Protein AF-A0A8T4QQQ4-F1 (afdb_monomer_lite)

Structure (mmCIF, N/CA/C/O backbone):
data_AF-A0A8T4QQQ4-F1
#
_entry.id   AF-A0A8T4QQQ4-F1
#
loop_
_atom_site.group_PDB
_atom_site.id
_atom_site.type_symbol
_atom_site.label_atom_id
_atom_site.label_alt_id
_atom_site.label_comp_id
_atom_site.label_asym_id
_atom_site.label_entity_id
_atom_site.label_seq_id
_atom_site.pdbx_PDB_ins_code
_atom_site.Cartn_x
_atom_site.Cartn_y
_atom_site.Cartn_z
_atom_site.occupancy
_atom_site.B_iso_or_equiv
_atom_site.auth_seq_id
_atom_site.a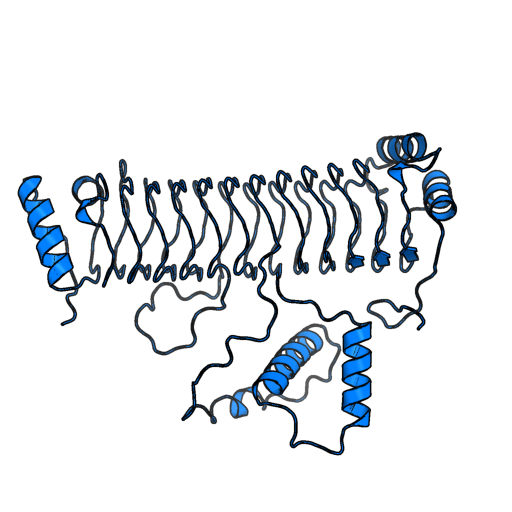uth_comp_id
_atom_site.auth_asym_id
_atom_site.auth_atom_id
_atom_site.pdbx_PDB_model_num
ATOM 1 N N . MET A 1 1 ? -3.909 -19.317 30.282 1.00 46.53 1 MET A N 1
ATOM 2 C CA . MET A 1 1 ? -2.809 -18.336 30.287 1.00 46.53 1 MET A CA 1
ATOM 3 C C . MET A 1 1 ? -3.419 -16.975 30.529 1.00 46.53 1 MET A C 1
ATOM 5 O O . MET A 1 1 ? -4.450 -16.690 29.935 1.00 46.53 1 MET A O 1
ATOM 9 N N . GLU A 1 2 ? -2.867 -16.198 31.454 1.00 52.56 2 GLU A N 1
ATOM 10 C CA . GLU A 1 2 ? -3.271 -14.805 31.648 1.00 52.56 2 GLU A CA 1
ATOM 11 C C . GLU A 1 2 ? -2.629 -14.001 30.515 1.00 52.56 2 GLU A C 1
ATOM 13 O O . GLU A 1 2 ? -1.406 -14.010 30.379 1.00 52.56 2 GLU A O 1
ATOM 18 N N . LEU A 1 3 ? -3.446 -13.413 29.638 1.00 57.19 3 LEU A N 1
ATOM 19 C CA . LEU A 1 3 ? -2.927 -12.537 28.593 1.00 57.19 3 LEU A CA 1
ATOM 20 C C . LEU A 1 3 ? -2.369 -11.280 29.266 1.00 57.19 3 LEU A C 1
ATOM 22 O O . LEU A 1 3 ? -3.026 -10.679 30.122 1.00 57.19 3 LEU A O 1
ATOM 26 N N . VAL A 1 4 ? -1.146 -10.920 28.891 1.00 49.81 4 VAL A N 1
ATOM 27 C CA . VAL A 1 4 ? -0.422 -9.764 29.419 1.00 49.81 4 VAL A CA 1
ATOM 28 C C . VAL A 1 4 ? -0.141 -8.766 28.300 1.00 49.81 4 VAL A C 1
ATOM 30 O O . VAL A 1 4 ? -0.022 -9.155 27.140 1.00 49.81 4 VAL A O 1
ATOM 33 N N . ASP A 1 5 ? -0.057 -7.487 28.647 1.00 53.38 5 ASP A N 1
ATOM 34 C CA . ASP A 1 5 ? 0.315 -6.411 27.729 1.00 53.38 5 ASP A CA 1
ATOM 35 C C . ASP A 1 5 ? 1.824 -6.408 27.396 1.00 53.38 5 ASP A C 1
ATOM 37 O O . ASP A 1 5 ? 2.587 -7.281 27.826 1.00 53.38 5 ASP A O 1
ATOM 41 N N . ILE A 1 6 ? 2.267 -5.385 26.655 1.00 47.59 6 ILE A N 1
ATOM 42 C CA . ILE A 1 6 ? 3.681 -5.181 26.293 1.00 47.59 6 ILE A CA 1
ATOM 43 C C . ILE A 1 6 ? 4.615 -4.996 27.505 1.00 47.59 6 ILE A C 1
ATOM 45 O O . ILE A 1 6 ? 5.811 -5.252 27.398 1.00 47.59 6 ILE A O 1
ATOM 49 N N . ASP A 1 7 ? 4.083 -4.605 28.666 1.00 49.97 7 ASP A N 1
ATOM 50 C CA . ASP A 1 7 ? 4.830 -4.430 29.916 1.00 49.97 7 ASP A CA 1
ATOM 51 C C . ASP A 1 7 ? 4.794 -5.697 30.798 1.00 49.97 7 ASP A C 1
ATOM 53 O O . ASP A 1 7 ? 5.297 -5.691 31.926 1.00 49.97 7 ASP A O 1
ATOM 57 N N . GLY A 1 8 ? 4.170 -6.785 30.328 1.00 54.16 8 GLY A N 1
ATOM 58 C CA . GLY A 1 8 ? 3.983 -8.017 31.092 1.00 54.16 8 GLY A CA 1
ATOM 59 C C . GLY A 1 8 ? 2.919 -7.920 32.192 1.00 54.16 8 GLY A C 1
ATOM 60 O O . GLY A 1 8 ? 2.919 -8.749 33.105 1.00 54.16 8 GLY A O 1
ATOM 61 N N . LYS A 1 9 ? 2.024 -6.926 32.133 1.00 61.62 9 LYS A N 1
ATOM 62 C CA . LYS A 1 9 ? 0.921 -6.726 33.083 1.00 61.62 9 LYS A CA 1
ATOM 63 C C . LYS A 1 9 ? -0.356 -7.387 32.585 1.00 61.62 9 LYS A C 1
ATOM 65 O O . LYS A 1 9 ? -0.679 -7.317 31.405 1.00 61.62 9 LYS A O 1
ATOM 70 N N . SER A 1 10 ? -1.112 -7.979 33.503 1.00 70.88 10 SER A N 1
ATOM 71 C CA . SER A 1 10 ? -2.376 -8.651 33.204 1.00 70.88 10 SER A CA 1
ATOM 72 C C . SER A 1 10 ? -3.396 -7.739 32.529 1.00 70.88 10 SER A C 1
ATOM 74 O O . SER A 1 10 ? -3.633 -6.613 32.977 1.00 70.88 10 SER A O 1
ATOM 76 N N . LEU A 1 11 ? -4.056 -8.266 31.499 1.00 75.69 11 LEU A N 1
ATOM 77 C CA . LEU A 1 11 ? -5.192 -7.617 30.860 1.00 75.69 11 LEU A CA 1
ATOM 78 C C . LEU A 1 11 ? -6.486 -7.871 31.637 1.00 75.69 11 LEU A C 1
ATOM 80 O O . LEU A 1 11 ? -6.755 -8.977 32.114 1.00 75.69 11 LEU A O 1
ATOM 84 N N . ARG A 1 12 ? -7.345 -6.855 31.717 1.00 89.19 12 ARG A N 1
ATOM 85 C CA . ARG A 1 12 ? -8.679 -6.979 32.308 1.00 89.19 12 ARG A CA 1
ATOM 86 C C . ARG A 1 12 ? -9.697 -7.374 31.241 1.00 89.19 12 ARG A C 1
ATOM 88 O O . ARG A 1 12 ? -10.081 -6.547 30.417 1.00 89.19 12 ARG A O 1
ATOM 95 N N . LYS A 1 13 ? -10.212 -8.603 31.307 1.00 91.88 13 LYS A N 1
ATOM 96 C CA . LYS A 1 13 ? -11.330 -9.032 30.456 1.00 91.88 13 LYS A CA 1
ATOM 97 C C . LYS A 1 13 ? -12.609 -8.259 30.786 1.00 91.88 13 LYS A C 1
ATOM 99 O O . LYS A 1 13 ? -12.994 -8.190 31.953 1.00 91.88 13 LYS A O 1
ATOM 104 N N . ILE A 1 14 ? -13.257 -7.708 29.762 1.00 96.25 14 ILE A N 1
ATOM 105 C CA . ILE A 1 14 ? -14.542 -7.003 29.860 1.00 96.25 14 ILE A CA 1
ATOM 106 C C . ILE A 1 14 ? -15.516 -7.517 28.792 1.00 96.25 14 ILE A C 1
ATOM 108 O O . ILE A 1 14 ? -15.104 -8.098 27.788 1.00 96.25 14 ILE A O 1
ATOM 112 N N . THR A 1 15 ? -16.818 -7.326 29.004 1.00 97.00 15 THR A N 1
ATOM 113 C CA . THR A 1 15 ? -17.854 -7.686 28.019 1.00 97.00 15 THR A CA 1
ATOM 114 C C . THR A 1 15 ? -18.155 -6.526 27.066 1.00 97.00 15 THR A C 1
ATOM 116 O O . THR A 1 15 ? -17.806 -5.379 27.345 1.00 97.00 15 THR A O 1
ATOM 119 N N . GLY A 1 16 ? -18.854 -6.801 25.957 1.00 96.44 16 GLY A N 1
ATOM 120 C CA . GLY A 1 16 ? -19.350 -5.752 25.052 1.00 96.44 16 GLY A CA 1
ATOM 121 C C . GLY A 1 16 ? -20.267 -4.743 25.747 1.00 96.44 16 GLY A C 1
ATOM 122 O O . GLY A 1 16 ? -20.115 -3.536 25.560 1.00 96.44 16 GLY A O 1
ATOM 123 N N . ASP A 1 17 ? -21.161 -5.233 26.609 1.00 97.25 17 ASP A N 1
ATOM 124 C CA . ASP A 1 17 ? -22.031 -4.396 27.435 1.00 97.25 17 ASP A CA 1
ATOM 125 C C . ASP A 1 17 ? -21.204 -3.490 28.349 1.00 97.25 17 ASP A C 1
ATOM 127 O O . ASP A 1 17 ? -21.435 -2.284 28.390 1.00 97.25 17 ASP A O 1
ATOM 131 N N . GLU A 1 18 ? -20.217 -4.045 29.061 1.00 97.31 18 GLU A N 1
ATOM 132 C CA . GLU A 1 18 ? -19.352 -3.261 29.944 1.00 97.31 18 GLU A CA 1
ATOM 133 C C . GLU A 1 18 ? -18.574 -2.200 29.154 1.00 97.31 18 GLU A C 1
ATOM 135 O O . GLU A 1 18 ? -18.555 -1.038 29.559 1.00 97.31 18 GLU A O 1
ATOM 140 N N . PHE A 1 19 ? -18.000 -2.568 28.006 1.00 97.19 19 PHE A N 1
ATOM 141 C CA . PHE A 1 19 ? -17.279 -1.652 27.122 1.00 97.19 19 PHE A CA 1
ATOM 142 C C . PHE A 1 19 ? -18.148 -0.457 26.704 1.00 97.19 19 PHE A C 1
ATOM 144 O O . PHE A 1 19 ? -17.763 0.697 26.901 1.00 97.19 19 PHE A O 1
ATOM 151 N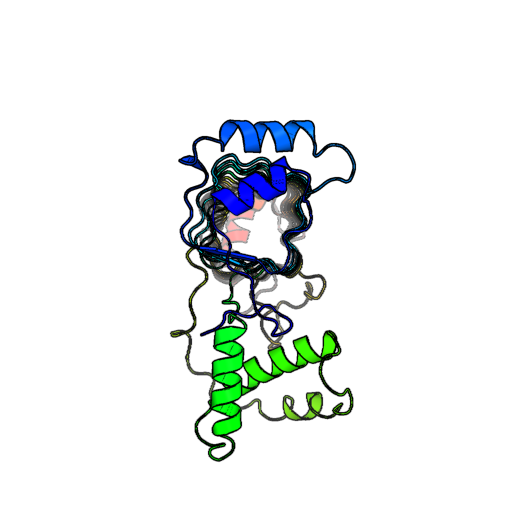 N . ILE A 1 20 ? -19.360 -0.717 26.204 1.00 96.75 20 ILE A N 1
ATOM 152 C CA . ILE A 1 20 ? -20.292 0.335 25.778 1.00 96.75 20 ILE A CA 1
ATOM 153 C C . ILE A 1 20 ? -20.734 1.202 26.962 1.00 96.75 20 ILE A C 1
ATOM 155 O O . ILE A 1 20 ? -20.747 2.430 26.856 1.00 96.75 20 ILE A O 1
ATOM 159 N N . GLN A 1 21 ? -21.092 0.590 28.095 1.00 96.12 21 GLN A N 1
ATOM 160 C CA . GLN A 1 21 ? -21.563 1.318 29.277 1.00 96.12 21 GLN A CA 1
ATOM 161 C C . GLN A 1 21 ? -20.500 2.268 29.818 1.00 96.12 21 GLN A C 1
ATOM 163 O O . GLN A 1 21 ? -20.805 3.428 30.095 1.00 96.12 21 GLN A O 1
ATOM 168 N N . LYS A 1 22 ? -19.251 1.801 29.917 1.00 95.44 22 LYS A N 1
ATOM 169 C CA . LYS A 1 22 ? -18.119 2.620 30.356 1.00 95.44 22 LYS A CA 1
ATOM 170 C C . LYS A 1 22 ? -17.970 3.860 29.482 1.00 95.44 22 LYS A C 1
ATOM 172 O O . LYS A 1 22 ? -17.965 4.975 30.005 1.00 95.44 22 LYS A O 1
ATOM 177 N N . ILE A 1 23 ? -17.972 3.694 28.160 1.00 94.50 23 ILE A N 1
ATOM 178 C CA . ILE A 1 23 ? -17.778 4.820 27.240 1.00 94.50 23 ILE A CA 1
ATOM 179 C C . ILE A 1 23 ? -18.946 5.808 27.290 1.00 94.50 23 ILE A C 1
ATOM 181 O O . ILE A 1 23 ? -18.713 7.015 27.405 1.00 94.50 23 ILE A O 1
ATOM 185 N N . ILE A 1 24 ? -20.193 5.320 27.271 1.00 93.56 24 ILE A N 1
ATOM 186 C CA . ILE A 1 24 ? -21.386 6.182 27.367 1.00 93.56 24 ILE A CA 1
ATOM 187 C C . ILE A 1 24 ? -21.419 6.927 28.711 1.00 93.56 24 ILE A C 1
ATOM 189 O O . ILE A 1 24 ? -21.851 8.077 28.769 1.00 93.56 24 ILE A O 1
ATOM 193 N N . SER A 1 25 ? -20.910 6.318 29.787 1.00 93.12 25 SER A N 1
ATOM 194 C CA . SER A 1 25 ? -20.807 6.967 31.102 1.00 93.12 25 SER A CA 1
ATOM 195 C C . SER A 1 25 ? -19.715 8.045 31.193 1.00 93.12 25 SER A C 1
ATOM 197 O O . SER A 1 25 ? -19.599 8.708 32.222 1.00 93.12 25 SER A O 1
ATOM 199 N N . GLY A 1 26 ? -18.939 8.254 30.124 1.00 91.12 26 GLY A N 1
ATOM 200 C CA . GLY A 1 26 ? -17.879 9.261 30.063 1.00 91.12 26 GLY A CA 1
ATOM 201 C C . GLY A 1 26 ? -16.468 8.711 30.264 1.00 91.12 26 GLY A C 1
ATOM 202 O O . GLY A 1 26 ? -15.513 9.479 30.182 1.00 91.12 26 GLY A O 1
ATOM 203 N N . GLU A 1 27 ? -16.299 7.405 30.485 1.00 93.25 27 GLU A N 1
ATOM 204 C CA . GLU A 1 27 ? -14.970 6.793 30.566 1.00 93.25 27 GLU A CA 1
ATOM 205 C C . GLU A 1 27 ? -14.289 6.878 29.191 1.00 93.25 27 GLU A C 1
ATOM 207 O O . GLU A 1 27 ? -14.898 6.613 28.150 1.00 93.25 27 GLU A O 1
ATOM 212 N N . ARG A 1 28 ? -13.030 7.323 29.175 1.00 91.56 28 ARG A N 1
ATOM 213 C CA . ARG A 1 28 ? -12.226 7.464 27.948 1.00 91.56 28 ARG A CA 1
ATOM 214 C C . ARG A 1 28 ? -10.945 6.650 27.968 1.00 91.56 28 ARG A C 1
ATOM 216 O O . ARG A 1 28 ? -10.417 6.370 26.904 1.00 91.56 28 ARG A O 1
ATOM 223 N N . TYR A 1 29 ? -10.482 6.247 29.145 1.00 92.69 29 TYR A N 1
ATOM 224 C CA . TYR A 1 29 ? -9.253 5.483 29.322 1.00 92.69 29 TYR A CA 1
ATOM 225 C C . TYR A 1 29 ? -9.602 4.025 29.579 1.00 92.69 29 TYR A C 1
ATOM 227 O O . TYR A 1 29 ? -9.961 3.650 30.692 1.00 92.69 29 TYR A O 1
ATOM 235 N N . LEU A 1 30 ? -9.527 3.219 28.527 1.00 92.56 30 LEU A N 1
ATOM 236 C CA . LEU A 1 30 ? -9.775 1.783 28.547 1.00 92.56 30 LEU A CA 1
ATOM 237 C C . LEU A 1 30 ? -8.500 1.051 28.120 1.00 92.56 30 LEU A C 1
ATOM 239 O O . LEU A 1 30 ? -8.485 0.260 27.182 1.00 92.56 30 LEU A O 1
ATOM 243 N N . GLU A 1 31 ? -7.411 1.356 28.815 1.00 84.69 31 GLU A N 1
ATOM 244 C CA . GLU A 1 31 ? -6.115 0.717 28.607 1.00 84.69 31 GLU A CA 1
ATOM 245 C C . GLU A 1 31 ? -6.105 -0.697 29.195 1.00 84.69 31 GLU A C 1
ATOM 247 O O . GLU A 1 31 ? -6.776 -0.975 30.196 1.00 84.69 31 GLU A O 1
ATOM 252 N N . ARG A 1 32 ? -5.301 -1.588 28.599 1.00 78.31 32 ARG A N 1
ATOM 253 C CA . ARG A 1 32 ? -5.058 -2.952 29.110 1.00 78.31 32 ARG A CA 1
ATOM 254 C C . ARG A 1 32 ? -6.329 -3.779 29.314 1.00 78.31 32 ARG A C 1
ATOM 256 O O . ARG A 1 32 ? -6.418 -4.604 30.227 1.00 78.31 32 ARG A O 1
ATOM 263 N N . ILE A 1 33 ? -7.335 -3.552 28.479 1.00 89.69 33 ILE A N 1
ATOM 264 C CA . ILE A 1 33 ? -8.536 -4.384 28.454 1.00 89.69 33 ILE A CA 1
ATOM 265 C C . ILE A 1 33 ? -8.353 -5.559 27.497 1.00 89.69 33 ILE A C 1
ATOM 267 O O . ILE A 1 33 ? -7.580 -5.485 26.544 1.00 89.69 33 ILE A O 1
ATOM 271 N N . LEU A 1 34 ? -9.114 -6.618 27.744 1.00 88.88 34 LEU A N 1
ATOM 272 C CA . LEU A 1 34 ? -9.295 -7.740 26.837 1.00 88.88 34 LEU A CA 1
ATOM 273 C C . LEU A 1 34 ? -10.769 -7.803 26.418 1.00 88.88 34 LEU A C 1
ATOM 275 O O . LEU A 1 34 ? -11.643 -7.993 27.269 1.00 88.88 34 LEU A O 1
ATOM 279 N N . LEU A 1 35 ? -11.036 -7.649 25.122 1.00 94.12 35 LEU A N 1
ATOM 280 C CA . LEU A 1 35 ? -12.367 -7.786 24.529 1.00 94.12 35 LEU A CA 1
ATOM 281 C C . LEU A 1 35 ? -12.308 -8.847 23.424 1.00 94.12 35 LEU A C 1
ATOM 283 O O . LEU A 1 35 ? -11.671 -8.643 22.395 1.00 94.12 35 LEU A O 1
ATOM 287 N N . GLU A 1 36 ? -12.959 -9.984 23.651 1.00 93.56 36 GLU A N 1
ATOM 288 C CA . GLU A 1 36 ? -12.859 -11.164 22.781 1.00 93.56 36 GLU A CA 1
ATOM 289 C C . GLU A 1 36 ? -14.226 -11.560 22.234 1.00 93.56 36 GLU A C 1
ATOM 291 O O . GLU A 1 36 ? -15.190 -11.663 22.995 1.00 93.56 36 GLU A O 1
ATOM 296 N N . ASP A 1 37 ? -14.277 -11.814 20.928 1.00 93.88 37 ASP A N 1
ATOM 297 C CA . ASP A 1 37 ? -15.400 -12.413 20.207 1.00 93.88 37 ASP A CA 1
ATOM 298 C C . ASP A 1 37 ? -16.729 -11.669 20.419 1.00 93.88 37 ASP A C 1
ATOM 300 O O . ASP A 1 37 ? -17.809 -12.257 20.540 1.00 93.88 37 ASP A O 1
ATOM 304 N N . VAL A 1 38 ? -16.653 -10.335 20.481 1.00 96.25 38 VAL A N 1
ATOM 305 C CA . VAL A 1 38 ? -17.812 -9.463 20.689 1.00 96.25 38 VAL A CA 1
ATOM 306 C C . VAL A 1 38 ? -18.294 -8.869 19.375 1.00 96.25 38 VAL A C 1
ATOM 308 O O . VAL A 1 38 ? -17.587 -8.118 18.706 1.00 96.25 38 VAL A O 1
ATOM 311 N N . ASN A 1 39 ? -19.567 -9.104 19.060 1.00 97.75 39 ASN A N 1
ATOM 312 C CA . ASN A 1 39 ? -20.244 -8.421 17.968 1.00 97.75 39 ASN A CA 1
ATOM 313 C C . ASN A 1 39 ? -20.920 -7.133 18.460 1.00 97.75 39 ASN A C 1
ATOM 315 O O . ASN A 1 39 ? -22.089 -7.145 18.855 1.00 97.75 39 ASN A O 1
ATOM 319 N N . LEU A 1 40 ? -20.191 -6.013 18.431 1.00 97.25 40 LEU A N 1
ATOM 320 C CA . LEU A 1 40 ? -20.756 -4.715 18.800 1.00 97.25 40 LEU A CA 1
ATOM 321 C C . LEU A 1 40 ? -21.831 -4.284 17.803 1.00 97.25 40 LEU A C 1
ATOM 323 O O . LEU A 1 40 ? -22.821 -3.703 18.226 1.00 97.25 40 LEU A O 1
ATOM 327 N N . ASN A 1 41 ? -21.717 -4.625 16.517 1.00 96.31 41 ASN A N 1
ATOM 328 C CA . ASN A 1 41 ? -22.739 -4.277 15.526 1.00 96.31 41 ASN A CA 1
ATOM 329 C C . ASN A 1 41 ? -24.133 -4.853 15.838 1.00 96.31 41 ASN A C 1
ATOM 331 O O . ASN A 1 41 ? -25.131 -4.245 15.457 1.00 96.31 41 ASN A O 1
ATOM 335 N N . GLN A 1 42 ? -24.217 -5.996 16.528 1.00 96.88 42 GLN A N 1
ATOM 336 C CA . GLN A 1 42 ? -25.482 -6.605 16.965 1.00 96.88 42 GLN A CA 1
ATOM 337 C C . GLN A 1 42 ? -25.944 -6.139 18.353 1.00 96.88 42 GLN A C 1
ATOM 339 O O . GLN A 1 42 ? -27.047 -6.484 18.785 1.00 96.88 42 GLN A O 1
ATOM 344 N N . HIS A 1 43 ? -25.135 -5.352 19.064 1.00 97.31 43 HIS A N 1
ATOM 345 C CA . HIS A 1 43 ? -25.483 -4.888 20.399 1.00 97.31 43 HIS A CA 1
ATOM 346 C C . HIS A 1 43 ? -26.623 -3.843 20.341 1.00 97.31 43 HIS A C 1
ATOM 348 O O . HIS A 1 43 ? -26.519 -2.869 19.587 1.00 97.31 43 HIS A O 1
ATOM 354 N N . PRO A 1 44 ? -27.687 -3.946 21.171 1.00 96.31 44 PRO A N 1
ATOM 355 C CA . PRO A 1 44 ? -28.864 -3.065 21.093 1.00 96.31 44 PRO A CA 1
ATOM 356 C C . PRO A 1 44 ? -28.560 -1.567 21.216 1.00 96.31 44 PRO A C 1
ATOM 358 O O . PRO A 1 44 ? -29.266 -0.733 20.655 1.00 96.31 44 PRO A O 1
ATOM 361 N N . ARG A 1 45 ? -27.497 -1.220 21.950 1.00 96.31 45 ARG A N 1
ATOM 362 C CA . ARG A 1 45 ? -27.050 0.168 22.150 1.00 96.31 45 ARG A CA 1
ATOM 363 C C . ARG A 1 45 ? -25.945 0.613 21.196 1.00 96.31 45 ARG A C 1
ATOM 365 O O . ARG A 1 45 ? -25.397 1.684 21.399 1.00 96.31 45 ARG A O 1
ATOM 372 N N . PHE A 1 46 ? -25.585 -0.165 20.173 1.00 96.19 46 PHE A N 1
ATOM 373 C CA . PHE A 1 46 ? -24.480 0.202 19.277 1.00 96.19 46 PHE A CA 1
ATOM 374 C C . PHE A 1 46 ? -24.724 1.521 18.538 1.00 96.19 46 PHE A C 1
ATOM 376 O O . PHE A 1 46 ? -23.824 2.348 18.438 1.00 96.19 46 PHE A O 1
ATOM 383 N N . ALA A 1 47 ? -25.953 1.758 18.072 1.00 95.25 47 ALA A N 1
ATOM 384 C CA . ALA A 1 47 ? -26.306 3.012 17.410 1.00 95.25 47 ALA A CA 1
ATOM 385 C C . ALA A 1 47 ? -26.212 4.215 18.364 1.00 95.25 47 ALA A C 1
ATOM 387 O O . ALA A 1 47 ? -25.636 5.239 18.005 1.00 95.25 47 ALA A O 1
ATOM 388 N N . GLU A 1 48 ? -26.729 4.070 19.588 1.00 95.38 48 GLU A N 1
ATOM 389 C CA . GLU A 1 48 ? -26.629 5.081 20.649 1.00 95.38 48 GLU A CA 1
ATOM 390 C C . GLU A 1 48 ? -25.165 5.349 21.019 1.00 95.38 48 GLU A C 1
ATOM 392 O O . GLU A 1 48 ? -24.741 6.496 21.074 1.00 95.38 48 GLU A O 1
ATOM 397 N N . PHE A 1 49 ? -24.379 4.290 21.202 1.00 94.81 49 PHE A N 1
ATOM 398 C CA . PHE A 1 49 ? -22.946 4.339 21.470 1.00 94.81 49 PHE A CA 1
ATOM 399 C C . PHE A 1 49 ? -22.181 5.092 20.376 1.00 94.81 49 PHE A C 1
ATOM 401 O O . PHE A 1 49 ? -21.398 5.995 20.670 1.00 94.81 49 PHE A O 1
ATOM 408 N N . ASN A 1 50 ? -22.444 4.771 19.110 1.00 94.38 50 ASN A N 1
ATOM 409 C CA . ASN A 1 50 ? -21.779 5.413 17.983 1.00 94.38 50 ASN A CA 1
ATOM 410 C C . ASN A 1 50 ? -22.196 6.887 17.833 1.00 94.38 50 ASN A C 1
ATOM 412 O O . ASN A 1 50 ? -21.379 7.737 17.482 1.00 94.38 50 ASN A O 1
ATOM 416 N N . GLN A 1 51 ? -23.462 7.207 18.121 1.00 94.50 51 GLN A N 1
ATOM 417 C CA . GLN A 1 51 ? -23.954 8.584 18.149 1.00 94.50 51 GLN A CA 1
ATOM 418 C C . GLN A 1 51 ? -23.330 9.383 19.299 1.00 94.50 51 GLN A C 1
ATOM 420 O O . GLN A 1 51 ? -22.892 10.512 19.097 1.00 94.50 51 GLN A O 1
ATOM 425 N N . TYR A 1 52 ? -23.216 8.773 20.478 1.00 93.69 52 TYR A N 1
ATOM 426 C CA . TYR A 1 52 ? -22.551 9.367 21.628 1.00 93.69 52 TYR A CA 1
ATOM 427 C C . TYR A 1 52 ? -21.094 9.721 21.307 1.00 93.69 52 TYR A C 1
ATOM 429 O O . TYR A 1 52 ? -20.663 10.832 21.608 1.00 93.69 52 TYR A O 1
ATOM 437 N N . LEU A 1 53 ? -20.347 8.827 20.647 1.00 92.31 53 LEU A N 1
ATOM 438 C CA . LEU A 1 53 ? -18.987 9.127 20.190 1.00 92.31 53 LEU A CA 1
ATOM 439 C C . LEU A 1 53 ? -18.982 10.352 19.262 1.00 92.31 53 LEU A C 1
ATOM 441 O O . LEU A 1 53 ? -18.285 11.323 19.534 1.00 92.31 53 LEU A O 1
ATOM 445 N N . LYS A 1 54 ? -19.850 10.394 18.244 1.00 92.00 54 LYS A N 1
ATOM 446 C CA . LYS A 1 54 ? -19.955 11.551 17.330 1.00 92.00 54 LYS A CA 1
ATOM 447 C C . LYS A 1 54 ? -20.170 12.884 18.042 1.00 92.00 54 LYS A C 1
ATOM 449 O O . LYS A 1 54 ? -19.571 13.883 17.655 1.00 92.00 54 LYS A O 1
ATOM 454 N N . GLU A 1 55 ? -21.000 12.898 19.076 1.00 90.44 55 GLU A N 1
ATOM 455 C CA . GLU A 1 55 ? -21.324 14.109 19.833 1.00 90.44 55 GLU A CA 1
ATOM 456 C C . GLU A 1 55 ? -20.216 14.526 20.813 1.00 90.44 55 GLU A C 1
ATOM 458 O O . GLU A 1 55 ? -20.127 15.701 21.164 1.00 90.44 55 GLU A O 1
ATOM 463 N N . ASN A 1 56 ? -19.357 13.592 21.241 1.00 86.38 56 ASN A N 1
ATOM 464 C CA . ASN A 1 56 ? -18.430 13.800 22.358 1.00 86.38 56 ASN A CA 1
ATOM 465 C C . ASN A 1 56 ? -16.933 13.729 21.993 1.00 86.38 56 ASN A C 1
ATOM 467 O O . ASN A 1 56 ? -16.103 13.880 22.890 1.00 86.38 56 ASN A O 1
ATOM 471 N N . THR A 1 57 ? -16.559 13.528 20.723 1.00 72.25 57 THR A N 1
ATOM 472 C CA . THR A 1 57 ? -15.140 13.446 20.295 1.00 72.25 57 THR A CA 1
ATOM 473 C C . THR A 1 57 ? -14.545 14.777 19.793 1.00 72.25 57 THR A C 1
ATOM 475 O O . THR A 1 57 ? -13.370 14.841 19.440 1.00 72.25 57 THR A O 1
ATOM 478 N N . LEU A 1 58 ? -15.298 15.883 19.786 1.00 60.47 58 LEU A N 1
ATOM 479 C CA . LEU A 1 58 ? -14.771 17.188 19.357 1.00 60.47 58 LEU A CA 1
ATOM 480 C C . LEU A 1 58 ? -13.813 17.783 20.414 1.00 60.47 58 LEU A C 1
ATOM 482 O O . LEU A 1 58 ? -14.252 18.194 21.484 1.00 60.47 58 LEU A O 1
ATOM 486 N N . GLY A 1 59 ? -12.512 17.872 20.096 1.00 54.94 59 GLY A N 1
ATOM 487 C CA . GLY A 1 59 ? -11.544 18.706 20.831 1.00 54.94 59 GLY A CA 1
ATOM 488 C C . GLY A 1 59 ? -10.851 18.067 22.046 1.00 54.94 59 GLY A C 1
ATOM 489 O O . GLY A 1 59 ? -10.876 18.647 23.127 1.00 54.94 59 GLY A O 1
ATOM 490 N N . GLY A 1 60 ? -10.195 16.911 21.872 1.00 61.25 60 GLY A N 1
ATOM 491 C CA . GLY A 1 60 ? -9.273 16.329 22.870 1.00 61.25 60 GLY A CA 1
ATOM 492 C C . GLY A 1 60 ? -9.851 15.232 23.778 1.00 61.25 60 GLY A C 1
ATOM 493 O O . GLY A 1 60 ? -9.132 14.717 24.626 1.00 61.25 60 GLY A O 1
ATOM 494 N N . ASN A 1 61 ? -11.114 14.838 23.583 1.00 73.75 61 ASN A N 1
ATOM 495 C CA . ASN A 1 61 ? -11.807 13.784 24.347 1.00 73.75 61 ASN A CA 1
ATOM 496 C C . ASN A 1 61 ? -11.807 12.415 23.641 1.00 73.75 61 ASN A C 1
ATOM 498 O O . ASN A 1 61 ? -12.789 11.666 23.704 1.00 73.75 61 ASN A O 1
ATOM 502 N N . SER A 1 62 ? -10.728 12.100 22.931 1.00 84.94 62 SER A N 1
ATOM 503 C CA . SER A 1 62 ? -10.596 10.841 22.203 1.00 84.94 62 SER A CA 1
ATOM 504 C C . SER A 1 62 ? -10.646 9.631 23.129 1.00 84.94 62 SER A C 1
ATOM 506 O O . SER A 1 62 ? -10.241 9.692 24.291 1.00 84.94 62 SER A O 1
ATOM 508 N N . LEU A 1 63 ? -11.128 8.510 22.597 1.00 93.62 63 LEU A N 1
ATOM 509 C CA . LEU A 1 63 ? -11.024 7.231 23.284 1.00 93.62 63 LEU A CA 1
ATOM 510 C C . LEU A 1 63 ? -9.551 6.797 23.325 1.00 93.62 63 LEU A C 1
ATOM 512 O O . LEU A 1 63 ? -8.827 6.947 22.341 1.00 93.62 63 LEU A O 1
ATOM 516 N N . VAL A 1 64 ? -9.124 6.257 24.460 1.00 94.06 64 VAL A N 1
ATOM 517 C CA . VAL A 1 64 ? -7.789 5.708 24.684 1.00 94.06 64 VAL A CA 1
ATOM 518 C C . VAL A 1 64 ? -7.929 4.207 24.911 1.00 94.06 64 VAL A C 1
ATOM 520 O O . VAL A 1 64 ? -8.511 3.768 25.902 1.00 94.06 64 VAL A O 1
ATOM 523 N N . LEU A 1 65 ? -7.405 3.439 23.961 1.00 93.69 65 LEU A N 1
ATOM 524 C CA . LEU A 1 65 ? -7.311 1.978 23.952 1.00 93.69 65 LEU A CA 1
ATOM 525 C C . LEU A 1 65 ? -5.850 1.522 23.855 1.00 93.69 65 LEU A C 1
ATOM 527 O O . LEU A 1 65 ? -5.565 0.431 23.361 1.00 93.69 65 LEU A O 1
ATOM 531 N N . SER A 1 66 ? -4.910 2.358 24.297 1.00 83.88 66 SER A N 1
ATOM 532 C CA . SER A 1 66 ? -3.496 2.004 24.294 1.00 83.88 66 SER A CA 1
ATOM 533 C C . SER A 1 66 ? -3.273 0.700 25.063 1.00 83.88 66 SER A C 1
ATOM 535 O O . SER A 1 66 ? -3.858 0.488 26.130 1.00 83.88 66 SER A O 1
ATOM 537 N N . GLN A 1 67 ? -2.441 -0.187 24.514 1.00 78.06 67 GLN A N 1
ATOM 538 C CA . GLN A 1 67 ? -2.143 -1.505 25.096 1.00 78.06 67 GLN A CA 1
ATOM 539 C C . GLN A 1 67 ? -3.372 -2.427 25.294 1.00 78.06 67 GLN A C 1
ATOM 541 O O . GLN A 1 67 ? -3.276 -3.433 25.998 1.00 78.06 67 GLN A O 1
ATOM 546 N N . ALA A 1 68 ? -4.543 -2.104 24.732 1.00 85.75 68 ALA A N 1
ATOM 547 C CA . ALA A 1 68 ? -5.694 -3.002 24.761 1.00 85.75 68 ALA A CA 1
ATOM 548 C C . ALA A 1 68 ? -5.502 -4.178 23.790 1.00 85.75 68 ALA A C 1
ATOM 550 O O . ALA A 1 68 ? -4.793 -4.068 22.789 1.00 85.75 68 ALA A O 1
ATOM 551 N N . TYR A 1 69 ? -6.172 -5.292 24.071 1.00 85.94 69 TYR A N 1
ATOM 552 C CA . TYR A 1 69 ? -6.229 -6.454 23.193 1.00 85.94 69 TYR A CA 1
ATOM 553 C C . TYR A 1 69 ? -7.682 -6.713 22.799 1.00 85.94 69 TYR A C 1
ATOM 555 O O . TYR A 1 69 ? -8.530 -7.034 23.640 1.00 85.94 69 TYR A O 1
ATOM 563 N N . LEU A 1 70 ? -7.980 -6.548 21.515 1.00 92.31 70 LEU A N 1
ATOM 564 C CA . LEU A 1 70 ? -9.274 -6.858 20.929 1.00 92.31 70 LEU A CA 1
ATOM 565 C C . LEU A 1 70 ? -9.076 -7.999 19.938 1.00 92.31 70 LEU A C 1
ATOM 567 O O . LEU A 1 70 ? -8.258 -7.894 19.025 1.00 92.31 70 LEU A O 1
ATOM 571 N N . LYS A 1 71 ? -9.856 -9.063 20.105 1.00 89.69 71 LYS A N 1
ATOM 572 C CA . LYS A 1 71 ? -9.821 -10.226 19.221 1.00 89.69 71 LYS A CA 1
ATOM 573 C C . LYS A 1 71 ? -11.210 -10.591 18.738 1.00 89.69 71 LYS A C 1
ATOM 575 O O . LYS A 1 71 ? -12.132 -10.653 19.547 1.00 89.69 71 LYS A O 1
ATOM 580 N N . GLY A 1 72 ? -11.371 -10.798 17.433 1.00 91.19 72 GLY A N 1
ATOM 581 C CA . GLY A 1 72 ? -12.649 -11.213 16.846 1.00 91.19 72 GLY A CA 1
ATOM 582 C C . GLY A 1 72 ? -13.786 -10.200 17.046 1.00 91.19 72 GLY A C 1
ATOM 583 O O . GLY A 1 72 ? -14.964 -10.561 17.005 1.00 91.19 72 GLY A O 1
ATOM 584 N N . VAL A 1 73 ? -13.462 -8.932 17.328 1.00 98.12 73 VAL A N 1
ATOM 585 C CA . VAL A 1 73 ? -14.460 -7.888 17.594 1.00 98.12 73 VAL A CA 1
ATOM 586 C C . VAL A 1 73 ? -15.050 -7.390 16.277 1.00 98.12 73 VAL A C 1
ATOM 588 O O . VAL A 1 73 ? -14.315 -7.037 15.361 1.00 98.12 73 VAL A O 1
ATOM 591 N N . GLN A 1 74 ? -16.378 -7.303 16.190 1.00 98.56 74 GLN A N 1
ATOM 592 C CA . GLN A 1 74 ? -17.072 -6.726 15.033 1.00 98.56 74 GLN A CA 1
ATOM 593 C C . GLN A 1 74 ? -17.633 -5.352 15.391 1.00 98.56 74 GLN A C 1
ATOM 595 O O . GLN A 1 74 ? -18.517 -5.242 16.245 1.00 98.56 74 GLN A O 1
ATOM 600 N N . ALA A 1 75 ? -17.110 -4.308 14.750 1.00 98.06 75 ALA A N 1
ATOM 601 C CA . ALA A 1 75 ? -17.473 -2.916 14.991 1.00 98.06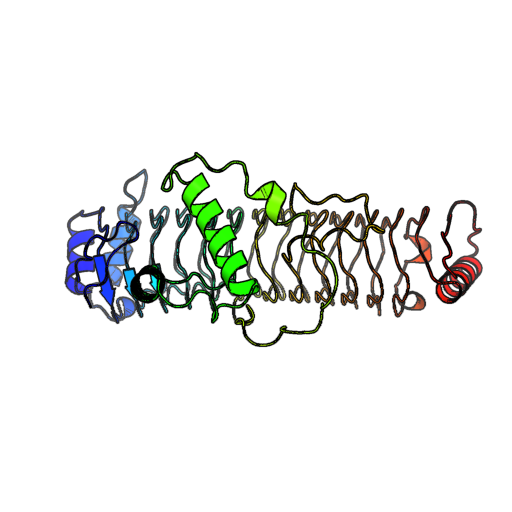 75 ALA A CA 1
ATOM 602 C C . ALA A 1 75 ? -17.488 -2.090 13.690 1.00 98.06 75 ALA A C 1
ATOM 604 O O . ALA A 1 75 ? -16.955 -0.982 13.619 1.00 98.06 75 ALA A O 1
ATOM 605 N N . LYS A 1 76 ? -18.151 -2.606 12.652 1.00 98.56 76 LYS A N 1
ATOM 606 C CA . LYS A 1 76 ? -18.324 -1.920 11.362 1.00 98.56 76 LYS A CA 1
ATOM 607 C C . LYS A 1 76 ? -18.917 -0.524 11.533 1.00 98.56 76 LYS A C 1
ATOM 609 O O . LYS A 1 76 ? -19.891 -0.350 12.271 1.00 98.56 76 LYS A O 1
ATOM 614 N N . GLY A 1 77 ? -18.362 0.459 10.830 1.00 97.88 77 GLY A N 1
ATOM 615 C CA . GLY A 1 77 ? -18.835 1.844 10.843 1.00 97.88 77 GLY A CA 1
ATOM 616 C C . GLY A 1 77 ? -18.683 2.560 12.188 1.00 97.88 77 GLY A C 1
ATOM 617 O O . GLY A 1 77 ? -19.323 3.599 12.398 1.00 97.88 77 GLY A O 1
ATOM 618 N N . ILE A 1 78 ? -17.893 2.010 13.119 1.00 97.50 78 ILE A N 1
ATOM 619 C CA . ILE A 1 78 ? -17.639 2.653 14.407 1.00 97.50 78 ILE A CA 1
ATOM 620 C C . ILE A 1 78 ? -16.931 3.997 14.205 1.00 97.50 78 ILE A C 1
ATOM 622 O O . ILE A 1 78 ? -16.095 4.161 13.316 1.00 97.50 78 ILE A O 1
ATOM 626 N N . TYR A 1 79 ? -17.300 4.977 15.019 1.00 96.31 79 TYR A N 1
ATOM 627 C CA . TYR A 1 79 ? -16.806 6.340 14.960 1.00 96.31 79 TYR A CA 1
ATOM 628 C C . TYR A 1 79 ? -15.775 6.578 16.060 1.00 96.31 79 TYR A C 1
ATOM 630 O O . TYR A 1 79 ? -16.129 6.848 17.203 1.00 96.31 79 TYR A O 1
ATOM 638 N N . LEU A 1 80 ? -14.497 6.470 15.711 1.00 95.19 80 LEU A N 1
ATOM 639 C CA . LEU A 1 80 ? -13.360 6.604 16.620 1.00 95.19 80 LEU A CA 1
ATOM 640 C C . LEU A 1 80 ? -12.283 7.544 16.040 1.00 95.19 80 LEU A C 1
ATOM 642 O O . LEU A 1 80 ? -11.123 7.142 15.919 1.00 95.19 80 LEU A O 1
ATOM 646 N N . PRO A 1 81 ? -12.619 8.792 15.658 1.00 94.75 81 PRO A N 1
ATOM 647 C CA . PRO A 1 81 ? -11.593 9.720 15.208 1.00 94.75 81 PRO A CA 1
ATOM 648 C C . PRO A 1 81 ? -10.638 10.032 16.363 1.00 94.75 81 PRO A C 1
ATOM 650 O O . PRO A 1 81 ? -11.038 10.071 17.531 1.00 94.75 81 PRO A O 1
ATOM 653 N N . TYR A 1 82 ? -9.373 10.251 16.021 1.0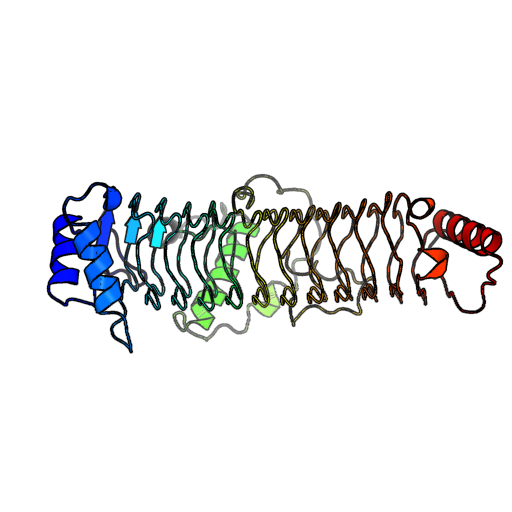0 94.56 82 TYR A N 1
ATOM 654 C CA . TYR A 1 82 ? -8.291 10.555 16.951 1.00 94.56 82 TYR A CA 1
ATOM 655 C C . TYR A 1 82 ? -8.106 9.503 18.051 1.00 94.56 82 TYR A C 1
ATOM 657 O O . TYR A 1 82 ? -7.591 9.830 19.122 1.00 94.56 82 TYR A O 1
ATOM 665 N N . LEU A 1 83 ? -8.557 8.262 17.814 1.00 95.75 83 LEU A N 1
ATOM 666 C CA . LEU A 1 83 ? -8.361 7.131 18.717 1.00 95.75 83 LEU A CA 1
ATOM 667 C C . LEU A 1 83 ? -6.891 7.052 19.115 1.00 95.75 83 LEU A C 1
ATOM 669 O O . LEU A 1 83 ? -6.036 6.926 18.247 1.00 95.75 83 LEU A O 1
ATOM 673 N N . ASN A 1 84 ? -6.605 7.058 20.412 1.00 94.56 84 ASN A N 1
ATOM 674 C CA . ASN A 1 84 ? -5.286 6.673 20.884 1.00 94.56 84 ASN A CA 1
ATOM 675 C C . ASN A 1 84 ? -5.275 5.158 21.086 1.00 94.56 84 ASN A C 1
ATOM 677 O O . ASN A 1 84 ? -5.747 4.655 22.103 1.00 94.56 84 ASN A O 1
ATOM 681 N N . GLY A 1 85 ? -4.765 4.443 20.094 1.00 92.31 85 GLY A N 1
ATOM 682 C CA . GLY A 1 85 ? -4.557 3.002 20.096 1.00 92.31 85 GLY A CA 1
ATOM 683 C C . GLY A 1 85 ? -3.078 2.637 20.006 1.00 92.31 85 GLY A C 1
ATOM 684 O O . GLY A 1 85 ? -2.752 1.607 19.428 1.00 92.31 85 GLY A O 1
ATOM 685 N N . ARG A 1 86 ? -2.166 3.451 20.554 1.00 84.00 86 ARG A N 1
ATOM 686 C CA . ARG A 1 86 ? -0.741 3.087 20.602 1.00 84.00 86 ARG A CA 1
ATOM 687 C C . ARG A 1 86 ? -0.545 1.702 21.220 1.00 84.00 86 ARG A C 1
ATOM 689 O O . ARG A 1 86 ? -1.101 1.420 22.288 1.00 84.00 86 ARG A O 1
ATOM 696 N N . TYR A 1 87 ? 0.261 0.858 20.581 1.00 80.50 87 TYR A N 1
ATOM 697 C CA . TYR A 1 87 ? 0.539 -0.515 21.026 1.00 80.50 87 TYR A CA 1
ATOM 698 C C . TYR A 1 87 ? -0.709 -1.404 21.184 1.00 80.50 87 TYR A C 1
ATOM 700 O O . TYR A 1 87 ? -0.669 -2.412 21.893 1.00 80.50 87 TYR A O 1
ATOM 708 N N . ILE A 1 88 ? -1.844 -1.030 20.587 1.00 83.75 88 ILE A N 1
ATOM 709 C CA . ILE A 1 88 ? -3.048 -1.861 20.622 1.00 83.75 88 ILE A CA 1
ATOM 710 C C . ILE A 1 88 ? -2.809 -3.150 19.837 1.00 83.75 88 ILE A C 1
ATOM 712 O O . ILE A 1 88 ? -2.126 -3.152 18.812 1.00 83.75 88 ILE A O 1
ATOM 716 N N . THR A 1 89 ? -3.398 -4.248 20.300 1.00 84.44 89 THR A N 1
ATOM 717 C CA . THR A 1 89 ? -3.490 -5.485 19.524 1.00 84.44 89 THR A CA 1
ATOM 718 C C . THR A 1 89 ? -4.915 -5.675 19.035 1.00 84.44 89 THR A C 1
ATOM 720 O O . THR A 1 89 ? -5.836 -5.793 19.839 1.00 84.44 89 THR A O 1
ATOM 723 N N . LEU A 1 90 ? -5.083 -5.681 17.716 1.00 89.31 90 LEU A N 1
ATOM 724 C CA . LEU A 1 90 ? -6.324 -5.943 16.999 1.00 89.31 90 LEU A CA 1
ATOM 725 C C . LEU A 1 90 ? -6.112 -7.202 16.152 1.00 89.31 90 LEU A C 1
ATOM 727 O O . LEU A 1 90 ? -5.469 -7.142 15.107 1.00 89.31 90 LEU A O 1
ATOM 731 N N . GLU A 1 91 ? -6.625 -8.334 16.629 1.00 87.62 91 GLU A N 1
ATOM 732 C CA . GLU A 1 91 ? -6.539 -9.634 15.953 1.00 87.62 91 GLU A CA 1
ATOM 733 C C . GLU A 1 91 ? -7.911 -10.013 15.384 1.00 87.62 91 GLU A C 1
ATOM 735 O O . GLU A 1 91 ? -8.888 -10.108 16.129 1.00 87.62 91 GLU A O 1
ATOM 740 N N . ASP A 1 92 ? -8.015 -10.197 14.069 1.00 89.19 92 ASP A N 1
ATOM 741 C CA . ASP A 1 92 ? -9.267 -10.572 13.389 1.00 89.19 92 ASP A CA 1
ATOM 742 C C . ASP A 1 92 ? -10.443 -9.619 13.698 1.00 89.19 92 ASP A C 1
ATOM 744 O O . ASP A 1 92 ? -11.601 -10.024 13.843 1.00 89.19 92 ASP A O 1
ATOM 748 N N . VAL A 1 93 ? -10.145 -8.327 13.861 1.00 97.44 93 VAL A N 1
ATOM 749 C CA . VAL A 1 93 ? -11.140 -7.293 14.176 1.00 97.44 93 VAL A CA 1
ATOM 750 C C . VAL A 1 93 ? -11.735 -6.726 12.889 1.00 97.44 93 VAL A C 1
ATOM 752 O O . VAL A 1 93 ? -11.015 -6.295 11.989 1.00 97.44 93 VAL A O 1
ATOM 755 N N . ASP A 1 94 ? -13.064 -6.660 12.825 1.00 98.69 94 ASP A N 1
ATOM 756 C CA . ASP A 1 94 ? -13.795 -6.083 11.698 1.00 98.69 94 ASP A CA 1
ATOM 757 C C . ASP A 1 94 ? -14.182 -4.623 11.975 1.00 98.69 94 ASP A C 1
ATOM 759 O O . ASP A 1 94 ? -15.138 -4.333 12.704 1.00 98.69 94 ASP A O 1
ATOM 763 N N . LEU A 1 95 ? -13.418 -3.707 11.375 1.00 98.69 95 LEU A N 1
ATOM 764 C CA . LEU A 1 95 ? -13.611 -2.256 11.380 1.00 98.69 95 LEU A CA 1
ATOM 765 C C . LEU A 1 95 ? -13.994 -1.734 9.984 1.00 98.69 95 LEU A C 1
ATOM 767 O O . LEU A 1 95 ? -13.674 -0.596 9.630 1.00 98.69 95 LEU A O 1
ATOM 771 N N . GLU A 1 96 ? -14.688 -2.541 9.175 1.00 98.69 96 GLU A N 1
ATOM 772 C CA . GLU A 1 96 ? -15.157 -2.119 7.854 1.00 98.69 96 GLU A CA 1
ATOM 773 C C . GLU A 1 96 ? -15.936 -0.794 7.941 1.00 98.69 96 GLU A C 1
ATOM 775 O O . GLU A 1 96 ? -16.870 -0.641 8.734 1.00 98.69 96 GLU A O 1
ATOM 780 N N . GLY A 1 97 ? -15.538 0.189 7.131 1.00 98.44 97 GLY A N 1
ATOM 781 C CA . GLY A 1 97 ? -16.143 1.521 7.088 1.00 98.44 97 GLY A CA 1
ATOM 782 C C . GLY A 1 97 ? -15.975 2.359 8.362 1.00 98.44 97 GLY A C 1
ATOM 783 O O . GLY A 1 97 ? -16.682 3.355 8.517 1.00 98.44 97 GLY A O 1
ATOM 784 N N . ALA A 1 98 ? -15.095 1.971 9.291 1.00 98.50 98 ALA A N 1
ATOM 785 C CA . ALA A 1 98 ? -14.844 2.735 10.509 1.00 98.50 98 ALA A CA 1
ATOM 786 C C . ALA A 1 98 ? -14.276 4.134 10.213 1.00 98.50 98 ALA A C 1
ATOM 788 O O . ALA A 1 98 ? -13.580 4.362 9.222 1.00 98.50 98 ALA A O 1
ATOM 789 N N . TYR A 1 99 ? -14.551 5.078 11.111 1.00 97.94 99 TYR A N 1
ATOM 790 C CA . TYR A 1 99 ? -13.978 6.420 11.086 1.00 97.94 99 TYR A CA 1
ATOM 791 C C . TYR A 1 99 ? -12.839 6.485 12.101 1.00 97.94 99 TYR A C 1
ATOM 793 O O . TYR A 1 99 ? -13.091 6.543 13.299 1.00 97.94 99 TYR A O 1
ATOM 801 N N . LEU A 1 100 ? -11.605 6.478 11.607 1.00 97.69 100 LEU A N 1
ATOM 802 C CA . LEU A 1 100 ? -10.344 6.474 12.357 1.00 97.69 100 LEU A CA 1
ATOM 803 C C . LEU A 1 100 ? -9.446 7.647 11.922 1.00 97.69 100 LEU A C 1
ATOM 805 O O . LEU A 1 100 ? -8.221 7.558 11.940 1.00 97.69 100 LEU A O 1
ATOM 809 N N . GLU A 1 101 ? -10.055 8.748 11.478 1.00 97.19 101 GLU A N 1
ATOM 810 C CA . GLU A 1 101 ? -9.329 9.947 11.058 1.00 97.19 101 GLU A CA 1
ATOM 811 C C . GLU A 1 101 ? -8.450 10.460 12.199 1.00 97.19 101 GLU A C 1
ATOM 813 O O . GLU A 1 101 ? -8.930 10.635 13.318 1.00 97.19 101 GLU A O 1
ATOM 818 N N . GLY A 1 102 ? -7.165 10.664 11.921 1.00 96.94 102 GLY A N 1
ATOM 819 C CA . GLY A 1 102 ? -6.170 11.097 12.895 1.00 96.94 102 GLY A CA 1
ATOM 820 C C . GLY A 1 102 ? -5.911 10.098 14.025 1.00 96.94 102 GLY A C 1
ATOM 821 O O . GLY A 1 102 ? -5.366 10.499 15.052 1.00 96.94 102 GLY A O 1
ATOM 822 N N . ALA A 1 103 ? -6.334 8.834 13.893 1.00 97.50 103 ALA A N 1
ATOM 823 C CA . ALA A 1 103 ? -6.054 7.810 14.893 1.00 97.50 103 ALA A CA 1
ATOM 824 C C . ALA A 1 103 ? -4.543 7.613 15.063 1.00 97.50 103 ALA A C 1
ATOM 826 O O . ALA A 1 103 ? -3.785 7.606 14.095 1.00 97.50 103 ALA A O 1
ATOM 827 N N . ASP A 1 104 ? -4.126 7.427 16.306 1.00 96.75 104 ASP A N 1
ATOM 828 C CA . ASP A 1 104 ? -2.758 7.129 16.685 1.00 96.75 104 ASP A CA 1
ATOM 829 C C . ASP A 1 104 ? -2.639 5.638 16.997 1.00 96.75 104 ASP A C 1
ATOM 831 O O . ASP A 1 104 ? -3.067 5.170 18.052 1.00 96.75 104 ASP A O 1
ATOM 835 N N . LEU A 1 105 ? -2.115 4.891 16.032 1.00 95.62 105 LEU A N 1
ATOM 836 C CA . LEU A 1 105 ? -1.937 3.442 16.052 1.00 95.62 105 LEU A CA 1
ATOM 837 C C . LEU A 1 105 ? -0.446 3.085 15.980 1.00 95.62 105 LEU A C 1
ATOM 839 O O . LEU A 1 105 ? -0.091 2.026 15.472 1.00 95.62 105 LEU A O 1
ATOM 843 N N . GLU A 1 106 ? 0.435 3.966 16.460 1.00 86.88 106 GLU A N 1
ATOM 844 C CA . GLU A 1 106 ? 1.876 3.705 16.503 1.00 86.88 106 GLU A CA 1
ATOM 845 C C . GLU A 1 106 ? 2.173 2.370 17.210 1.00 86.88 106 GLU A C 1
ATOM 847 O O . GLU A 1 106 ? 1.628 2.078 18.282 1.00 86.88 106 GLU A O 1
ATOM 852 N N . GLU A 1 107 ? 3.009 1.549 16.569 1.00 81.81 107 GLU A N 1
ATOM 853 C CA . GLU A 1 107 ? 3.403 0.202 17.008 1.00 81.81 107 GLU A CA 1
ATOM 854 C C . GLU A 1 107 ? 2.227 -0.774 17.248 1.00 81.81 107 GLU A C 1
ATOM 856 O O . GLU A 1 107 ? 2.365 -1.792 17.935 1.00 81.81 107 GLU A O 1
ATOM 861 N N . ALA A 1 108 ? 1.052 -0.504 16.667 1.00 83.69 108 ALA A N 1
ATOM 862 C CA . ALA A 1 108 ? -0.097 -1.398 16.763 1.00 83.69 108 ALA A CA 1
ATOM 863 C C . ALA A 1 108 ? 0.123 -2.732 16.027 1.00 83.69 108 ALA A C 1
ATOM 865 O O . ALA A 1 108 ? 0.745 -2.812 14.962 1.00 83.69 108 ALA A O 1
ATOM 866 N N . GLN A 1 109 ? -0.469 -3.786 16.583 1.00 85.38 109 GLN A N 1
ATOM 867 C CA . GLN A 1 109 ? -0.533 -5.123 16.000 1.00 85.38 109 GLN A CA 1
ATOM 868 C C . GLN A 1 109 ? -1.891 -5.289 15.326 1.00 85.38 109 GLN A C 1
ATOM 870 O O . GLN A 1 109 ? -2.902 -5.373 16.015 1.00 85.38 109 GLN A O 1
ATOM 875 N N . LEU A 1 110 ? -1.931 -5.306 13.997 1.00 90.38 110 LEU A N 1
ATOM 876 C CA . LEU A 1 110 ? -3.166 -5.259 13.209 1.00 90.38 110 LEU A CA 1
ATOM 877 C C . LEU A 1 110 ? -3.388 -6.557 12.417 1.00 90.38 110 LEU A C 1
ATOM 879 O O . LEU A 1 110 ? -3.741 -6.527 11.238 1.00 90.38 110 LEU A O 1
ATOM 883 N N . SER A 1 111 ? -3.127 -7.703 13.050 1.00 85.12 111 SER A N 1
ATOM 884 C CA . SER A 1 111 ? -3.195 -9.003 12.378 1.00 85.12 111 SER A CA 1
ATOM 885 C C . SER A 1 111 ? -4.630 -9.339 11.966 1.00 85.12 111 SER A C 1
ATOM 887 O O . SER A 1 111 ? -5.526 -9.329 12.806 1.00 85.12 111 SER A O 1
ATOM 889 N N . GLY A 1 112 ? -4.864 -9.639 10.689 1.00 89.19 112 GLY A N 1
ATOM 890 C CA . GLY A 1 112 ? -6.189 -10.008 10.178 1.00 89.19 112 GLY A CA 1
ATOM 891 C C . GLY A 1 112 ? -7.232 -8.887 10.251 1.00 89.19 112 GLY A C 1
ATOM 892 O O . GLY A 1 112 ? -8.428 -9.147 10.114 1.00 89.19 112 GLY A O 1
ATOM 893 N N . ILE A 1 113 ? -6.824 -7.634 10.504 1.00 96.06 113 ILE A N 1
ATOM 894 C CA . ILE A 1 113 ? -7.780 -6.533 10.642 1.00 96.06 113 ILE A CA 1
ATOM 895 C C . ILE A 1 113 ? -8.497 -6.262 9.314 1.00 96.06 113 ILE A C 1
ATOM 897 O O . ILE A 1 113 ? -7.877 -6.211 8.251 1.00 96.06 113 ILE A O 1
ATOM 901 N N . ILE A 1 114 ? -9.803 -6.009 9.373 1.00 98.31 114 ILE A N 1
ATOM 902 C CA . ILE A 1 114 ? -10.593 -5.585 8.214 1.00 98.31 114 ILE A CA 1
ATOM 903 C C . ILE A 1 114 ? -10.871 -4.089 8.346 1.00 98.31 114 ILE A C 1
ATOM 905 O O . ILE A 1 114 ? -11.667 -3.663 9.176 1.00 98.31 114 ILE A O 1
ATOM 909 N N . LEU A 1 115 ? -10.233 -3.286 7.499 1.00 98.62 115 LEU A N 1
ATOM 910 C CA . LEU A 1 115 ? -10.374 -1.828 7.403 1.00 98.62 115 LEU A CA 1
ATOM 911 C C . LEU A 1 115 ? -10.937 -1.394 6.045 1.00 98.62 115 LEU A C 1
ATOM 913 O O . LEU A 1 115 ? -10.740 -0.259 5.604 1.00 98.62 115 LEU A O 1
ATOM 917 N N . ARG A 1 116 ? -11.668 -2.286 5.368 1.00 98.62 116 ARG A N 1
ATOM 918 C CA . ARG A 1 116 ? -12.248 -2.003 4.053 1.00 98.62 116 ARG A CA 1
ATOM 919 C C . ARG A 1 116 ? -13.079 -0.723 4.077 1.00 98.62 116 ARG A C 1
ATOM 921 O O . ARG A 1 116 ? -13.991 -0.591 4.889 1.00 98.62 116 ARG A O 1
ATOM 928 N N . GLY A 1 117 ? -12.768 0.227 3.198 1.00 98.19 117 GLY A N 1
ATOM 929 C CA . GLY A 1 117 ? -13.487 1.504 3.115 1.00 98.19 117 GLY A CA 1
ATOM 930 C C . GLY A 1 117 ? -13.394 2.399 4.360 1.00 98.19 117 GLY A C 1
ATOM 931 O O . GLY A 1 117 ? -14.126 3.386 4.439 1.00 98.19 117 GLY A O 1
ATOM 932 N N . ALA A 1 118 ? -12.539 2.076 5.336 1.00 98.75 118 ALA A N 1
ATOM 933 C CA . ALA A 1 118 ? -12.367 2.882 6.539 1.00 98.75 118 ALA A CA 1
ATOM 934 C C . ALA A 1 118 ? -11.692 4.227 6.219 1.00 98.75 118 ALA A C 1
ATOM 936 O O . ALA A 1 118 ? -10.885 4.343 5.292 1.00 98.75 118 ALA A O 1
ATOM 937 N N . ASN A 1 119 ? -12.009 5.258 7.000 1.00 98.81 119 ASN A N 1
ATOM 938 C CA . ASN A 1 119 ? -11.346 6.558 6.927 1.00 98.81 119 ASN A CA 1
ATOM 939 C C . ASN A 1 119 ? -10.186 6.596 7.929 1.00 98.81 119 ASN A C 1
ATOM 941 O O . ASN A 1 119 ? -10.437 6.733 9.119 1.00 98.81 119 ASN A O 1
ATOM 945 N N . LEU A 1 120 ? -8.947 6.511 7.447 1.00 98.75 120 LEU A N 1
ATOM 946 C CA . LEU A 1 120 ? -7.699 6.663 8.208 1.00 98.75 120 LEU A CA 1
ATOM 947 C C . LEU A 1 120 ? -6.909 7.906 7.756 1.00 98.75 120 LEU A C 1
ATOM 949 O O . LEU A 1 120 ? -5.677 7.914 7.793 1.00 98.75 120 LEU A O 1
ATOM 953 N N . ARG A 1 121 ? -7.593 8.956 7.280 1.00 98.69 121 ARG A N 1
ATOM 954 C CA . ARG A 1 121 ? -6.924 10.213 6.914 1.00 98.69 121 ARG A CA 1
ATOM 955 C C . ARG A 1 121 ? -6.078 10.721 8.070 1.00 98.69 121 ARG A C 1
ATOM 957 O O . ARG A 1 121 ? -6.561 10.752 9.196 1.00 98.69 121 ARG A O 1
ATOM 964 N N . GLU A 1 122 ? -4.846 11.125 7.776 1.00 98.31 122 GLU A N 1
ATOM 965 C CA . GLU A 1 122 ? -3.909 11.688 8.761 1.00 98.31 122 GLU A CA 1
ATOM 966 C C . GLU A 1 122 ? -3.624 10.765 9.970 1.00 98.31 122 GLU A C 1
ATOM 968 O O . GLU A 1 122 ? -3.129 11.227 10.995 1.00 98.31 122 GLU A O 1
ATOM 973 N N . ALA A 1 123 ? -3.926 9.463 9.874 1.00 98.38 123 ALA A N 1
ATOM 974 C CA . ALA A 1 123 ? -3.640 8.509 10.941 1.00 98.38 123 ALA A CA 1
ATOM 975 C C . ALA A 1 123 ? -2.131 8.232 11.063 1.00 98.38 123 ALA A C 1
ATOM 977 O O . ALA A 1 123 ? -1.418 8.128 10.061 1.00 98.38 123 ALA A O 1
ATOM 978 N N . CYS A 1 124 ? -1.660 8.052 12.297 1.00 97.69 124 CYS A N 1
ATOM 979 C CA . CYS A 1 124 ? -0.321 7.559 12.595 1.00 97.69 124 CYS A CA 1
ATOM 980 C C . CYS A 1 124 ? -0.355 6.028 12.644 1.00 97.69 124 CYS A C 1
ATOM 982 O O . CYS A 1 124 ? -0.955 5.441 13.539 1.00 97.69 124 CYS A O 1
ATOM 984 N N . LEU A 1 125 ? 0.285 5.389 11.671 1.00 95.75 125 LEU A N 1
ATOM 985 C CA . LEU A 1 125 ? 0.465 3.942 11.527 1.00 95.75 125 LEU A CA 1
ATOM 986 C C . LEU A 1 125 ? 1.969 3.609 11.532 1.00 95.75 125 LEU A C 1
ATOM 988 O O . LEU A 1 125 ? 2.426 2.694 10.846 1.00 95.75 125 LEU A O 1
ATOM 992 N N . GLN A 1 126 ? 2.772 4.381 12.263 1.00 85.38 126 GLN A N 1
ATOM 993 C CA . GLN A 1 126 ? 4.210 4.154 12.315 1.00 85.38 126 GLN A CA 1
ATOM 994 C C . GLN A 1 126 ? 4.506 2.803 12.969 1.00 85.38 126 GLN A C 1
ATOM 996 O O . GLN A 1 126 ? 3.937 2.468 14.006 1.00 85.38 126 GLN A O 1
ATOM 1001 N N . GLN A 1 127 ? 5.409 2.034 12.358 1.00 81.88 127 GLN A N 1
ATOM 1002 C CA . GLN A 1 127 ? 5.871 0.736 12.863 1.00 81.88 127 GLN A CA 1
ATOM 1003 C C . GLN A 1 127 ? 4.749 -0.284 13.143 1.00 81.88 127 GLN A C 1
ATOM 1005 O O . GLN A 1 127 ? 4.925 -1.203 13.940 1.00 81.88 127 GLN A O 1
ATOM 1010 N N . VAL A 1 128 ? 3.594 -0.149 12.485 1.00 82.81 128 VAL A N 1
ATOM 1011 C CA . VAL A 1 128 ? 2.501 -1.122 12.615 1.00 82.81 128 VAL A CA 1
ATOM 1012 C C . VAL A 1 128 ? 2.845 -2.453 11.966 1.00 82.81 128 VAL A C 1
ATOM 1014 O O . VAL A 1 128 ? 3.567 -2.518 10.966 1.00 82.81 128 VAL A O 1
ATOM 1017 N N . PHE A 1 129 ? 2.241 -3.516 12.484 1.00 83.31 129 PHE A N 1
ATOM 1018 C CA . PHE A 1 129 ? 2.331 -4.849 11.902 1.00 83.31 129 PHE A CA 1
ATOM 1019 C C . PHE A 1 129 ? 1.019 -5.215 11.223 1.00 83.31 129 PHE A C 1
ATOM 1021 O O . PHE A 1 129 ? -0.028 -5.239 11.862 1.00 83.31 129 PHE A O 1
ATOM 1028 N N . LEU A 1 130 ? 1.087 -5.508 9.926 1.00 86.56 130 LEU A N 1
ATOM 1029 C CA . LEU A 1 130 ? -0.080 -5.569 9.041 1.00 86.56 130 LEU A CA 1
ATOM 1030 C C . LEU A 1 130 ? -0.420 -6.979 8.558 1.00 86.56 130 LEU A C 1
ATOM 1032 O O . LEU A 1 130 ? -1.100 -7.109 7.551 1.00 86.56 130 LEU A O 1
ATOM 1036 N N . ASN A 1 131 ? 0.090 -8.031 9.201 1.00 82.56 131 ASN A N 1
ATOM 1037 C CA . ASN A 1 131 ? -0.097 -9.413 8.744 1.00 82.56 131 ASN A CA 1
ATOM 1038 C C . ASN A 1 131 ? -1.577 -9.692 8.425 1.00 82.56 131 ASN A C 1
ATOM 1040 O O . ASN A 1 131 ? -2.427 -9.520 9.286 1.00 82.56 131 ASN A O 1
ATOM 1044 N N . GLU A 1 132 ? -1.886 -10.088 7.189 1.00 87.25 132 GLU A N 1
ATOM 1045 C CA . GLU A 1 132 ? -3.259 -10.397 6.743 1.00 87.25 132 GLU A CA 1
ATOM 1046 C C . GLU A 1 132 ? -4.275 -9.235 6.833 1.00 87.25 132 GLU A C 1
ATOM 1048 O O . GLU A 1 132 ? -5.483 -9.457 6.804 1.00 87.25 132 GLU A O 1
ATOM 1053 N N . ALA A 1 133 ? -3.808 -7.988 6.939 1.00 93.75 133 ALA A N 1
ATOM 1054 C CA . ALA A 1 133 ? -4.677 -6.823 7.048 1.00 93.75 133 ALA A CA 1
ATOM 1055 C C . ALA A 1 133 ? -5.297 -6.410 5.701 1.00 93.75 133 ALA A C 1
ATOM 1057 O O . ALA A 1 133 ? -4.620 -6.314 4.675 1.00 93.75 133 ALA A O 1
ATOM 1058 N N . ASP A 1 134 ? -6.577 -6.046 5.719 1.00 97.56 134 ASP A N 1
ATOM 1059 C CA . ASP A 1 134 ? -7.313 -5.607 4.535 1.00 97.56 134 ASP A CA 1
ATOM 1060 C C . ASP A 1 134 ? -7.719 -4.129 4.623 1.00 97.56 134 ASP A C 1
ATOM 1062 O O . ASP A 1 134 ? -8.712 -3.764 5.251 1.00 97.56 134 ASP A O 1
ATOM 1066 N N . PHE A 1 135 ? -6.967 -3.279 3.930 1.00 98.38 135 PHE A N 1
ATOM 1067 C CA . PHE A 1 135 ? -7.219 -1.852 3.726 1.00 98.38 135 PHE A CA 1
ATOM 1068 C C . PHE A 1 135 ? -7.888 -1.560 2.376 1.00 98.38 135 PHE A C 1
ATOM 1070 O O . PHE A 1 135 ? -7.850 -0.418 1.908 1.00 98.38 135 PHE A O 1
ATOM 1077 N N . SER A 1 136 ? -8.490 -2.550 1.709 1.00 98.19 136 SER A N 1
ATOM 1078 C CA . SER A 1 136 ? -9.079 -2.331 0.387 1.00 98.19 136 SER A CA 1
ATOM 1079 C C . SER A 1 136 ? -10.089 -1.186 0.434 1.00 98.19 136 SER A C 1
ATOM 1081 O O . SER A 1 136 ? -10.971 -1.158 1.291 1.00 98.19 136 SER A O 1
ATOM 1083 N N . TRP A 1 137 ? -9.996 -0.242 -0.501 1.00 98.19 137 TRP A N 1
ATOM 1084 C CA . TRP A 1 137 ? -10.855 0.953 -0.563 1.00 98.19 137 TRP A CA 1
ATOM 1085 C C . TRP A 1 137 ? -10.734 1.937 0.609 1.00 98.19 137 TRP A C 1
ATOM 1087 O O . TRP A 1 137 ? -11.476 2.921 0.643 1.00 98.19 137 TRP A O 1
ATOM 1097 N N . ALA A 1 138 ? -9.844 1.697 1.573 1.00 98.44 138 ALA A N 1
ATOM 1098 C CA . ALA A 1 138 ? -9.641 2.605 2.691 1.00 98.44 138 ALA A CA 1
ATOM 1099 C C . ALA A 1 138 ? -9.071 3.948 2.218 1.00 98.44 138 ALA A C 1
ATOM 1101 O O . ALA A 1 138 ? -8.406 4.053 1.181 1.00 98.44 138 ALA A O 1
ATOM 1102 N N . VAL A 1 139 ? -9.312 4.993 3.004 1.00 98.81 139 VAL A N 1
ATOM 1103 C CA . VAL A 1 139 ? -8.749 6.319 2.761 1.00 98.81 139 VAL A CA 1
ATOM 1104 C C . VAL A 1 139 ? -7.640 6.588 3.764 1.00 98.81 139 VAL A C 1
ATOM 1106 O O . VAL A 1 139 ? -7.916 6.892 4.915 1.00 98.81 139 VAL A O 1
ATOM 1109 N N . LEU A 1 140 ? -6.398 6.506 3.303 1.00 98.62 140 LEU A N 1
ATOM 1110 C CA . LEU A 1 140 ? -5.158 6.754 4.042 1.00 98.62 140 LEU A CA 1
ATOM 1111 C C . LEU A 1 140 ? -4.455 8.031 3.552 1.00 98.62 140 LEU A C 1
ATOM 1113 O O . LEU A 1 140 ? -3.230 8.135 3.582 1.00 98.62 140 LEU A O 1
ATOM 1117 N N . GLU A 1 141 ? -5.215 9.004 3.044 1.00 98.69 141 GLU A N 1
ATOM 1118 C CA . GLU A 1 141 ? -4.641 10.265 2.576 1.00 98.69 141 GLU A CA 1
ATOM 1119 C C . GLU A 1 141 ? -3.865 10.928 3.728 1.00 98.69 141 GLU A C 1
ATOM 1121 O O . GLU A 1 141 ? -4.423 11.149 4.806 1.00 98.69 141 GLU A O 1
ATOM 1126 N N . ARG A 1 142 ? -2.578 11.226 3.492 1.00 98.50 142 ARG A N 1
ATOM 1127 C CA . ARG A 1 142 ? -1.621 11.758 4.485 1.00 98.50 142 ARG A CA 1
ATOM 1128 C C . ARG A 1 142 ? -1.377 10.874 5.717 1.00 98.50 142 ARG A C 1
ATOM 1130 O O . ARG A 1 142 ? -0.866 11.376 6.715 1.00 98.50 142 ARG A O 1
ATOM 1137 N N . ALA A 1 143 ? -1.738 9.594 5.679 1.00 98.31 143 ALA A N 1
ATOM 1138 C CA . ALA A 1 143 ? -1.391 8.679 6.760 1.00 98.31 143 ALA A CA 1
ATOM 1139 C C . ALA A 1 143 ? 0.126 8.428 6.799 1.00 98.31 143 ALA A C 1
ATOM 1141 O O . ALA A 1 143 ? 0.804 8.440 5.766 1.00 98.31 143 ALA A O 1
ATOM 1142 N N . ASP A 1 144 ? 0.648 8.168 7.991 1.00 96.62 144 ASP A N 1
ATOM 1143 C CA . ASP A 1 144 ? 2.058 7.862 8.203 1.00 96.62 144 ASP A CA 1
ATOM 1144 C C . ASP A 1 144 ? 2.250 6.372 8.491 1.00 96.62 144 ASP A C 1
ATOM 1146 O O . ASP A 1 144 ? 2.011 5.921 9.602 1.00 96.62 144 ASP A O 1
ATOM 1150 N N . LEU A 1 145 ? 2.684 5.615 7.486 1.00 94.56 145 LEU A N 1
ATOM 1151 C CA . LEU A 1 145 ? 3.046 4.198 7.564 1.00 94.56 145 LEU A CA 1
ATOM 1152 C C . LEU A 1 145 ? 4.571 3.996 7.646 1.00 94.56 145 LEU A C 1
ATOM 1154 O O . LEU A 1 145 ? 5.085 2.959 7.216 1.00 94.56 145 LEU A O 1
ATOM 1158 N N . THR A 1 146 ? 5.328 4.978 8.146 1.00 84.31 146 THR A N 1
ATOM 1159 C CA . THR A 1 146 ? 6.789 4.864 8.275 1.00 84.31 146 THR A CA 1
ATOM 1160 C C . THR A 1 146 ? 7.160 3.617 9.076 1.00 84.31 146 THR A C 1
ATOM 1162 O O . THR A 1 146 ? 6.698 3.413 10.198 1.00 84.31 146 THR A O 1
ATOM 1165 N N . GLY A 1 147 ? 7.998 2.759 8.494 1.00 80.06 147 GLY A N 1
ATOM 1166 C CA . GLY A 1 147 ? 8.435 1.512 9.125 1.00 80.06 147 GLY A CA 1
ATOM 1167 C C . GLY A 1 147 ? 7.351 0.440 9.294 1.00 80.06 147 GLY A C 1
ATOM 1168 O O . GLY A 1 147 ? 7.621 -0.558 9.962 1.00 80.06 147 GLY A O 1
ATOM 1169 N N . ALA A 1 148 ? 6.156 0.607 8.713 1.00 85.00 148 ALA A N 1
ATOM 1170 C CA . ALA A 1 148 ? 5.123 -0.427 8.726 1.00 85.00 148 ALA A CA 1
ATOM 1171 C C . ALA A 1 148 ? 5.653 -1.739 8.130 1.00 85.00 148 ALA A C 1
ATOM 1173 O O . ALA A 1 148 ? 6.479 -1.731 7.215 1.00 85.00 148 ALA A O 1
ATOM 1174 N N . SER A 1 149 ? 5.188 -2.873 8.644 1.00 81.81 149 SER A N 1
ATOM 1175 C CA . SER A 1 149 ? 5.764 -4.175 8.323 1.00 81.81 149 SER A CA 1
ATOM 1176 C C . SER A 1 149 ? 4.696 -5.236 8.092 1.00 81.81 149 SER A C 1
ATOM 1178 O O . SER A 1 149 ? 3.822 -5.460 8.928 1.00 81.81 149 SER A O 1
ATOM 1180 N N . THR A 1 150 ? 4.818 -5.958 6.980 1.00 75.81 150 THR A N 1
ATOM 1181 C CA . THR A 1 150 ? 4.064 -7.197 6.728 1.00 75.81 150 THR A CA 1
ATOM 1182 C C . THR A 1 150 ? 4.742 -8.439 7.285 1.00 75.81 150 THR A C 1
ATOM 1184 O O . THR A 1 150 ? 4.251 -9.545 7.096 1.00 75.81 150 THR A O 1
ATOM 1187 N N . ARG A 1 151 ? 5.887 -8.291 7.959 1.00 68.00 151 ARG A N 1
ATOM 1188 C CA . ARG A 1 151 ? 6.517 -9.413 8.656 1.00 68.00 151 ARG A CA 1
ATOM 1189 C C . ARG A 1 151 ? 5.724 -9.725 9.914 1.00 68.00 151 ARG A C 1
ATOM 1191 O O . ARG A 1 151 ? 5.221 -8.814 10.577 1.00 68.00 151 ARG A O 1
ATOM 1198 N N . THR A 1 152 ? 5.692 -11.003 10.278 1.00 51.78 152 THR A N 1
ATOM 1199 C CA . THR A 1 152 ? 5.082 -11.446 11.529 1.00 51.78 152 THR A CA 1
ATOM 1200 C C . THR A 1 152 ? 5.675 -10.656 12.683 1.00 51.78 152 THR A C 1
ATOM 1202 O O . THR A 1 152 ? 6.883 -10.723 12.938 1.00 51.78 152 THR A O 1
ATOM 1205 N N . SER A 1 153 ? 4.816 -9.932 13.388 1.00 47.28 153 SER A N 1
ATOM 1206 C CA . SER A 1 153 ? 5.108 -9.600 14.767 1.00 47.28 153 SER A CA 1
ATOM 1207 C C . SER A 1 153 ? 5.005 -10.895 15.539 1.00 47.28 153 SER A C 1
ATOM 1209 O O . SER A 1 153 ? 3.984 -11.581 15.480 1.00 47.28 153 SER A O 1
ATOM 1211 N N . TYR A 1 154 ? 6.071 -11.287 16.220 1.00 41.12 154 TYR A N 1
ATOM 1212 C CA . TYR A 1 154 ? 5.893 -12.317 17.220 1.00 41.12 154 TYR A CA 1
ATOM 1213 C C . TYR A 1 154 ? 5.099 -11.670 18.357 1.00 41.12 154 TYR A C 1
ATOM 1215 O O . TYR A 1 154 ? 5.559 -10.689 18.942 1.00 41.12 154 TYR A O 1
ATOM 1223 N N . SER A 1 155 ? 3.904 -12.185 18.653 1.00 39.22 155 SER A N 1
ATOM 1224 C CA . SER A 1 155 ? 3.156 -11.729 19.825 1.00 39.22 155 SER A CA 1
ATOM 1225 C C . SER A 1 155 ? 4.044 -11.873 21.067 1.00 39.22 155 SER A C 1
ATOM 1227 O O . SER A 1 155 ? 4.836 -12.813 21.175 1.00 39.22 155 SER A O 1
ATOM 1229 N N . HIS A 1 156 ? 3.959 -10.930 22.007 1.00 39.47 156 HIS A N 1
ATOM 1230 C CA . HIS A 1 156 ? 4.843 -10.926 23.176 1.00 39.47 156 HIS A CA 1
ATOM 1231 C C . HIS A 1 156 ? 4.662 -12.180 24.052 1.00 39.47 156 HIS A C 1
ATOM 1233 O O . HIS A 1 156 ? 5.609 -12.611 24.701 1.00 39.47 156 HIS A O 1
ATOM 1239 N N . THR A 1 157 ? 3.479 -12.803 24.029 1.00 35.38 157 THR A N 1
ATOM 1240 C CA . THR A 1 157 ? 3.198 -14.111 24.638 1.00 35.38 157 THR A CA 1
ATOM 1241 C C . THR A 1 157 ? 3.972 -15.228 23.953 1.00 35.38 157 THR A C 1
ATOM 1243 O O . THR A 1 157 ? 4.701 -15.939 24.632 1.00 35.38 157 THR A O 1
ATOM 1246 N N . THR A 1 158 ? 3.939 -15.321 22.623 1.00 39.41 158 THR A N 1
ATOM 1247 C CA . THR A 1 158 ? 4.728 -16.318 21.880 1.00 39.41 158 THR A CA 1
ATOM 1248 C C . T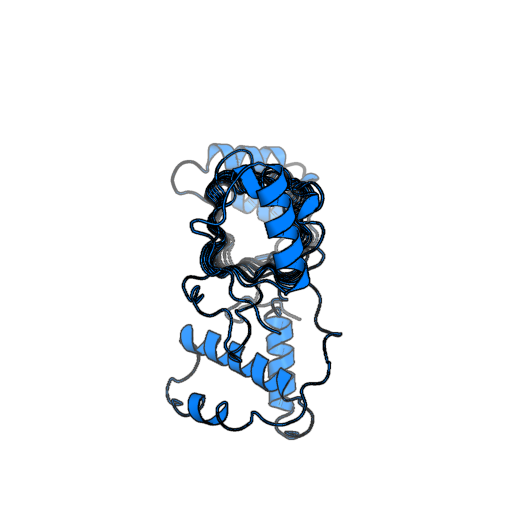HR A 1 158 ? 6.234 -16.018 21.929 1.00 39.41 158 THR A C 1
ATOM 1250 O O . THR A 1 158 ? 7.050 -16.934 21.876 1.00 39.41 158 THR A O 1
ATOM 1253 N N . LEU A 1 159 ? 6.638 -14.749 22.069 1.00 37.94 159 LEU A N 1
ATOM 1254 C CA . LEU A 1 159 ? 8.031 -14.348 22.302 1.00 37.94 159 LEU A CA 1
ATOM 1255 C C . LEU A 1 159 ? 8.509 -14.711 23.694 1.00 37.94 159 LEU A C 1
ATOM 1257 O O . LEU A 1 159 ? 9.615 -15.211 23.814 1.00 37.94 159 LEU A O 1
ATOM 1261 N N . LYS A 1 160 ? 7.712 -14.447 24.730 1.00 39.25 160 LYS A N 1
ATOM 1262 C CA . LYS A 1 160 ? 8.053 -14.777 26.110 1.00 39.25 160 LYS A CA 1
ATOM 1263 C C . LYS A 1 160 ? 8.050 -16.283 26.312 1.00 39.25 160 LYS A C 1
ATOM 1265 O O . LYS A 1 160 ? 8.990 -16.783 26.891 1.00 39.25 160 LYS A O 1
ATOM 1270 N N . GLU A 1 161 ? 7.100 -17.009 25.730 1.00 41.34 161 GLU A N 1
ATOM 1271 C CA . GLU A 1 161 ? 7.126 -18.474 25.675 1.00 41.34 161 GLU A CA 1
ATOM 1272 C C . GLU A 1 161 ? 8.383 -18.982 24.967 1.00 41.34 161 GLU A C 1
ATOM 1274 O O . GLU A 1 161 ? 9.074 -19.828 25.515 1.00 41.34 161 GLU A O 1
ATOM 1279 N N . ARG A 1 162 ? 8.757 -18.419 23.808 1.00 38.44 162 ARG A N 1
ATOM 1280 C CA . ARG A 1 162 ? 9.996 -18.814 23.115 1.00 38.44 162 ARG A CA 1
ATOM 1281 C C . ARG A 1 162 ? 11.259 -18.390 23.861 1.00 38.44 162 ARG A C 1
ATOM 1283 O O . ARG A 1 162 ? 12.237 -19.119 23.813 1.00 38.44 162 ARG A O 1
ATOM 1290 N N . ILE A 1 163 ? 11.270 -17.244 24.540 1.00 41.25 163 ILE A N 1
ATOM 1291 C CA . ILE A 1 163 ? 12.393 -16.773 25.364 1.00 41.25 163 ILE A CA 1
ATOM 1292 C C . ILE A 1 163 ? 12.512 -17.630 26.625 1.00 41.25 163 ILE A C 1
ATOM 1294 O O . ILE A 1 163 ? 13.615 -18.058 26.923 1.00 41.25 163 ILE A O 1
ATOM 1298 N N . ASP A 1 164 ? 11.412 -17.951 27.303 1.00 41.94 164 ASP A N 1
ATOM 1299 C CA . ASP A 1 164 ? 11.358 -18.808 28.492 1.00 41.94 164 ASP A CA 1
ATOM 1300 C C . ASP A 1 164 ? 11.723 -20.262 28.125 1.00 41.94 164 ASP A C 1
ATOM 1302 O O . ASP A 1 164 ? 12.517 -20.899 28.818 1.00 41.94 164 ASP A O 1
ATOM 1306 N N . GLU A 1 165 ? 11.235 -20.779 26.990 1.00 42.94 165 GLU A N 1
ATOM 1307 C CA . GLU A 1 165 ? 11.686 -22.046 26.398 1.00 42.94 165 GLU A CA 1
ATOM 1308 C C . GLU A 1 165 ? 13.190 -21.992 26.099 1.00 42.94 165 GLU A C 1
ATOM 1310 O O . GLU A 1 165 ? 13.920 -22.924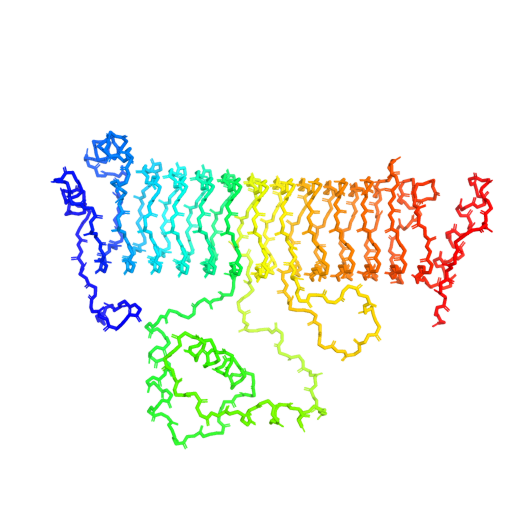 26.436 1.00 42.94 165 GLU A O 1
ATOM 1315 N N . MET A 1 166 ? 13.690 -20.884 25.545 1.00 40.03 166 MET A N 1
ATOM 1316 C CA . MET A 1 166 ? 15.105 -20.710 25.220 1.00 40.03 166 MET A CA 1
ATOM 1317 C C . MET A 1 166 ? 16.008 -20.562 26.455 1.00 40.03 166 MET A C 1
ATOM 1319 O O . MET A 1 166 ? 17.085 -21.157 26.470 1.00 40.03 166 MET A O 1
ATOM 1323 N N . GLU A 1 167 ? 15.588 -19.830 27.488 1.00 42.06 167 GLU A N 1
ATOM 1324 C CA . GLU A 1 167 ? 16.286 -19.661 28.771 1.00 42.06 167 GLU A CA 1
ATOM 1325 C C . GLU A 1 167 ? 16.278 -20.966 29.574 1.00 42.06 167 GLU A C 1
ATOM 1327 O O . GLU A 1 167 ? 17.292 -21.337 30.166 1.00 42.06 167 GLU A O 1
ATOM 1332 N N . SER A 1 168 ? 15.189 -21.738 29.499 1.00 43.94 168 SER A N 1
ATOM 1333 C CA . SER A 1 168 ? 15.158 -23.110 30.020 1.00 43.94 168 SER A CA 1
ATOM 1334 C C . SER A 1 168 ? 16.069 -24.069 29.232 1.00 43.94 168 SER A C 1
ATOM 1336 O O . SER A 1 168 ? 16.493 -25.097 29.762 1.00 43.94 168 SER A O 1
ATOM 1338 N N . SER A 1 169 ? 16.423 -23.712 27.988 1.00 43.88 169 SER A N 1
ATOM 1339 C CA . SER A 1 169 ? 17.253 -24.498 27.062 1.00 43.88 169 SER A CA 1
ATOM 1340 C C . SER A 1 169 ? 18.723 -24.059 26.971 1.00 43.88 169 SER A C 1
ATOM 1342 O O . SER A 1 169 ? 19.429 -24.510 26.065 1.00 43.88 169 SER A O 1
ATOM 1344 N N . GLU A 1 170 ? 19.236 -23.243 27.906 1.00 45.06 170 GLU A N 1
ATOM 1345 C CA . GLU A 1 170 ? 20.650 -22.799 27.955 1.00 45.06 170 GLU A CA 1
ATOM 1346 C C . GLU A 1 170 ? 21.705 -23.940 27.907 1.00 45.06 170 GLU A C 1
ATOM 1348 O O . GLU A 1 170 ? 22.908 -23.678 27.816 1.00 45.06 170 GLU A O 1
ATOM 1353 N N . LEU A 1 171 ? 21.285 -25.208 27.890 1.00 37.56 171 LEU A N 1
ATOM 1354 C CA . LEU A 1 171 ? 22.130 -26.384 27.721 1.00 37.56 171 LEU A CA 1
ATOM 1355 C C . LEU A 1 171 ? 22.391 -26.860 26.276 1.00 37.56 171 LEU A C 1
ATOM 1357 O O . LEU A 1 171 ? 23.245 -27.729 26.142 1.00 37.56 171 LEU A O 1
ATOM 1361 N N . ASP A 1 172 ? 21.803 -26.304 25.202 1.00 43.53 172 ASP A N 1
ATOM 1362 C CA . ASP A 1 172 ? 22.118 -26.793 23.836 1.00 43.53 172 ASP A CA 1
ATOM 1363 C C . ASP A 1 172 ? 22.352 -25.697 22.774 1.00 43.53 172 ASP A C 1
ATOM 1365 O O . ASP A 1 172 ? 21.518 -25.347 21.938 1.00 43.53 172 ASP A O 1
ATOM 1369 N N . LYS A 1 173 ? 23.587 -25.175 22.748 1.00 44.22 173 LYS A N 1
ATOM 1370 C CA . LYS A 1 173 ? 24.088 -24.188 21.762 1.00 44.22 173 LYS A CA 1
ATOM 1371 C C . LYS A 1 173 ? 24.281 -24.748 20.339 1.00 44.22 173 LYS A C 1
ATOM 1373 O O . LYS A 1 173 ? 24.880 -24.073 19.495 1.00 44.22 173 LYS A O 1
ATOM 1378 N N . THR A 1 174 ? 23.798 -25.949 20.052 1.00 41.72 174 THR A N 1
ATOM 1379 C CA . THR A 1 174 ? 24.062 -26.727 18.829 1.00 41.72 174 THR A CA 1
ATOM 1380 C C . THR A 1 174 ? 22.861 -26.830 17.888 1.00 41.72 174 THR A C 1
ATOM 1382 O O . THR A 1 174 ? 23.077 -27.087 16.708 1.00 41.72 174 THR A O 1
ATOM 1385 N N . ASN A 1 175 ? 21.637 -26.535 18.344 1.00 42.56 175 ASN A N 1
ATOM 1386 C CA . ASN A 1 175 ? 20.421 -26.763 17.543 1.00 42.56 175 ASN A CA 1
ATOM 1387 C C . ASN A 1 175 ? 19.854 -25.535 16.815 1.00 42.56 175 ASN A C 1
ATOM 1389 O O . ASN A 1 175 ? 18.964 -25.691 15.986 1.00 42.56 175 ASN A O 1
ATOM 1393 N N . PHE A 1 176 ? 20.373 -24.329 17.063 1.00 42.03 176 PHE A N 1
ATOM 1394 C CA . PHE A 1 176 ? 19.871 -23.120 16.396 1.00 42.03 176 PHE A CA 1
ATOM 1395 C C . PHE A 1 176 ? 20.724 -22.729 15.197 1.00 42.03 176 PHE A C 1
ATOM 1397 O O . PHE A 1 176 ? 21.939 -22.495 15.331 1.00 42.03 176 PHE A O 1
ATOM 1404 N N . SER A 1 177 ? 20.059 -22.600 14.051 1.00 47.97 177 SER A N 1
ATOM 1405 C CA . SER A 1 177 ? 20.639 -22.174 12.782 1.00 47.97 177 SER A CA 1
ATOM 1406 C C . SER A 1 177 ? 21.227 -20.761 12.883 1.00 47.97 177 SER A C 1
ATOM 1408 O O . SER A 1 177 ? 20.850 -19.941 13.726 1.00 47.97 177 SER A O 1
ATOM 1410 N N . LEU A 1 178 ? 22.176 -20.435 12.001 1.00 40.69 178 LEU A N 1
ATOM 1411 C CA . LEU A 1 178 ? 22.810 -19.112 11.969 1.00 40.69 178 LEU A CA 1
ATOM 1412 C C . LEU A 1 178 ? 21.782 -17.979 11.747 1.00 40.69 178 LEU A C 1
ATOM 1414 O O . LEU A 1 178 ? 21.941 -16.890 12.293 1.00 40.69 178 LEU A O 1
ATOM 1418 N N . LYS A 1 179 ? 20.703 -18.261 11.006 1.00 38.88 179 LYS A N 1
ATOM 1419 C CA . LYS A 1 179 ? 19.617 -17.330 10.656 1.00 38.88 179 LYS A CA 1
ATOM 1420 C C . LYS A 1 179 ? 18.730 -16.969 11.854 1.00 38.88 179 LYS A C 1
ATOM 1422 O O . LYS A 1 179 ? 18.374 -15.802 12.027 1.00 38.88 179 LYS A O 1
ATOM 1427 N N . GLU A 1 180 ? 18.437 -17.934 12.722 1.00 40.41 180 GLU A N 1
ATOM 1428 C CA . GLU A 1 180 ? 17.696 -17.694 13.969 1.00 40.41 180 GLU A CA 1
ATOM 1429 C C . GLU A 1 180 ? 18.506 -16.798 14.906 1.00 40.41 180 GLU A C 1
ATOM 1431 O O . GLU A 1 180 ? 17.996 -15.802 15.414 1.00 40.41 180 GLU A O 1
ATOM 1436 N N . ARG A 1 181 ? 19.815 -17.055 15.029 1.00 43.53 181 ARG A N 1
ATOM 1437 C CA . ARG A 1 181 ? 20.726 -16.224 15.836 1.00 43.53 181 ARG A CA 1
ATOM 1438 C C . ARG A 1 181 ? 20.802 -14.776 15.339 1.00 43.53 181 ARG A C 1
ATOM 1440 O O . ARG A 1 181 ? 20.907 -13.860 16.151 1.00 43.53 181 ARG A O 1
ATOM 1447 N N . LEU A 1 182 ? 20.751 -14.560 14.023 1.00 41.53 182 LEU A N 1
ATOM 1448 C CA . LEU A 1 182 ? 20.777 -13.225 13.416 1.00 41.53 182 LEU A CA 1
ATOM 1449 C C . LEU A 1 182 ? 19.462 -12.466 13.624 1.00 41.53 182 LEU A C 1
ATOM 1451 O O . LEU A 1 182 ? 19.496 -11.290 13.977 1.00 41.53 182 LEU A O 1
ATOM 1455 N N . SER A 1 183 ? 18.322 -13.147 13.494 1.00 40.28 183 SER A N 1
ATOM 1456 C CA . SER A 1 183 ? 16.994 -12.565 13.742 1.00 40.28 183 SER A CA 1
ATOM 1457 C C . SER A 1 183 ? 16.823 -12.175 15.215 1.00 40.28 183 SER A C 1
ATOM 1459 O O . SER A 1 183 ? 16.366 -11.077 15.527 1.00 40.28 183 SER A O 1
ATOM 1461 N N . ILE A 1 184 ? 17.311 -13.025 16.124 1.00 44.06 184 ILE A N 1
ATOM 1462 C CA . ILE A 1 184 ? 17.379 -12.751 17.566 1.00 44.06 184 ILE A CA 1
ATOM 1463 C C . ILE A 1 184 ? 18.290 -11.548 17.854 1.00 44.06 184 ILE A C 1
ATOM 1465 O O . ILE A 1 184 ? 17.968 -10.710 18.693 1.00 44.06 184 ILE A O 1
ATOM 1469 N N . ASN A 1 185 ? 19.419 -11.412 17.154 1.00 42.50 185 ASN A N 1
ATOM 1470 C CA . ASN A 1 185 ? 20.313 -10.271 17.353 1.00 42.50 185 ASN A CA 1
ATOM 1471 C C . ASN A 1 185 ? 19.763 -8.961 16.785 1.00 42.50 185 ASN A C 1
ATOM 1473 O O . ASN A 1 185 ? 19.942 -7.925 17.421 1.00 42.50 185 ASN A O 1
ATOM 1477 N N . ALA A 1 186 ? 19.054 -8.984 15.656 1.00 41.25 186 ALA A N 1
ATOM 1478 C CA . ALA A 1 186 ? 18.346 -7.809 15.146 1.00 41.25 186 ALA A CA 1
ATOM 1479 C C . ALA A 1 186 ? 17.277 -7.328 16.146 1.00 41.25 186 ALA A C 1
ATOM 1481 O O . ALA A 1 186 ? 17.171 -6.133 16.424 1.00 41.25 186 ALA A O 1
ATOM 1482 N N . MET A 1 187 ? 16.572 -8.271 16.773 1.00 43.00 187 MET A N 1
ATOM 1483 C CA . MET A 1 187 ? 15.571 -8.005 17.807 1.00 43.00 187 MET A CA 1
ATOM 1484 C C . MET A 1 187 ? 16.198 -7.479 19.109 1.00 43.00 187 MET A C 1
ATOM 1486 O O . MET A 1 187 ? 15.724 -6.498 19.672 1.00 43.00 187 MET A O 1
ATOM 1490 N N . ARG A 1 188 ? 17.343 -8.031 19.541 1.00 43.22 188 ARG A N 1
ATOM 1491 C CA . ARG A 1 188 ? 18.139 -7.489 20.662 1.00 43.22 188 ARG A CA 1
ATOM 1492 C C . ARG A 1 188 ? 18.641 -6.073 20.392 1.00 43.22 188 ARG A C 1
ATOM 1494 O O . ARG A 1 188 ? 18.703 -5.269 21.314 1.00 43.22 188 ARG A O 1
ATOM 1501 N N . ILE A 1 189 ? 19.010 -5.757 19.149 1.00 41.78 189 ILE A N 1
ATOM 1502 C CA . ILE A 1 189 ? 19.415 -4.402 18.747 1.00 41.78 189 ILE A CA 1
ATOM 1503 C C . ILE A 1 189 ? 18.221 -3.442 18.823 1.00 41.78 189 ILE A C 1
ATOM 1505 O O . ILE A 1 189 ? 18.388 -2.324 19.306 1.00 41.78 189 ILE A O 1
ATOM 1509 N N . HIS A 1 190 ? 17.032 -3.874 18.400 1.00 41.94 190 HIS A N 1
ATOM 1510 C CA . HIS A 1 190 ? 15.799 -3.091 18.511 1.00 41.94 190 HIS A CA 1
ATOM 1511 C C . HIS A 1 190 ? 15.437 -2.814 19.985 1.00 41.94 190 HIS A C 1
ATOM 1513 O O . HIS A 1 190 ? 15.297 -1.656 20.371 1.00 41.94 190 HIS A O 1
ATOM 1519 N N . LEU A 1 191 ? 15.458 -3.838 20.846 1.00 39.38 191 LEU A N 1
ATOM 1520 C CA . LEU A 1 191 ? 15.218 -3.702 22.292 1.00 39.38 191 LEU A CA 1
ATOM 1521 C C . LEU A 1 191 ? 16.296 -2.863 23.014 1.00 39.38 191 LEU A C 1
ATOM 1523 O O . LEU A 1 191 ? 15.986 -2.119 23.942 1.00 39.38 191 LEU A O 1
ATOM 1527 N N . ARG A 1 192 ? 17.562 -2.913 22.565 1.00 45.22 192 ARG A N 1
ATOM 1528 C CA . ARG A 1 192 ? 18.647 -2.031 23.050 1.00 45.22 192 ARG A CA 1
ATOM 1529 C C . ARG A 1 192 ? 18.426 -0.568 22.676 1.00 45.22 192 ARG A C 1
ATOM 1531 O O . ARG A 1 192 ? 18.698 0.303 23.494 1.00 45.22 192 ARG A O 1
ATOM 1538 N N . LYS A 1 193 ? 17.946 -0.287 21.458 1.00 41.84 193 LYS A N 1
ATOM 1539 C CA . LYS A 1 193 ? 17.640 1.086 21.019 1.00 41.84 193 LYS A CA 1
ATOM 1540 C C . LYS A 1 193 ? 16.488 1.706 21.815 1.00 41.84 193 LYS A C 1
ATOM 1542 O O . LYS A 1 193 ? 16.517 2.909 22.037 1.00 41.84 193 LYS A O 1
ATOM 1547 N N . GLN A 1 194 ? 15.554 0.880 22.284 1.00 40.78 194 GLN A N 1
ATOM 1548 C CA . GLN A 1 194 ? 14.445 1.270 23.161 1.00 40.78 194 GLN A CA 1
ATOM 1549 C C . GLN A 1 194 ? 14.833 1.320 24.661 1.00 40.78 194 GLN A C 1
ATOM 1551 O O . GLN A 1 194 ? 13.992 1.585 25.511 1.00 40.78 194 GLN A O 1
ATOM 1556 N N . GLY A 1 195 ? 16.108 1.087 25.012 1.00 34.34 195 GLY A N 1
ATOM 1557 C CA . GLY A 1 195 ? 16.624 1.243 26.381 1.00 34.34 195 GLY A CA 1
ATOM 1558 C C . GLY A 1 195 ? 16.437 0.042 27.319 1.00 34.34 195 GLY A C 1
ATOM 1559 O O . GLY A 1 195 ? 16.741 0.152 28.504 1.00 34.34 195 GLY A O 1
ATOM 1560 N N . TYR A 1 196 ? 15.995 -1.113 26.814 1.00 35.03 196 TYR A N 1
ATOM 1561 C CA . TYR A 1 196 ? 15.649 -2.286 27.633 1.00 35.03 196 TYR A CA 1
ATOM 1562 C C . TYR A 1 196 ? 16.806 -3.286 27.862 1.00 35.03 196 TYR A C 1
ATOM 1564 O O . TYR A 1 196 ? 16.608 -4.315 28.505 1.00 35.03 196 TYR A O 1
ATOM 1572 N N . LEU A 1 197 ? 18.028 -3.013 27.375 1.00 34.81 197 LEU A N 1
ATOM 1573 C CA . LEU A 1 197 ? 19.217 -3.868 27.561 1.00 34.81 197 LEU A CA 1
ATOM 1574 C C . LEU A 1 197 ? 20.500 -3.029 27.755 1.00 34.81 197 LEU A C 1
ATOM 1576 O O . LEU A 1 197 ? 20.716 -2.064 27.023 1.00 34.81 197 LEU A O 1
ATOM 1580 N N . ASP A 1 198 ? 21.358 -3.434 28.706 1.00 32.25 198 ASP A N 1
ATOM 1581 C CA . ASP A 1 198 ? 22.619 -2.765 29.103 1.00 32.25 198 ASP A CA 1
ATOM 1582 C C . ASP A 1 198 ? 23.515 -2.394 27.884 1.00 32.25 198 ASP A C 1
ATOM 1584 O O . ASP A 1 198 ? 23.774 -3.264 27.038 1.00 32.25 198 ASP A O 1
ATOM 1588 N N . PRO A 1 199 ? 24.008 -1.137 27.762 1.00 31.75 199 PRO A N 1
ATOM 1589 C CA . PRO A 1 199 ? 24.732 -0.643 26.581 1.00 31.75 199 PRO A CA 1
ATOM 1590 C C . PRO A 1 199 ? 26.154 -1.192 26.352 1.00 31.75 199 PRO A C 1
ATOM 1592 O O . PRO A 1 199 ? 26.795 -0.813 25.375 1.00 31.75 199 PRO A O 1
ATOM 1595 N N . SER A 1 200 ? 26.703 -2.053 27.206 1.00 33.50 200 SER A N 1
ATOM 1596 C CA . SER A 1 200 ? 28.156 -2.318 27.242 1.00 33.50 200 SER A CA 1
ATOM 1597 C C . SER A 1 200 ? 28.731 -3.354 26.248 1.00 33.50 200 SER A C 1
ATOM 1599 O O . SER A 1 200 ? 29.741 -3.991 26.543 1.00 33.50 200 SER A O 1
ATOM 1601 N N . VAL A 1 201 ? 28.181 -3.524 25.035 1.00 33.78 201 VAL A N 1
ATOM 1602 C CA . VAL A 1 201 ? 28.795 -4.427 24.027 1.00 33.78 201 VAL A CA 1
ATOM 1603 C C . VAL A 1 201 ? 28.902 -3.776 22.648 1.00 33.78 201 VAL A C 1
ATOM 1605 O O . VAL A 1 201 ? 28.108 -4.050 21.747 1.00 33.78 201 VAL A O 1
ATOM 1608 N N . ASP A 1 202 ? 29.950 -2.970 22.486 1.00 32.66 202 ASP A N 1
ATOM 1609 C CA . ASP A 1 202 ? 30.418 -2.389 21.217 1.00 32.66 202 ASP A CA 1
ATOM 1610 C C . ASP A 1 202 ? 31.196 -3.382 20.316 1.00 32.66 202 ASP A C 1
ATOM 1612 O O . ASP A 1 202 ? 31.628 -3.035 19.217 1.00 32.66 202 ASP A O 1
ATOM 1616 N N . ASP A 1 203 ? 31.348 -4.654 20.704 1.00 36.03 203 ASP A N 1
ATOM 1617 C CA . ASP A 1 203 ? 32.181 -5.615 19.957 1.00 36.03 203 ASP A CA 1
ATOM 1618 C C . ASP A 1 203 ? 31.436 -6.495 18.928 1.00 36.03 203 ASP A C 1
ATOM 1620 O O . ASP A 1 203 ? 32.063 -7.272 18.203 1.00 36.03 203 ASP A O 1
ATOM 1624 N N . TYR A 1 204 ? 30.112 -6.361 18.759 1.00 32.66 204 TYR A N 1
ATOM 1625 C CA . TYR A 1 204 ? 29.366 -7.255 17.852 1.00 32.66 204 TYR A CA 1
ATOM 1626 C C . TYR A 1 204 ? 29.490 -6.893 16.357 1.00 32.66 204 TYR A C 1
ATOM 1628 O O . TYR A 1 204 ? 29.482 -7.784 15.502 1.00 32.66 204 TYR A O 1
ATOM 1636 N N . LYS A 1 205 ? 29.732 -5.615 16.016 1.00 34.56 205 LYS A N 1
ATOM 1637 C CA . LYS A 1 205 ? 30.013 -5.194 14.624 1.00 34.56 205 LYS A CA 1
ATOM 1638 C C . LYS A 1 205 ? 31.279 -5.853 14.054 1.00 34.56 205 LYS A C 1
ATOM 1640 O O . LYS A 1 205 ? 31.362 -6.060 12.849 1.00 34.56 205 LYS A O 1
ATOM 1645 N N . ARG A 1 206 ? 32.243 -6.244 14.900 1.00 32.72 206 ARG A N 1
ATOM 1646 C CA . ARG A 1 206 ? 33.486 -6.920 14.473 1.00 32.72 206 ARG A CA 1
ATOM 1647 C C . ARG A 1 206 ? 33.324 -8.423 14.232 1.00 32.72 206 ARG A C 1
ATOM 1649 O O . ARG A 1 206 ? 34.153 -9.005 13.537 1.00 32.72 206 ARG A O 1
ATOM 1656 N N . PHE A 1 207 ? 32.279 -9.050 14.772 1.00 32.94 207 PHE A N 1
ATOM 1657 C CA . PHE A 1 207 ? 32.060 -10.493 14.636 1.00 32.94 207 PHE A CA 1
ATOM 1658 C C . PHE A 1 207 ? 31.368 -10.861 13.312 1.00 32.94 207 PHE A C 1
ATOM 1660 O O . PHE A 1 207 ? 31.747 -11.845 12.677 1.00 32.94 207 PHE A O 1
ATOM 1667 N N . LEU A 1 208 ? 30.415 -10.043 12.846 1.00 33.09 208 LEU A N 1
ATOM 1668 C CA . LEU A 1 208 ? 29.696 -10.282 11.583 1.00 33.09 208 LEU A CA 1
ATOM 1669 C C . LEU A 1 208 ? 30.569 -10.075 10.332 1.00 33.09 208 LEU A C 1
ATOM 1671 O O . LEU A 1 208 ? 30.355 -10.729 9.318 1.00 33.09 208 LEU A O 1
ATOM 1675 N N . LEU A 1 209 ? 31.620 -9.255 10.427 1.00 31.12 209 LEU A N 1
ATOM 1676 C CA . LEU A 1 209 ? 32.536 -8.957 9.318 1.00 31.12 209 LEU A CA 1
ATOM 1677 C C . LEU A 1 209 ? 33.519 -10.091 8.960 1.00 31.12 209 LEU A C 1
ATOM 1679 O O . LEU A 1 209 ? 34.255 -9.960 7.987 1.00 31.12 209 LEU A O 1
ATOM 1683 N N . LYS A 1 210 ? 33.564 -11.205 9.709 1.00 26.97 210 LYS A N 1
ATOM 1684 C CA . LYS A 1 210 ? 34.571 -12.270 9.502 1.00 26.97 210 LYS A CA 1
ATOM 1685 C C . LYS A 1 210 ? 34.049 -13.611 8.985 1.00 26.97 210 LYS A C 1
ATOM 1687 O O . LYS A 1 210 ? 34.862 -14.508 8.781 1.00 26.97 210 LYS A O 1
ATOM 1692 N N . LYS A 1 211 ? 32.744 -13.777 8.750 1.00 29.27 211 LYS A N 1
ATOM 1693 C CA . LYS A 1 211 ? 32.171 -15.089 8.387 1.00 29.27 211 LYS A CA 1
ATOM 1694 C C . LYS A 1 211 ? 31.428 -15.104 7.048 1.00 29.27 211 LYS A C 1
ATOM 1696 O O . LYS A 1 211 ? 30.423 -15.787 6.908 1.00 29.27 211 LYS A O 1
ATOM 1701 N N . ARG A 1 212 ? 31.935 -14.352 6.068 1.00 38.50 212 ARG A N 1
ATOM 1702 C CA . ARG A 1 212 ? 31.454 -14.356 4.682 1.00 38.50 212 ARG A CA 1
ATOM 1703 C C . ARG A 1 212 ? 32.435 -15.140 3.814 1.00 38.50 212 ARG A C 1
ATOM 1705 O O . ARG A 1 212 ? 33.427 -14.587 3.357 1.00 38.50 212 ARG A O 1
ATOM 1712 N N . ALA A 1 213 ? 32.193 -16.438 3.679 1.00 32.97 213 ALA A N 1
ATOM 1713 C CA . ALA A 1 213 ? 32.698 -17.271 2.593 1.00 32.97 213 ALA A CA 1
ATOM 1714 C C . ALA A 1 213 ? 32.086 -18.671 2.738 1.00 32.97 213 ALA A C 1
ATOM 1716 O O . ALA A 1 213 ? 32.322 -19.321 3.752 1.00 32.97 213 ALA A O 1
ATOM 1717 N N . HIS A 1 214 ? 31.399 -19.109 1.682 1.00 31.53 214 HIS A N 1
ATOM 1718 C CA . HIS A 1 214 ? 30.918 -20.472 1.429 1.00 31.53 214 HIS A CA 1
ATOM 1719 C C . HIS A 1 214 ? 29.663 -20.885 2.205 1.00 31.53 214 HIS A C 1
ATOM 1721 O O . HIS A 1 214 ? 29.726 -21.333 3.346 1.00 31.53 214 HIS A O 1
ATOM 1727 N N . ASP A 1 215 ? 28.527 -20.656 1.540 1.00 30.02 215 ASP A N 1
ATOM 1728 C CA . ASP A 1 215 ? 27.402 -21.590 1.346 1.00 30.02 215 ASP A CA 1
ATOM 1729 C C . ASP A 1 215 ? 26.086 -20.797 1.325 1.00 30.02 215 ASP A C 1
ATOM 1731 O O . ASP A 1 215 ? 25.247 -20.854 2.223 1.00 30.02 215 ASP A O 1
ATOM 1735 N N . GLU A 1 216 ? 25.955 -19.978 0.277 1.00 35.19 216 GLU A N 1
ATOM 1736 C CA . GLU A 1 216 ? 24.691 -19.402 -0.175 1.00 35.19 216 GLU A CA 1
ATOM 1737 C C . GLU A 1 216 ? 23.962 -20.461 -1.005 1.00 35.19 216 GLU A C 1
ATOM 1739 O O . GLU A 1 216 ? 24.107 -20.520 -2.223 1.00 35.19 216 GLU A O 1
ATOM 1744 N N . GLU A 1 217 ? 23.184 -21.320 -0.352 1.00 29.45 217 GLU A N 1
ATOM 1745 C CA . GLU A 1 217 ? 22.203 -22.141 -1.059 1.00 29.45 217 GLU A CA 1
ATOM 1746 C C . GLU A 1 217 ? 20.916 -22.261 -0.227 1.00 29.45 217 GLU A C 1
ATOM 1748 O O . GLU A 1 217 ? 20.836 -22.969 0.772 1.00 29.45 217 GLU A O 1
ATOM 1753 N N . VAL A 1 218 ? 19.928 -21.465 -0.647 1.00 35.09 218 VAL A N 1
ATOM 1754 C CA . VAL A 1 218 ? 18.480 -21.727 -0.608 1.00 35.09 218 VAL A CA 1
ATOM 1755 C C . VAL A 1 218 ? 17.902 -22.251 0.719 1.00 35.09 218 VAL A C 1
ATOM 1757 O O . VAL A 1 218 ? 17.717 -23.446 0.924 1.00 35.09 218 VAL A O 1
ATOM 1760 N N . VAL A 1 219 ? 17.436 -21.324 1.565 1.00 30.09 219 VAL A N 1
ATOM 1761 C CA . VAL A 1 219 ? 16.271 -21.560 2.445 1.00 30.09 219 VAL A CA 1
ATOM 1762 C C . VAL A 1 219 ? 15.315 -20.379 2.292 1.00 30.09 219 VAL A C 1
ATOM 1764 O O . VAL A 1 219 ? 15.182 -19.512 3.165 1.00 30.09 219 VAL A O 1
ATOM 1767 N N . GLU A 1 220 ? 14.706 -20.343 1.111 1.00 31.80 220 GLU A N 1
ATOM 1768 C CA . GLU A 1 220 ? 13.680 -19.391 0.682 1.00 31.80 220 GLU A CA 1
ATOM 1769 C C . GLU A 1 220 ? 12.256 -19.846 1.066 1.00 31.80 220 GLU A C 1
ATOM 1771 O O . GLU A 1 220 ? 11.300 -19.177 0.720 1.00 31.80 220 GLU A O 1
ATOM 1776 N N . SER A 1 221 ? 12.071 -20.956 1.797 1.00 32.16 221 SER A N 1
ATOM 1777 C CA . SER A 1 221 ? 10.779 -21.667 1.782 1.00 32.16 221 SER A CA 1
ATOM 1778 C C . SER A 1 221 ? 10.093 -21.945 3.130 1.00 32.16 221 SER A C 1
ATOM 1780 O O . SER A 1 221 ? 9.353 -22.921 3.212 1.00 32.16 221 SER A O 1
ATOM 1782 N N . THR A 1 222 ? 10.291 -21.153 4.193 1.00 30.64 222 THR A N 1
ATOM 1783 C CA . THR A 1 222 ? 9.546 -21.364 5.469 1.00 30.64 222 THR A CA 1
ATOM 1784 C C . THR A 1 222 ? 9.359 -20.123 6.359 1.00 30.64 222 THR A C 1
ATOM 1786 O O . THR A 1 222 ? 9.262 -20.241 7.578 1.00 30.64 222 THR A O 1
ATOM 1789 N N . LEU A 1 223 ? 9.263 -18.913 5.804 1.00 34.56 223 LEU A N 1
ATOM 1790 C CA . LEU A 1 223 ? 8.890 -17.724 6.589 1.00 34.56 223 LEU A CA 1
ATOM 1791 C C . LEU A 1 223 ? 7.801 -16.947 5.853 1.00 34.56 223 LEU A C 1
ATOM 1793 O O . LEU A 1 223 ? 8.113 -16.201 4.934 1.00 34.56 223 LEU A O 1
ATOM 1797 N N . PHE A 1 224 ? 6.557 -17.210 6.270 1.00 41.03 224 PHE A N 1
ATOM 1798 C CA . PHE A 1 224 ? 5.294 -16.558 5.913 1.00 41.03 224 PHE A CA 1
ATOM 1799 C C . PHE A 1 224 ? 5.455 -15.296 5.060 1.00 41.03 224 PHE A C 1
ATOM 1801 O O . PHE A 1 224 ? 5.845 -14.227 5.533 1.00 41.03 224 PHE A O 1
ATOM 1808 N N . GLU A 1 225 ? 5.180 -15.490 3.775 1.00 41.72 225 GLU A N 1
ATOM 1809 C CA . GLU A 1 225 ? 5.116 -14.468 2.745 1.00 41.72 225 GLU A CA 1
ATOM 1810 C C . GLU A 1 225 ? 3.955 -13.516 3.072 1.00 41.72 225 GLU A C 1
ATOM 1812 O O . GLU A 1 225 ? 2.887 -13.951 3.499 1.00 41.72 225 GLU A O 1
ATOM 1817 N N . GLY A 1 226 ? 4.158 -12.207 2.905 1.00 45.31 226 GLY A N 1
ATOM 1818 C CA . GLY A 1 226 ? 3.165 -11.160 3.180 1.00 45.31 226 GLY A CA 1
ATOM 1819 C C . GLY A 1 226 ? 1.971 -11.143 2.214 1.00 45.31 226 GLY A C 1
ATOM 1820 O O . GLY A 1 226 ? 1.517 -10.065 1.844 1.00 45.31 226 GLY A O 1
ATOM 1821 N N . GLU A 1 227 ? 1.472 -12.304 1.782 1.00 55.12 227 GLU A N 1
ATOM 1822 C CA . GLU A 1 227 ? 0.545 -12.447 0.650 1.00 55.12 227 GLU A CA 1
ATOM 1823 C C . GLU A 1 227 ? -0.863 -11.882 0.890 1.00 55.12 227 GLU A C 1
ATOM 1825 O O . GLU A 1 227 ? -1.608 -11.692 -0.068 1.00 55.12 227 GLU A O 1
ATOM 1830 N N . ASN A 1 228 ? -1.240 -11.559 2.130 1.00 73.62 228 ASN A N 1
ATOM 1831 C CA . ASN A 1 228 ? -2.621 -11.178 2.450 1.00 73.62 228 ASN A CA 1
ATOM 1832 C C . ASN A 1 228 ? -2.791 -9.731 2.920 1.00 73.62 228 ASN A C 1
ATOM 1834 O O . ASN A 1 228 ? -3.848 -9.396 3.449 1.00 73.62 228 ASN A O 1
ATOM 1838 N N . VAL A 1 229 ? -1.790 -8.865 2.738 1.00 91.25 229 VAL A N 1
ATOM 1839 C CA . VAL A 1 229 ? -1.992 -7.432 2.997 1.00 91.25 229 VAL A CA 1
ATOM 1840 C C . VAL A 1 229 ? -2.477 -6.752 1.730 1.00 91.25 229 VAL A C 1
ATOM 1842 O O . VAL A 1 229 ? -1.771 -6.735 0.719 1.00 91.25 229 VAL A O 1
ATOM 1845 N N . SER A 1 230 ? -3.673 -6.171 1.787 1.00 96.06 230 SER A N 1
ATOM 1846 C CA . SER A 1 230 ? -4.263 -5.493 0.634 1.00 96.06 230 SER A CA 1
ATOM 1847 C C . SER A 1 230 ? -4.539 -4.025 0.906 1.00 96.06 230 SER A C 1
ATOM 1849 O O . SER A 1 230 ? -5.292 -3.673 1.803 1.00 96.06 230 SER A O 1
ATOM 1851 N N . PHE A 1 231 ? -3.969 -3.173 0.063 1.00 97.69 231 PHE A N 1
ATOM 1852 C CA . PHE A 1 231 ? -4.336 -1.777 -0.147 1.00 97.69 231 PHE A CA 1
ATOM 1853 C C . PHE A 1 231 ? -5.066 -1.603 -1.487 1.00 97.69 231 PHE A C 1
ATOM 1855 O O . PHE A 1 231 ? -5.054 -0.514 -2.069 1.00 97.69 231 PHE A O 1
ATOM 1862 N N . ALA A 1 232 ? -5.693 -2.660 -2.017 1.00 97.62 232 ALA A N 1
ATOM 1863 C CA . ALA A 1 232 ? -6.342 -2.604 -3.319 1.00 97.62 232 ALA A CA 1
ATOM 1864 C C . ALA A 1 232 ? -7.361 -1.461 -3.367 1.00 97.62 232 ALA A C 1
ATOM 1866 O O . ALA A 1 232 ? -8.290 -1.379 -2.560 1.00 97.62 232 ALA A O 1
ATOM 1867 N N . ARG A 1 233 ? -7.193 -0.563 -4.342 1.00 98.19 233 ARG A N 1
ATOM 1868 C CA . ARG A 1 233 ? -8.057 0.609 -4.560 1.00 98.19 233 ARG A CA 1
ATOM 1869 C C . ARG A 1 233 ? -8.140 1.566 -3.367 1.00 98.19 233 ARG A C 1
ATOM 1871 O O . ARG A 1 233 ? -9.052 2.391 -3.308 1.00 98.19 233 ARG A O 1
ATOM 1878 N N . ALA A 1 234 ? -7.208 1.469 -2.422 1.00 98.19 234 ALA A N 1
ATOM 1879 C CA . ALA A 1 234 ? -7.080 2.423 -1.336 1.00 98.19 234 ALA A CA 1
ATOM 1880 C C . ALA A 1 234 ? -6.544 3.765 -1.856 1.00 98.19 234 ALA A C 1
ATOM 1882 O O . ALA A 1 234 ? -5.843 3.843 -2.870 1.00 98.19 234 ALA A O 1
ATOM 1883 N N . ASN A 1 235 ? -6.861 4.837 -1.137 1.00 98.75 235 ASN A N 1
ATOM 1884 C CA . ASN A 1 235 ? -6.296 6.158 -1.377 1.00 98.75 235 ASN A CA 1
ATOM 1885 C C . ASN A 1 235 ? -5.165 6.413 -0.375 1.00 98.75 235 ASN A C 1
ATOM 1887 O O . ASN A 1 235 ? -5.440 6.777 0.762 1.00 98.75 235 ASN A O 1
ATOM 1891 N N . LEU A 1 236 ? -3.917 6.248 -0.807 1.00 98.56 236 LEU A N 1
ATOM 1892 C CA . LEU A 1 236 ? -2.689 6.567 -0.071 1.00 98.56 236 LEU A CA 1
ATOM 1893 C C . LEU A 1 236 ? -2.047 7.873 -0.564 1.00 98.56 236 LEU A C 1
ATOM 1895 O O . LEU A 1 236 ? -0.829 8.049 -0.488 1.00 98.56 236 LEU A O 1
ATOM 1899 N N . ASN A 1 237 ? -2.836 8.800 -1.109 1.00 98.75 237 ASN A N 1
ATOM 1900 C CA . ASN A 1 237 ? -2.283 10.054 -1.602 1.00 98.75 237 ASN A CA 1
ATOM 1901 C C . ASN A 1 237 ? -1.562 10.792 -0.474 1.00 98.75 237 ASN A C 1
ATOM 1903 O O . ASN A 1 237 ? -2.117 10.983 0.611 1.00 98.75 237 ASN A O 1
ATOM 1907 N N . ARG A 1 238 ? -0.331 11.232 -0.745 1.00 98.44 238 ARG A N 1
ATOM 1908 C CA . ARG A 1 238 ? 0.532 11.942 0.214 1.00 98.44 238 ARG A CA 1
ATOM 1909 C C . ARG A 1 238 ? 0.842 11.144 1.481 1.00 98.44 238 ARG A C 1
ATOM 1911 O O . ARG A 1 238 ? 1.235 11.744 2.476 1.00 98.44 238 ARG A O 1
ATOM 1918 N N . ALA A 1 239 ? 0.638 9.828 1.468 1.00 97.81 239 ALA A N 1
ATOM 1919 C CA . ALA A 1 239 ? 1.036 8.976 2.573 1.00 97.81 239 ALA A CA 1
ATOM 1920 C C . ALA A 1 239 ? 2.563 8.831 2.620 1.00 97.81 239 ALA A C 1
ATOM 1922 O O . ALA A 1 239 ? 3.247 8.862 1.587 1.00 97.81 239 ALA A O 1
ATOM 1923 N N . THR A 1 240 ? 3.081 8.628 3.827 1.00 93.56 240 THR A N 1
ATOM 1924 C CA . THR A 1 240 ? 4.495 8.330 4.062 1.00 93.56 240 THR A CA 1
ATOM 1925 C C . THR A 1 240 ? 4.650 6.839 4.310 1.00 93.56 240 THR A C 1
ATOM 1927 O O . THR A 1 240 ? 4.019 6.293 5.202 1.00 93.56 240 THR A O 1
ATOM 1930 N N . LEU A 1 241 ? 5.490 6.172 3.528 1.00 92.06 241 LEU A N 1
ATOM 1931 C CA . LEU A 1 241 ? 5.818 4.748 3.635 1.00 92.06 241 LEU A CA 1
ATOM 1932 C C . LEU A 1 241 ? 7.343 4.556 3.714 1.00 92.06 241 LEU A C 1
ATOM 1934 O O . LEU A 1 241 ? 7.894 3.573 3.215 1.00 92.06 241 LEU A O 1
ATOM 1938 N N . ILE A 1 242 ? 8.045 5.532 4.299 1.00 82.62 242 ILE A N 1
ATOM 1939 C CA . ILE A 1 242 ? 9.507 5.521 4.382 1.00 82.62 242 ILE A CA 1
ATOM 1940 C C . ILE A 1 242 ? 9.959 4.336 5.238 1.00 82.62 242 ILE A C 1
ATOM 1942 O O . ILE A 1 242 ? 9.455 4.117 6.339 1.00 82.62 242 ILE A O 1
ATOM 1946 N N . GLY A 1 243 ? 10.895 3.543 4.718 1.00 76.69 243 GLY A N 1
ATOM 1947 C CA . GLY A 1 243 ? 11.418 2.361 5.414 1.00 76.69 243 GLY A CA 1
ATOM 1948 C C . GLY A 1 243 ? 10.385 1.260 5.706 1.00 76.69 243 GLY A C 1
ATOM 1949 O O . GLY A 1 243 ? 10.678 0.361 6.493 1.00 76.69 243 GLY A O 1
ATOM 1950 N N . ALA A 1 244 ? 9.187 1.317 5.110 1.00 83.56 244 ALA A N 1
ATOM 1951 C CA . ALA A 1 244 ? 8.172 0.281 5.256 1.00 83.56 244 ALA A CA 1
ATOM 1952 C C . ALA A 1 244 ? 8.563 -1.020 4.524 1.00 83.56 244 ALA A C 1
ATOM 1954 O O . ALA A 1 244 ? 9.063 -1.006 3.398 1.00 83.56 244 ALA A O 1
ATOM 1955 N N . TYR A 1 245 ? 8.291 -2.159 5.159 1.00 82.25 245 TYR A N 1
ATOM 1956 C CA . TYR A 1 245 ? 8.511 -3.501 4.624 1.00 82.25 245 TYR A CA 1
ATOM 1957 C C . TYR A 1 245 ? 7.191 -4.063 4.094 1.00 82.25 245 TYR A C 1
ATOM 1959 O O . TYR A 1 245 ? 6.396 -4.626 4.843 1.00 82.25 245 TYR A O 1
ATOM 1967 N N . LEU A 1 246 ? 6.977 -3.904 2.790 1.00 85.06 246 LEU A N 1
ATOM 1968 C CA . LEU A 1 246 ? 5.727 -4.166 2.073 1.00 85.06 246 LEU A CA 1
ATOM 1969 C C . LEU A 1 246 ? 5.936 -5.162 0.915 1.00 85.06 246 LEU A C 1
ATOM 1971 O O . LEU A 1 246 ? 5.377 -5.012 -0.173 1.00 85.06 246 LEU A O 1
ATOM 1975 N N . LYS A 1 247 ? 6.756 -6.195 1.150 1.00 84.31 247 LYS A N 1
ATOM 1976 C CA . LYS A 1 247 ? 6.960 -7.291 0.191 1.00 84.31 247 LYS A CA 1
ATOM 1977 C C . LYS A 1 247 ? 5.626 -7.983 -0.110 1.00 84.31 247 LYS A C 1
ATOM 1979 O O . LYS A 1 247 ? 4.908 -8.342 0.822 1.00 84.31 247 LYS A O 1
ATOM 1984 N N . GLY A 1 248 ? 5.337 -8.189 -1.395 1.00 87.56 248 GLY A N 1
ATOM 1985 C CA . GLY A 1 248 ? 4.160 -8.918 -1.880 1.00 87.56 248 GLY A CA 1
ATOM 1986 C C . GLY A 1 248 ? 2.820 -8.205 -1.678 1.00 87.56 248 GLY A C 1
ATOM 1987 O O . GLY A 1 248 ? 1.780 -8.785 -1.972 1.00 87.56 248 GLY A O 1
ATOM 1988 N N . VAL A 1 249 ? 2.826 -6.962 -1.190 1.00 92.69 249 VAL A N 1
ATOM 1989 C CA . VAL A 1 249 ? 1.599 -6.230 -0.859 1.00 92.69 249 VAL A CA 1
ATOM 1990 C C . VAL A 1 249 ? 0.803 -5.881 -2.112 1.00 92.69 249 VAL A C 1
ATOM 1992 O O . VAL A 1 249 ? 1.354 -5.475 -3.138 1.00 92.69 249 VAL A O 1
ATOM 1995 N N . ASP A 1 250 ? -0.517 -6.005 -2.007 1.00 96.62 250 ASP A N 1
ATOM 1996 C CA . ASP A 1 250 ? -1.453 -5.685 -3.077 1.00 96.62 250 ASP A CA 1
ATOM 1997 C C . ASP A 1 250 ? -1.824 -4.193 -3.074 1.00 96.62 250 ASP A C 1
ATOM 1999 O O . ASP A 1 250 ? -2.606 -3.737 -2.246 1.00 96.62 250 ASP A O 1
ATOM 2003 N N . PHE A 1 251 ? -1.300 -3.438 -4.038 1.00 97.88 251 PHE A N 1
ATOM 2004 C CA . PHE A 1 251 ? -1.623 -2.033 -4.318 1.00 97.88 251 PHE A CA 1
ATOM 2005 C C . PHE A 1 251 ? -2.477 -1.868 -5.587 1.00 97.88 251 PHE A C 1
ATOM 2007 O O . PHE A 1 251 ? -2.508 -0.786 -6.184 1.00 97.88 251 PHE A O 1
ATOM 2014 N N . ARG A 1 252 ? -3.172 -2.917 -6.050 1.00 98.44 252 ARG A N 1
ATOM 2015 C CA . ARG A 1 252 ? -3.886 -2.872 -7.336 1.00 98.44 252 ARG A CA 1
ATOM 2016 C C . ARG A 1 252 ? -4.924 -1.762 -7.370 1.00 98.44 252 ARG A C 1
ATOM 2018 O O . ARG A 1 252 ? -5.819 -1.702 -6.526 1.00 98.44 252 ARG A O 1
ATOM 2025 N N . GLY A 1 253 ? -4.829 -0.893 -8.373 1.00 98.12 253 GLY A N 1
ATOM 2026 C CA . GLY A 1 253 ? -5.718 0.256 -8.539 1.00 98.12 253 GLY A CA 1
ATOM 2027 C C . GLY A 1 253 ? -5.661 1.281 -7.402 1.00 98.12 253 GLY A C 1
ATOM 2028 O O . GLY A 1 253 ? -6.552 2.123 -7.317 1.00 98.12 253 GLY A O 1
ATOM 2029 N N . ALA A 1 254 ? -4.678 1.194 -6.500 1.00 98.50 254 ALA A N 1
ATOM 2030 C CA . ALA A 1 254 ? -4.500 2.166 -5.432 1.00 98.50 254 ALA A CA 1
ATOM 2031 C C . ALA A 1 254 ? -4.034 3.515 -5.995 1.00 98.50 254 ALA A C 1
ATOM 2033 O O . ALA A 1 254 ? -3.349 3.585 -7.018 1.00 98.50 254 ALA A O 1
ATOM 2034 N N . SER A 1 255 ? -4.386 4.590 -5.298 1.00 98.81 255 SER A N 1
ATOM 2035 C CA . SER A 1 255 ? -3.902 5.939 -5.588 1.00 98.81 255 SER A CA 1
ATOM 2036 C C . SER A 1 255 ? -2.790 6.277 -4.601 1.00 98.81 255 SER A C 1
ATOM 2038 O O . SER A 1 255 ? -3.032 6.317 -3.400 1.00 98.81 255 SER A O 1
ATOM 2040 N N . LEU A 1 256 ? -1.580 6.507 -5.098 1.00 98.44 256 LEU A N 1
ATOM 2041 C CA . LEU A 1 256 ? -0.368 6.847 -4.345 1.00 98.44 256 LEU A CA 1
ATOM 2042 C C . LEU A 1 256 ? 0.207 8.192 -4.825 1.00 98.44 256 LEU A C 1
ATOM 2044 O O . LEU A 1 256 ? 1.421 8.396 -4.862 1.00 98.44 256 LEU A O 1
ATOM 2048 N N . ILE A 1 257 ? -0.666 9.119 -5.224 1.00 98.75 257 ILE A N 1
ATOM 2049 C CA . ILE A 1 257 ? -0.269 10.421 -5.761 1.00 98.75 257 ILE A CA 1
ATOM 2050 C C . ILE A 1 257 ? 0.488 11.197 -4.684 1.00 98.75 257 ILE A C 1
ATOM 2052 O O . ILE A 1 257 ? 0.011 11.315 -3.553 1.00 98.75 257 ILE A O 1
ATOM 2056 N N . ASP A 1 258 ? 1.649 11.747 -5.037 1.00 98.50 258 ASP A N 1
ATOM 2057 C CA . ASP A 1 258 ? 2.551 12.462 -4.121 1.00 98.50 258 ASP A CA 1
ATOM 2058 C C . ASP A 1 258 ? 3.028 11.614 -2.907 1.00 98.50 258 ASP A C 1
ATOM 2060 O O . ASP A 1 258 ? 3.478 12.176 -1.908 1.00 98.50 258 ASP A O 1
ATOM 2064 N N . ALA A 1 259 ? 2.914 10.278 -2.937 1.00 97.38 259 ALA A N 1
ATOM 2065 C CA . ALA A 1 259 ? 3.328 9.421 -1.819 1.00 97.38 259 ALA A CA 1
ATOM 2066 C C . ALA A 1 259 ? 4.859 9.284 -1.711 1.00 97.38 259 ALA A C 1
ATOM 2068 O O . ALA A 1 259 ? 5.585 9.311 -2.710 1.00 97.38 259 ALA A O 1
ATOM 2069 N N . MET A 1 260 ? 5.358 9.084 -0.489 1.00 93.81 260 MET A N 1
ATOM 2070 C CA . MET A 1 260 ? 6.784 8.899 -0.197 1.00 93.81 260 MET A CA 1
ATOM 2071 C C . MET A 1 260 ? 7.068 7.432 0.138 1.00 93.81 260 MET A C 1
ATOM 2073 O O . MET A 1 260 ? 6.774 6.986 1.238 1.00 93.81 260 MET A O 1
ATOM 2077 N N . ILE A 1 261 ? 7.659 6.685 -0.795 1.00 89.94 261 ILE A N 1
ATOM 2078 C CA . ILE A 1 261 ? 7.879 5.228 -0.719 1.00 89.94 261 ILE A CA 1
ATOM 2079 C C . ILE A 1 261 ? 9.363 4.903 -0.949 1.00 89.94 261 ILE A C 1
ATOM 2081 O O . ILE A 1 261 ? 9.733 4.173 -1.867 1.00 89.94 261 ILE A O 1
ATOM 2085 N N . HIS A 1 262 ? 10.245 5.516 -0.167 1.00 80.62 262 HIS A N 1
ATOM 2086 C CA . HIS A 1 262 ? 11.692 5.366 -0.322 1.00 80.62 262 HIS A CA 1
ATOM 2087 C C . HIS A 1 262 ? 12.366 4.996 0.992 1.00 80.62 262 HIS A C 1
ATOM 2089 O O . HIS A 1 262 ? 11.768 5.042 2.065 1.00 80.62 262 HIS A O 1
ATOM 2095 N N . ASP A 1 263 ? 13.637 4.635 0.888 1.00 68.81 263 ASP A N 1
ATOM 2096 C CA . ASP A 1 263 ? 14.541 4.534 2.021 1.00 68.81 263 ASP A CA 1
ATOM 2097 C C . ASP A 1 263 ? 15.597 5.629 1.877 1.00 68.81 263 ASP A C 1
ATOM 2099 O O . ASP A 1 263 ? 16.334 5.666 0.889 1.00 68.81 263 ASP A O 1
ATOM 2103 N N . ASP A 1 264 ? 15.681 6.528 2.856 1.00 65.50 264 ASP A N 1
ATOM 2104 C CA . ASP A 1 264 ? 16.690 7.593 2.872 1.00 65.50 264 ASP A CA 1
ATOM 2105 C C . ASP A 1 264 ? 18.124 7.050 2.950 1.00 65.50 264 ASP A C 1
ATOM 2107 O O . ASP A 1 264 ? 19.080 7.747 2.600 1.00 65.50 264 ASP A O 1
ATOM 2111 N N . SER A 1 265 ? 18.294 5.797 3.381 1.00 59.62 265 SER A N 1
ATOM 2112 C CA . SER A 1 265 ? 19.584 5.113 3.396 1.00 59.62 265 SER A CA 1
ATOM 2113 C C . SER A 1 265 ? 19.977 4.514 2.040 1.00 59.62 265 SER A C 1
ATOM 2115 O O . SER A 1 265 ? 21.137 4.125 1.861 1.00 59.62 265 SER A O 1
ATOM 2117 N N . ALA A 1 266 ? 19.064 4.475 1.060 1.00 58.03 266 ALA A N 1
ATOM 2118 C CA . ALA A 1 266 ? 19.324 3.862 -0.234 1.00 58.03 266 ALA A CA 1
ATOM 2119 C C . ALA A 1 266 ? 20.348 4.666 -1.048 1.00 58.03 266 ALA A C 1
ATOM 2121 O O . ALA A 1 266 ? 20.143 5.822 -1.439 1.00 58.03 266 ALA A O 1
ATOM 2122 N N . ASN A 1 267 ? 21.474 4.022 -1.358 1.00 61.94 267 ASN A N 1
ATOM 2123 C CA . ASN A 1 267 ? 22.493 4.614 -2.208 1.00 61.94 267 ASN A CA 1
ATOM 2124 C C . ASN A 1 267 ? 22.111 4.473 -3.687 1.00 61.94 267 ASN A C 1
ATOM 2126 O O . ASN A 1 267 ? 22.316 3.429 -4.299 1.00 61.94 267 ASN A O 1
ATOM 2130 N N . ILE A 1 268 ? 21.588 5.551 -4.269 1.00 64.88 268 ILE A N 1
ATOM 2131 C CA . ILE A 1 268 ? 21.084 5.558 -5.650 1.00 64.88 268 ILE A CA 1
ATOM 2132 C C . ILE A 1 268 ? 22.150 5.502 -6.744 1.00 64.88 268 ILE A C 1
ATOM 2134 O O . ILE A 1 268 ? 21.800 5.392 -7.909 1.00 64.88 268 ILE A O 1
ATOM 2138 N N . HIS A 1 269 ? 23.437 5.625 -6.424 1.00 63.00 269 HIS A N 1
ATOM 2139 C CA . HIS A 1 269 ? 24.490 5.742 -7.441 1.00 63.00 269 HIS A CA 1
ATOM 2140 C C . HIS A 1 269 ? 25.271 4.442 -7.676 1.00 63.00 269 HIS A C 1
ATOM 2142 O O . HIS A 1 269 ? 26.294 4.465 -8.361 1.00 63.00 269 HIS A O 1
ATOM 2148 N N . ARG A 1 270 ? 24.841 3.316 -7.095 1.00 61.62 270 ARG A N 1
ATOM 2149 C CA . ARG A 1 270 ? 25.640 2.082 -7.015 1.00 61.62 270 ARG A CA 1
ATOM 2150 C C . ARG A 1 270 ? 24.883 0.888 -7.592 1.00 61.62 270 ARG A C 1
ATOM 2152 O O . ARG A 1 270 ? 24.338 0.080 -6.860 1.00 61.62 270 ARG A O 1
ATOM 2159 N N . ILE A 1 271 ? 24.877 0.784 -8.919 1.00 53.94 271 ILE A N 1
ATOM 2160 C CA . ILE A 1 271 ? 24.247 -0.332 -9.656 1.00 53.94 271 ILE A CA 1
ATOM 2161 C C . ILE A 1 271 ? 25.152 -1.583 -9.680 1.00 53.94 271 ILE A C 1
ATOM 2163 O O . ILE A 1 271 ? 24.695 -2.671 -10.009 1.00 53.94 271 ILE A O 1
ATOM 2167 N N . ASP A 1 272 ? 26.434 -1.443 -9.316 1.00 50.19 272 ASP A N 1
ATOM 2168 C CA . ASP A 1 272 ? 27.493 -2.406 -9.667 1.00 50.19 272 ASP A CA 1
ATOM 2169 C C . ASP A 1 272 ? 28.353 -2.865 -8.472 1.00 50.19 272 ASP A C 1
ATOM 2171 O O . ASP A 1 272 ? 29.543 -3.128 -8.620 1.00 50.19 272 ASP A O 1
ATOM 2175 N N . THR A 1 273 ? 27.806 -2.903 -7.252 1.00 44.25 273 THR A N 1
ATOM 2176 C CA . THR A 1 273 ? 28.568 -3.375 -6.080 1.00 44.25 273 THR A CA 1
ATOM 2177 C C . THR A 1 273 ? 27.942 -4.616 -5.464 1.00 44.25 273 THR A C 1
ATOM 2179 O O . THR A 1 273 ? 26.771 -4.575 -5.102 1.00 44.25 273 THR A O 1
ATOM 2182 N N . ASP A 1 274 ? 28.760 -5.655 -5.255 1.00 47.44 274 ASP A N 1
ATOM 2183 C CA . ASP A 1 274 ? 28.512 -6.894 -4.484 1.00 47.44 274 ASP A CA 1
ATOM 2184 C C . ASP A 1 274 ? 28.154 -6.657 -2.984 1.00 47.44 274 ASP A C 1
ATOM 2186 O O . ASP A 1 274 ? 28.318 -7.530 -2.123 1.00 47.44 274 ASP A O 1
ATOM 2190 N N . GLU A 1 275 ? 27.718 -5.445 -2.631 1.00 48.16 275 GLU A N 1
ATOM 2191 C CA . GLU A 1 275 ? 27.200 -5.095 -1.310 1.00 48.16 275 GLU A CA 1
ATOM 2192 C C . GLU A 1 275 ? 25.741 -5.556 -1.181 1.00 48.16 275 GLU A C 1
ATOM 2194 O O . GLU A 1 275 ? 25.028 -5.697 -2.172 1.00 48.16 275 GLU A O 1
ATOM 2199 N N . GLU A 1 276 ? 25.331 -5.858 0.057 1.00 48.84 276 GLU A N 1
ATOM 2200 C CA . GLU A 1 276 ? 24.026 -6.443 0.391 1.00 48.84 276 GLU A CA 1
ATOM 2201 C C . GLU A 1 276 ? 22.891 -5.745 -0.347 1.00 48.84 276 GLU A C 1
ATOM 2203 O O . GLU A 1 276 ? 22.791 -4.518 -0.313 1.00 48.84 276 GLU A O 1
ATOM 2208 N N . SER A 1 277 ? 22.046 -6.545 -1.007 1.00 47.00 277 SER A N 1
ATOM 2209 C CA . SER A 1 277 ? 20.825 -6.061 -1.636 1.00 47.00 277 SER A CA 1
ATOM 2210 C C . SER A 1 277 ? 20.115 -5.092 -0.683 1.00 47.00 277 SER A C 1
ATOM 2212 O O . SER A 1 277 ? 20.010 -5.396 0.511 1.00 47.00 277 SER A O 1
ATOM 2214 N N . PRO A 1 278 ? 19.644 -3.934 -1.176 1.00 52.69 278 PRO A N 1
ATOM 2215 C CA . PRO A 1 278 ? 18.921 -2.971 -0.351 1.00 52.69 278 PRO A CA 1
ATOM 2216 C C . PRO A 1 278 ? 17.788 -3.679 0.398 1.00 52.69 278 PRO A C 1
ATOM 2218 O O . PRO A 1 278 ? 17.208 -4.632 -0.150 1.00 52.69 278 PRO A O 1
ATOM 2221 N N . PRO A 1 279 ? 17.460 -3.239 1.628 1.00 54.16 279 PRO A N 1
ATOM 2222 C CA . PRO A 1 279 ? 16.401 -3.854 2.416 1.00 54.16 279 PRO A CA 1
ATOM 2223 C C . PRO A 1 279 ? 15.151 -4.054 1.548 1.00 54.16 279 PRO A C 1
ATOM 2225 O O . PRO A 1 279 ? 14.689 -3.144 0.863 1.00 54.16 279 PRO A O 1
ATOM 2228 N N . MET A 1 280 ? 14.670 -5.299 1.491 1.00 57.56 280 MET A N 1
ATOM 2229 C CA . MET A 1 280 ? 13.529 -5.703 0.665 1.00 57.56 280 MET A CA 1
ATOM 2230 C C . MET A 1 280 ? 12.265 -4.978 1.135 1.00 57.56 280 MET A C 1
ATOM 2232 O O . MET A 1 280 ? 11.678 -5.371 2.144 1.00 57.56 280 MET A O 1
ATOM 2236 N N . MET A 1 281 ? 11.866 -3.927 0.417 1.00 73.56 281 MET A N 1
ATOM 2237 C CA . MET A 1 281 ? 10.722 -3.087 0.786 1.00 73.56 281 MET A CA 1
ATOM 2238 C C . MET A 1 281 ? 9.483 -3.338 -0.071 1.00 73.56 281 MET A C 1
ATOM 2240 O O . MET A 1 281 ? 8.392 -3.352 0.476 1.00 73.56 281 MET A O 1
ATOM 2244 N N . LEU A 1 282 ? 9.627 -3.549 -1.383 1.00 85.56 282 LEU A N 1
ATOM 2245 C CA . LEU A 1 282 ? 8.517 -3.663 -2.343 1.00 85.56 282 LEU A CA 1
ATOM 2246 C C . LEU A 1 282 ? 8.700 -4.836 -3.321 1.00 85.56 282 LEU A C 1
ATOM 2248 O O . LEU A 1 282 ? 8.084 -4.850 -4.386 1.00 85.56 282 LEU A O 1
ATOM 2252 N N . GLU A 1 283 ? 9.573 -5.800 -3.006 1.00 84.62 283 GLU A N 1
ATOM 2253 C CA . GLU A 1 283 ? 9.739 -6.995 -3.844 1.00 84.62 283 GLU A CA 1
ATOM 2254 C C . GLU A 1 283 ? 8.380 -7.683 -4.031 1.00 84.62 283 GLU A C 1
ATOM 2256 O O . GLU A 1 283 ? 7.591 -7.758 -3.089 1.00 84.62 283 GLU A O 1
ATOM 2261 N N . ASP A 1 284 ? 8.090 -8.144 -5.247 1.00 88.88 284 ASP A N 1
ATOM 2262 C CA . ASP A 1 284 ? 6.845 -8.837 -5.614 1.00 88.88 284 ASP A CA 1
ATOM 2263 C C . ASP A 1 284 ? 5.538 -8.044 -5.375 1.00 88.88 284 ASP A C 1
ATOM 2265 O O . ASP A 1 284 ? 4.450 -8.572 -5.617 1.00 88.88 284 ASP A O 1
ATOM 2269 N N . ALA A 1 285 ? 5.609 -6.778 -4.945 1.00 93.06 285 ALA A N 1
ATOM 2270 C CA . ALA A 1 285 ? 4.433 -5.949 -4.699 1.00 93.06 285 ALA A CA 1
ATOM 2271 C C . ALA A 1 285 ? 3.632 -5.707 -5.991 1.00 93.06 285 ALA A C 1
ATOM 2273 O O . ALA A 1 285 ? 4.187 -5.594 -7.091 1.00 93.06 285 ALA A O 1
ATOM 2274 N N . ASP A 1 286 ? 2.309 -5.618 -5.861 1.00 97.38 286 ASP A N 1
ATOM 2275 C CA . ASP A 1 286 ? 1.386 -5.542 -6.991 1.00 97.38 286 ASP A CA 1
ATOM 2276 C C . ASP A 1 286 ? 0.792 -4.141 -7.151 1.00 97.38 286 ASP A C 1
ATOM 2278 O O . ASP A 1 286 ? -0.215 -3.799 -6.547 1.00 97.38 286 ASP A O 1
ATOM 2282 N N . PHE A 1 287 ? 1.404 -3.334 -8.011 1.00 98.31 287 PHE A N 1
ATOM 2283 C CA . PHE A 1 287 ? 0.990 -1.978 -8.369 1.00 98.31 287 PHE A CA 1
ATOM 2284 C C . PHE A 1 287 ? 0.147 -1.924 -9.651 1.00 98.31 287 PHE A C 1
ATOM 2286 O O . PHE A 1 287 ? 0.039 -0.855 -10.261 1.00 98.31 287 PHE A O 1
ATOM 2293 N N . ARG A 1 288 ? -0.435 -3.038 -10.121 1.00 98.69 288 ARG A N 1
ATOM 2294 C CA . ARG A 1 288 ? -1.181 -3.026 -11.390 1.00 98.69 288 ARG A CA 1
ATOM 2295 C C . ARG A 1 288 ? -2.309 -1.999 -11.362 1.00 98.69 288 ARG A C 1
ATOM 2297 O O . ARG A 1 288 ? -3.061 -1.926 -10.393 1.00 98.69 288 ARG A O 1
ATOM 2304 N N . GLU A 1 289 ? -2.421 -1.221 -12.436 1.00 98.62 289 GLU A N 1
ATOM 2305 C CA . GLU A 1 289 ? -3.436 -0.165 -12.605 1.00 98.62 289 GLU A CA 1
ATOM 2306 C C . GLU A 1 289 ? -3.406 0.938 -11.523 1.00 98.62 289 GLU A C 1
ATOM 2308 O O . GLU A 1 289 ? -4.349 1.720 -11.415 1.00 98.62 289 GLU A O 1
ATOM 2313 N N . SER A 1 290 ? -2.348 1.008 -10.706 1.00 98.62 290 SER A N 1
ATOM 2314 C CA . SER A 1 290 ? -2.199 2.037 -9.670 1.00 98.62 290 SER A CA 1
ATOM 2315 C C . SER A 1 290 ? -1.841 3.406 -10.258 1.00 98.62 290 SER A C 1
ATOM 2317 O O . SER A 1 290 ? -1.237 3.508 -11.332 1.00 98.62 290 SER A O 1
ATOM 2319 N N . ASP A 1 291 ? -2.192 4.473 -9.539 1.00 98.81 291 ASP A N 1
ATOM 2320 C CA . ASP A 1 291 ? -1.760 5.835 -9.856 1.00 98.81 291 ASP A CA 1
ATOM 2321 C C . ASP A 1 291 ? -0.631 6.268 -8.917 1.00 98.81 291 ASP A C 1
ATOM 2323 O O . ASP A 1 291 ? -0.860 6.568 -7.750 1.00 98.81 291 ASP A O 1
ATOM 2327 N N . LEU A 1 292 ? 0.593 6.312 -9.436 1.00 98.62 292 LEU A N 1
ATOM 2328 C CA . LEU A 1 292 ? 1.812 6.709 -8.727 1.00 98.62 292 LEU A CA 1
ATOM 2329 C C . LEU A 1 292 ? 2.253 8.127 -9.117 1.00 98.62 292 LEU A C 1
ATOM 2331 O O . LEU A 1 292 ? 3.430 8.473 -8.962 1.00 98.62 292 LEU A O 1
ATOM 2335 N N . THR A 1 293 ? 1.342 8.950 -9.652 1.00 98.81 293 THR A N 1
ATOM 2336 C CA . THR A 1 293 ? 1.685 10.284 -10.153 1.00 98.81 293 THR A CA 1
ATOM 2337 C C . THR A 1 293 ? 2.427 11.097 -9.091 1.00 98.81 293 THR A C 1
ATOM 2339 O O . THR A 1 293 ? 1.947 11.269 -7.974 1.00 98.81 293 THR A O 1
ATOM 2342 N N . SER A 1 294 ? 3.605 11.617 -9.441 1.00 98.50 294 SER A N 1
ATOM 2343 C CA . SER A 1 294 ? 4.468 12.408 -8.547 1.00 98.50 294 SER A CA 1
ATOM 2344 C C . SER A 1 294 ? 4.967 11.684 -7.283 1.00 98.50 294 SER A C 1
ATOM 2346 O O . SER A 1 294 ? 5.540 12.330 -6.405 1.00 98.50 294 SER A O 1
ATOM 2348 N N . ALA A 1 295 ? 4.792 10.364 -7.168 1.00 98.06 295 ALA A N 1
ATOM 2349 C CA . ALA A 1 295 ? 5.326 9.598 -6.044 1.00 98.06 295 ALA A CA 1
ATOM 2350 C C . ALA A 1 295 ? 6.867 9.571 -6.048 1.00 98.06 295 ALA A C 1
ATOM 2352 O O . ALA A 1 295 ? 7.521 9.698 -7.090 1.00 98.06 295 ALA A O 1
ATOM 2353 N N . ILE A 1 296 ? 7.459 9.368 -4.871 1.00 94.81 296 ILE A N 1
ATOM 2354 C CA . ILE A 1 296 ? 8.909 9.261 -4.680 1.00 94.81 296 ILE A CA 1
ATOM 2355 C C . ILE A 1 296 ? 9.236 7.852 -4.194 1.00 94.81 296 ILE A C 1
ATOM 2357 O O . ILE A 1 296 ? 9.053 7.549 -3.019 1.00 94.81 296 ILE A O 1
ATOM 2361 N N . MET A 1 297 ? 9.774 7.020 -5.085 1.00 92.75 297 MET A N 1
ATOM 2362 C CA . MET A 1 297 ? 10.228 5.648 -4.813 1.00 92.75 297 MET A CA 1
ATOM 2363 C C . MET A 1 297 ? 11.742 5.489 -5.016 1.00 92.75 297 MET A C 1
ATOM 2365 O O . MET A 1 297 ? 12.245 4.447 -5.440 1.00 92.75 297 MET A O 1
ATOM 2369 N N . LYS A 1 298 ? 12.477 6.573 -4.773 1.00 87.31 298 LYS A N 1
ATOM 2370 C CA . LYS A 1 298 ? 13.921 6.658 -4.966 1.00 87.31 298 LYS A CA 1
ATOM 2371 C C . LYS A 1 298 ? 14.642 5.546 -4.196 1.00 87.31 298 LYS A C 1
ATOM 2373 O O . LYS A 1 298 ? 14.450 5.405 -2.993 1.00 87.31 298 LYS A O 1
ATOM 2378 N N . GLY A 1 299 ? 15.498 4.788 -4.879 1.00 83.19 299 GLY A N 1
ATOM 2379 C CA . GLY A 1 299 ? 16.318 3.748 -4.253 1.00 83.19 299 GLY A CA 1
ATOM 2380 C C . GLY A 1 299 ? 15.547 2.533 -3.728 1.00 83.19 299 GLY A C 1
ATOM 2381 O O . GLY A 1 299 ? 16.157 1.654 -3.124 1.00 83.19 299 GLY A O 1
ATOM 2382 N N . ALA A 1 300 ? 14.227 2.472 -3.932 1.00 85.38 300 ALA A N 1
ATOM 2383 C CA . ALA A 1 300 ? 13.407 1.398 -3.395 1.00 85.38 300 ALA A CA 1
ATOM 2384 C C . ALA A 1 300 ? 13.766 0.046 -4.031 1.00 85.38 300 ALA A C 1
ATOM 2386 O O . ALA A 1 300 ? 14.112 -0.038 -5.212 1.00 85.38 300 ALA A O 1
ATOM 2387 N N . ASN A 1 301 ? 13.645 -1.031 -3.255 1.00 84.38 301 ASN A N 1
ATOM 2388 C CA . ASN A 1 301 ? 13.739 -2.386 -3.785 1.00 84.38 301 ASN A CA 1
ATOM 2389 C C . ASN A 1 301 ? 12.362 -2.851 -4.263 1.00 84.38 301 ASN A C 1
ATOM 2391 O O . ASN A 1 301 ? 11.528 -3.206 -3.436 1.00 84.38 301 ASN A O 1
ATOM 2395 N N . ALA A 1 302 ? 12.148 -2.835 -5.576 1.00 90.56 302 ALA A N 1
ATOM 2396 C CA . ALA A 1 302 ? 10.924 -3.234 -6.269 1.00 90.56 302 ALA A CA 1
ATOM 2397 C C . ALA A 1 302 ? 11.190 -4.388 -7.256 1.00 90.56 302 ALA A C 1
ATOM 2399 O O . ALA A 1 302 ? 10.591 -4.458 -8.334 1.00 90.56 302 ALA A O 1
ATOM 2400 N N . ALA A 1 303 ? 12.136 -5.275 -6.929 1.00 89.00 303 ALA A N 1
ATOM 2401 C CA . ALA A 1 303 ? 12.463 -6.414 -7.776 1.00 89.00 303 ALA A CA 1
ATOM 2402 C C . ALA A 1 303 ? 11.213 -7.279 -7.992 1.00 89.00 303 ALA A C 1
ATOM 2404 O O . ALA A 1 303 ? 10.443 -7.516 -7.062 1.00 89.00 303 ALA A O 1
ATOM 2405 N N . LYS A 1 304 ? 10.988 -7.707 -9.241 1.00 90.88 304 LYS A N 1
ATOM 2406 C CA . LYS A 1 304 ? 9.813 -8.495 -9.670 1.00 90.88 304 LYS A CA 1
ATOM 2407 C C . LYS A 1 304 ? 8.438 -7.869 -9.364 1.00 90.88 304 LYS A C 1
ATOM 2409 O O . LYS A 1 304 ? 7.417 -8.525 -9.570 1.00 90.88 304 LYS A O 1
ATOM 2414 N N . ALA A 1 305 ? 8.381 -6.612 -8.924 1.00 95.56 305 ALA A N 1
ATOM 2415 C CA . ALA A 1 305 ? 7.120 -5.924 -8.681 1.00 95.56 305 ALA A CA 1
ATOM 2416 C C . ALA A 1 305 ? 6.304 -5.782 -9.978 1.00 95.56 305 ALA A C 1
ATOM 2418 O O . ALA A 1 305 ? 6.848 -5.712 -11.088 1.00 95.56 305 ALA A O 1
ATOM 2419 N N . LYS A 1 306 ? 4.977 -5.736 -9.841 1.00 98.38 306 LYS A N 1
ATOM 2420 C CA . LYS A 1 306 ? 4.038 -5.683 -10.968 1.00 98.38 306 LYS A CA 1
ATOM 2421 C C . LYS A 1 306 ? 3.496 -4.270 -11.125 1.00 98.38 306 LYS A C 1
ATOM 2423 O O . LYS A 1 306 ? 2.574 -3.884 -10.426 1.00 98.38 306 LYS A O 1
ATOM 2428 N N . PHE A 1 307 ? 4.013 -3.520 -12.084 1.00 98.69 307 PHE A N 1
ATOM 2429 C CA . PHE A 1 307 ? 3.546 -2.181 -12.453 1.00 98.69 307 PHE A CA 1
ATOM 2430 C C . PHE A 1 307 ? 2.673 -2.185 -13.715 1.00 98.69 307 PHE A C 1
ATOM 2432 O O . PHE A 1 307 ? 2.484 -1.135 -14.330 1.00 98.69 307 PHE A O 1
ATOM 2439 N N . SER A 1 308 ? 2.142 -3.339 -14.143 1.00 98.69 308 SER A N 1
ATOM 2440 C CA . SER A 1 308 ? 1.390 -3.393 -15.399 1.00 98.69 308 SER A CA 1
ATOM 2441 C C . SER A 1 308 ? 0.191 -2.437 -15.388 1.00 98.69 308 SER A C 1
ATOM 2443 O O . SER A 1 308 ? -0.681 -2.525 -14.524 1.00 98.69 308 SER A O 1
ATOM 2445 N N . GLY A 1 309 ? 0.127 -1.534 -16.367 1.00 98.62 309 GLY A N 1
ATOM 2446 C CA . GLY A 1 309 ? -0.914 -0.508 -16.476 1.00 98.62 309 GLY A CA 1
ATOM 2447 C C . GLY A 1 309 ? -0.824 0.624 -15.445 1.00 98.62 309 GLY A C 1
ATOM 2448 O O . GLY A 1 309 ? -1.738 1.441 -15.386 1.00 98.62 309 GLY A O 1
ATOM 2449 N N . ALA A 1 310 ? 0.233 0.683 -14.629 1.00 98.75 310 ALA A N 1
ATOM 2450 C CA . ALA A 1 310 ? 0.408 1.739 -13.637 1.00 98.75 310 ALA A CA 1
ATOM 2451 C C . ALA A 1 310 ? 0.742 3.092 -14.289 1.00 98.75 310 ALA A C 1
ATOM 2453 O O . ALA A 1 310 ? 1.452 3.165 -15.299 1.00 98.75 310 ALA A O 1
ATOM 2454 N N . ASN A 1 311 ? 0.278 4.178 -13.676 1.00 98.81 311 ASN A N 1
ATOM 2455 C CA . ASN A 1 311 ? 0.627 5.538 -14.068 1.00 98.81 311 ASN A CA 1
ATOM 2456 C C . ASN A 1 311 ? 1.805 6.057 -13.228 1.00 98.81 311 ASN A C 1
ATOM 2458 O O . ASN A 1 311 ? 1.620 6.441 -12.079 1.00 98.81 311 ASN A O 1
ATOM 2462 N N . LEU A 1 312 ? 3.005 6.114 -13.812 1.00 98.56 312 LEU A N 1
ATOM 2463 C CA . LEU A 1 312 ? 4.237 6.615 -13.181 1.00 98.56 312 LEU A CA 1
ATOM 2464 C C . LEU A 1 312 ? 4.554 8.064 -13.605 1.00 98.56 312 LEU A C 1
ATOM 2466 O O . LEU A 1 312 ? 5.718 8.479 -13.670 1.00 98.56 312 LEU A O 1
ATOM 2470 N N . THR A 1 313 ? 3.534 8.848 -13.967 1.00 98.62 313 THR A N 1
ATOM 2471 C CA . THR A 1 313 ? 3.736 10.217 -14.454 1.00 98.62 313 THR A CA 1
ATOM 2472 C C . THR A 1 313 ? 4.380 11.102 -13.377 1.00 98.62 313 THR A C 1
ATOM 2474 O O . THR A 1 313 ? 3.881 11.189 -12.265 1.00 98.62 313 THR A O 1
ATOM 2477 N N . ASN A 1 314 ? 5.466 11.813 -13.687 1.00 98.31 314 ASN A N 1
ATOM 2478 C CA . ASN A 1 314 ? 6.254 12.612 -12.730 1.00 98.31 314 ASN A CA 1
ATOM 2479 C C . ASN A 1 314 ? 6.840 11.821 -11.539 1.00 98.31 314 ASN A C 1
ATOM 2481 O O . ASN A 1 314 ? 7.304 12.434 -10.580 1.00 98.31 314 ASN A O 1
ATOM 2485 N N . THR A 1 315 ? 6.833 10.486 -11.565 1.00 98.25 315 THR A N 1
ATOM 2486 C CA . THR A 1 315 ? 7.357 9.669 -10.463 1.00 98.25 315 THR A CA 1
ATOM 2487 C C . THR A 1 315 ? 8.886 9.706 -10.434 1.00 98.25 315 THR A C 1
ATOM 2489 O O . THR A 1 315 ? 9.549 9.619 -11.473 1.00 98.25 315 THR A O 1
ATOM 2492 N N . ASN A 1 316 ? 9.463 9.802 -9.236 1.00 95.88 316 ASN A N 1
ATOM 2493 C CA . ASN A 1 316 ? 10.898 9.641 -9.025 1.00 95.88 316 ASN A CA 1
ATOM 2494 C C . ASN A 1 316 ? 11.204 8.208 -8.584 1.00 95.88 316 ASN A C 1
ATOM 2496 O O . ASN A 1 316 ? 11.018 7.866 -7.419 1.00 95.88 316 ASN A O 1
ATOM 2500 N N . ILE A 1 317 ? 11.707 7.398 -9.511 1.00 94.12 317 ILE A N 1
ATOM 2501 C CA . ILE A 1 317 ? 12.192 6.031 -9.281 1.00 94.12 317 ILE A CA 1
ATOM 2502 C C . ILE A 1 317 ? 13.696 5.942 -9.580 1.00 94.12 317 ILE A C 1
ATOM 2504 O O . ILE A 1 317 ? 14.209 4.918 -10.029 1.00 94.12 317 ILE A O 1
ATOM 2508 N N . SER A 1 318 ? 14.427 7.036 -9.331 1.00 92.00 318 SER A N 1
ATOM 2509 C CA . SER A 1 318 ? 15.879 7.055 -9.498 1.00 92.00 318 SER A CA 1
ATOM 2510 C C . SER A 1 318 ? 16.551 6.079 -8.527 1.00 92.00 318 SER A C 1
ATOM 2512 O O . SER A 1 318 ? 16.203 6.013 -7.347 1.00 92.00 318 SER A O 1
ATOM 2514 N N . GLY A 1 319 ? 17.498 5.286 -9.024 1.00 88.31 319 GLY A N 1
ATOM 2515 C CA . GLY A 1 319 ? 18.197 4.260 -8.251 1.00 88.31 319 GLY A CA 1
ATOM 2516 C C . GLY A 1 319 ? 17.328 3.082 -7.805 1.00 88.31 319 GLY A C 1
ATOM 2517 O O . GLY A 1 319 ? 17.776 2.321 -6.955 1.00 88.31 319 GLY A O 1
ATOM 2518 N N . VAL A 1 320 ? 16.091 2.943 -8.303 1.00 90.00 320 VAL A N 1
ATOM 2519 C CA . VAL A 1 320 ? 15.217 1.816 -7.939 1.00 90.00 320 VAL A CA 1
ATOM 2520 C C . VAL A 1 320 ? 15.844 0.489 -8.374 1.00 90.00 320 VAL A C 1
ATOM 2522 O O . VAL A 1 320 ? 16.419 0.392 -9.460 1.00 90.00 320 VAL A O 1
ATOM 2525 N N . TYR A 1 321 ? 15.686 -0.546 -7.555 1.00 88.44 321 TYR A N 1
ATOM 2526 C CA . TYR A 1 321 ? 16.070 -1.913 -7.890 1.00 88.44 321 TYR A CA 1
ATOM 2527 C C . TYR A 1 321 ? 14.828 -2.649 -8.373 1.00 88.44 321 TYR A C 1
ATOM 2529 O O . TYR A 1 321 ? 14.070 -3.174 -7.568 1.00 88.44 321 TYR A O 1
ATOM 2537 N N . ALA A 1 322 ? 14.586 -2.642 -9.679 1.00 92.75 322 ALA A N 1
ATOM 2538 C CA . ALA A 1 322 ? 13.383 -3.182 -10.312 1.00 92.75 322 ALA A CA 1
ATOM 2539 C C . ALA A 1 322 ? 13.721 -4.294 -11.321 1.00 92.75 322 ALA A C 1
ATOM 2541 O O . ALA A 1 322 ? 13.041 -4.479 -12.336 1.00 92.75 322 ALA A O 1
ATOM 2542 N N . ALA A 1 323 ? 14.781 -5.059 -11.043 1.00 92.06 323 ALA A N 1
ATOM 2543 C CA . ALA A 1 323 ? 15.147 -6.201 -11.862 1.00 92.06 323 ALA A CA 1
ATOM 2544 C C . ALA A 1 323 ? 13.980 -7.203 -11.940 1.00 92.06 323 ALA A C 1
ATOM 2546 O O . ALA A 1 323 ? 13.386 -7.584 -10.930 1.00 92.06 323 ALA A O 1
ATOM 2547 N N . GLY A 1 324 ? 13.632 -7.617 -13.158 1.00 95.56 324 GLY A N 1
ATOM 2548 C CA . GLY A 1 324 ? 12.526 -8.532 -13.436 1.00 95.56 324 GLY A CA 1
ATOM 2549 C C . GLY A 1 324 ? 11.123 -7.953 -13.228 1.00 95.56 324 GLY A C 1
ATOM 2550 O O . GLY A 1 324 ? 10.165 -8.712 -13.340 1.00 95.56 324 GLY A O 1
ATOM 2551 N N . ALA A 1 325 ? 10.981 -6.657 -12.932 1.00 97.81 325 ALA A N 1
ATOM 2552 C CA . ALA A 1 325 ? 9.674 -6.026 -12.767 1.00 97.81 325 ALA A CA 1
ATOM 2553 C C . ALA A 1 325 ? 8.865 -6.005 -14.079 1.00 97.81 325 ALA A C 1
ATOM 2555 O O . ALA A 1 325 ? 9.417 -5.933 -15.181 1.00 97.81 325 ALA A O 1
ATOM 2556 N N . ASP A 1 326 ? 7.541 -6.044 -13.956 1.00 98.69 326 ASP A N 1
ATOM 2557 C CA . ASP A 1 326 ? 6.611 -5.948 -15.083 1.00 98.69 326 ASP A CA 1
ATOM 2558 C C . ASP A 1 326 ? 6.099 -4.512 -15.222 1.00 98.69 326 ASP A C 1
ATOM 2560 O O . ASP A 1 326 ? 5.266 -4.072 -14.436 1.00 98.69 326 ASP A O 1
ATOM 2564 N N . PHE A 1 327 ? 6.570 -3.788 -16.235 1.00 98.69 327 PHE A N 1
ATOM 2565 C CA . PHE A 1 327 ? 6.103 -2.448 -16.593 1.00 98.69 327 PHE A CA 1
ATOM 2566 C C . PHE A 1 327 ? 5.216 -2.452 -17.848 1.00 98.69 327 PHE A C 1
ATOM 2568 O O . PHE A 1 327 ? 5.073 -1.426 -18.525 1.00 98.69 327 PHE A O 1
ATOM 2575 N N . SER A 1 328 ? 4.621 -3.592 -18.204 1.00 98.69 328 SER A N 1
ATOM 2576 C CA . SER A 1 328 ? 3.787 -3.676 -19.398 1.00 98.69 328 SER A CA 1
ATOM 2577 C C . SER A 1 328 ? 2.585 -2.727 -19.314 1.00 98.69 328 SER A C 1
ATOM 2579 O O . SER A 1 328 ? 1.936 -2.585 -18.289 1.00 98.69 328 SER A O 1
ATOM 2581 N N . ASN A 1 329 ? 2.268 -2.015 -20.393 1.00 98.62 329 ASN A N 1
ATOM 2582 C CA . ASN A 1 329 ? 1.198 -1.010 -20.445 1.00 98.62 329 ASN A CA 1
ATOM 2583 C C . ASN A 1 329 ? 1.359 0.181 -19.468 1.00 98.62 329 ASN A C 1
ATOM 2585 O O . ASN A 1 329 ? 0.444 0.997 -19.378 1.00 98.62 329 ASN A O 1
ATOM 2589 N N . ALA A 1 330 ? 2.484 0.312 -18.753 1.00 98.62 330 ALA A N 1
ATOM 2590 C CA . ALA A 1 330 ? 2.703 1.403 -17.803 1.00 98.62 330 ALA A CA 1
ATOM 2591 C C . ALA A 1 330 ? 2.997 2.744 -18.500 1.00 98.62 330 ALA A C 1
ATOM 2593 O O . ALA A 1 330 ? 3.526 2.789 -19.619 1.00 98.62 330 ALA A O 1
ATOM 2594 N N . GLU A 1 331 ? 2.691 3.854 -17.826 1.00 98.56 331 GLU A N 1
ATOM 2595 C CA . GLU A 1 331 ? 2.939 5.213 -18.318 1.00 98.56 331 GLU A CA 1
ATOM 2596 C C . GLU A 1 331 ? 4.128 5.866 -17.621 1.00 98.56 331 GLU A C 1
ATOM 2598 O O . GLU A 1 331 ? 4.106 6.050 -16.413 1.00 98.56 331 GLU A O 1
ATOM 2603 N N . PHE A 1 332 ? 5.127 6.304 -18.387 1.00 96.75 332 PHE A N 1
ATOM 2604 C CA . PHE A 1 332 ? 6.389 6.849 -17.868 1.00 96.75 332 PHE A CA 1
ATOM 2605 C C . PHE A 1 332 ? 6.581 8.340 -18.188 1.00 96.75 332 PHE A C 1
ATOM 2607 O O . PHE A 1 332 ? 7.677 8.811 -18.506 1.00 96.75 332 PHE A O 1
ATOM 2614 N N . ASN A 1 333 ? 5.495 9.110 -18.215 1.00 97.62 333 ASN A N 1
ATOM 2615 C CA . ASN A 1 333 ? 5.576 10.509 -18.619 1.00 97.62 333 ASN A CA 1
ATOM 2616 C C . ASN A 1 333 ? 6.316 11.330 -17.561 1.00 97.62 333 ASN A C 1
ATOM 2618 O O . ASN A 1 333 ? 5.822 11.483 -16.456 1.00 97.62 333 ASN A O 1
ATOM 2622 N N . GLN A 1 334 ? 7.446 11.944 -17.902 1.00 97.75 334 GLN A N 1
ATOM 2623 C CA . GLN A 1 334 ? 8.240 12.740 -16.949 1.00 97.75 334 GLN A CA 1
ATOM 2624 C C . GLN A 1 334 ? 8.746 11.914 -15.753 1.00 97.75 334 GLN A C 1
ATOM 2626 O O . GLN A 1 334 ? 8.940 12.458 -14.673 1.00 97.75 334 GLN A O 1
ATOM 2631 N N . THR A 1 335 ? 8.973 10.614 -15.944 1.00 98.25 335 THR A N 1
ATOM 2632 C CA . THR A 1 335 ? 9.498 9.722 -14.902 1.00 98.25 335 THR A CA 1
ATOM 2633 C C . THR A 1 335 ? 11.021 9.767 -14.853 1.00 98.25 335 THR A C 1
ATOM 2635 O O . THR A 1 335 ? 11.689 9.661 -15.891 1.00 98.25 335 THR A O 1
ATOM 2638 N N . ASP A 1 336 ? 11.575 9.894 -13.648 1.00 97.06 336 ASP A N 1
ATOM 2639 C CA . ASP A 1 336 ? 13.014 9.793 -13.402 1.00 97.06 336 ASP A CA 1
ATOM 2640 C C . ASP A 1 336 ? 13.394 8.343 -13.075 1.00 97.06 336 ASP A C 1
ATOM 2642 O O . ASP A 1 336 ? 13.080 7.844 -11.999 1.00 97.06 336 ASP A O 1
ATOM 2646 N N . LEU A 1 337 ? 14.057 7.679 -14.023 1.00 95.69 337 LEU A N 1
ATOM 2647 C CA . LEU A 1 337 ? 14.623 6.328 -13.922 1.00 95.69 337 LEU A CA 1
ATOM 2648 C C . LEU A 1 337 ? 16.158 6.380 -13.858 1.00 95.69 337 LEU A C 1
ATOM 2650 O O . LEU A 1 337 ? 16.834 5.402 -14.183 1.00 95.69 337 LEU A O 1
ATOM 2654 N N . THR A 1 338 ? 16.749 7.530 -13.522 1.00 92.94 338 THR A N 1
ATOM 2655 C CA . THR A 1 338 ? 18.207 7.641 -13.490 1.00 92.94 338 THR A CA 1
ATOM 2656 C C . THR A 1 338 ? 18.789 6.667 -12.475 1.00 92.94 338 THR A C 1
ATOM 2658 O O . THR A 1 338 ? 18.272 6.518 -11.377 1.00 92.94 338 THR A O 1
ATOM 2661 N N . PHE A 1 339 ? 19.859 5.974 -12.848 1.00 90.81 339 PHE A N 1
ATOM 2662 C CA . PHE A 1 339 ? 20.493 4.922 -12.054 1.00 90.81 339 PHE A CA 1
ATOM 2663 C C . PHE A 1 339 ? 19.610 3.713 -11.682 1.00 90.81 339 PHE A C 1
ATOM 2665 O O . PHE A 1 339 ? 20.002 2.920 -10.833 1.00 90.81 339 PHE A O 1
ATOM 2672 N N . ALA A 1 340 ? 18.430 3.551 -12.282 1.00 92.69 340 ALA A N 1
ATOM 2673 C CA . ALA A 1 340 ? 17.573 2.404 -11.998 1.00 92.69 340 ALA A CA 1
ATOM 2674 C C . ALA A 1 340 ? 18.191 1.090 -12.511 1.00 92.69 340 ALA A C 1
ATOM 2676 O O . ALA A 1 340 ? 18.665 1.029 -13.648 1.00 92.69 340 ALA A O 1
ATOM 2677 N N . ASP A 1 341 ? 18.115 0.028 -11.711 1.00 91.44 341 ASP A N 1
ATOM 2678 C CA . ASP A 1 341 ? 18.312 -1.344 -12.177 1.00 91.44 341 ASP A CA 1
ATOM 2679 C C . ASP A 1 341 ? 16.990 -1.864 -12.750 1.00 91.44 341 ASP A C 1
ATOM 2681 O O . ASP A 1 341 ? 16.033 -2.131 -12.023 1.00 91.44 341 ASP A O 1
ATOM 2685 N N . LEU A 1 342 ? 16.936 -1.985 -14.073 1.00 95.12 342 LEU A N 1
ATOM 2686 C CA . LEU A 1 342 ? 15.775 -2.424 -14.845 1.00 95.12 342 LEU A CA 1
ATOM 2687 C C . LEU A 1 342 ? 16.084 -3.732 -15.582 1.00 95.12 342 LEU A C 1
ATOM 2689 O O . LEU A 1 342 ? 15.417 -4.068 -16.569 1.00 95.12 342 LEU A O 1
ATOM 2693 N N . ARG A 1 343 ? 17.103 -4.481 -15.146 1.00 94.25 343 ARG A N 1
ATOM 2694 C CA . ARG A 1 343 ? 17.513 -5.713 -15.822 1.00 94.25 343 ARG A CA 1
ATOM 2695 C C . ARG A 1 343 ? 16.352 -6.687 -15.922 1.00 94.25 343 ARG A C 1
ATOM 2697 O O . ARG A 1 343 ? 15.606 -6.876 -14.969 1.00 94.25 343 ARG A O 1
ATOM 2704 N N . ASN A 1 344 ? 16.209 -7.354 -17.062 1.00 96.50 344 ASN A N 1
ATOM 2705 C CA . ASN A 1 344 ? 15.169 -8.368 -17.297 1.00 96.50 344 ASN A CA 1
ATOM 2706 C C . ASN A 1 344 ? 13.704 -7.905 -17.135 1.00 96.50 344 ASN A C 1
ATOM 2708 O O . ASN A 1 344 ? 12.809 -8.753 -17.178 1.00 96.50 344 ASN A O 1
ATOM 2712 N N . SER A 1 345 ? 13.449 -6.606 -16.959 1.00 98.00 345 SER A N 1
ATOM 2713 C CA . SER A 1 345 ? 12.094 -6.059 -16.830 1.00 98.00 345 SER A CA 1
ATOM 2714 C C . SER A 1 345 ? 11.336 -6.072 -18.164 1.00 98.00 345 SER A C 1
ATOM 2716 O O . SER A 1 345 ? 11.944 -6.146 -19.236 1.00 98.00 345 SER A O 1
ATOM 2718 N N . ASP A 1 346 ? 10.004 -6.039 -18.115 1.00 98.56 346 ASP A N 1
ATOM 2719 C CA . ASP A 1 346 ? 9.142 -6.050 -19.306 1.00 98.56 346 ASP A CA 1
ATOM 2720 C C . ASP A 1 346 ? 8.535 -4.669 -19.585 1.00 98.56 346 ASP A C 1
ATOM 2722 O O . ASP A 1 346 ? 7.882 -4.095 -18.722 1.00 98.56 346 ASP A O 1
ATOM 2726 N N . PHE A 1 347 ? 8.714 -4.150 -20.805 1.00 98.38 347 PHE A N 1
ATOM 2727 C CA . PHE A 1 347 ? 8.153 -2.872 -21.263 1.00 98.38 347 PHE A CA 1
ATOM 2728 C C . PHE A 1 347 ? 7.082 -3.026 -22.358 1.00 98.38 347 PHE A C 1
ATOM 2730 O O . PHE A 1 347 ? 6.830 -2.087 -23.121 1.00 98.38 347 PHE A O 1
ATOM 2737 N N . MET A 1 348 ? 6.452 -4.199 -22.484 1.00 98.50 348 MET A N 1
ATOM 2738 C CA . MET A 1 348 ? 5.422 -4.462 -23.495 1.00 98.50 348 MET A CA 1
ATOM 2739 C C . MET A 1 348 ? 4.333 -3.387 -23.462 1.00 98.50 348 MET A C 1
ATOM 2741 O O . MET A 1 348 ? 3.664 -3.216 -22.454 1.00 98.50 348 MET A O 1
ATOM 2745 N N . ASN A 1 349 ? 4.126 -2.673 -24.570 1.00 98.25 349 ASN A N 1
ATOM 2746 C CA . ASN A 1 349 ? 3.137 -1.592 -24.694 1.00 98.25 349 ASN A CA 1
ATOM 2747 C C . ASN A 1 349 ? 3.271 -0.450 -23.669 1.00 98.25 349 ASN A C 1
ATOM 2749 O O . ASN A 1 349 ? 2.344 0.350 -23.531 1.00 98.25 349 ASN A O 1
ATOM 2753 N N . ALA A 1 350 ? 4.402 -0.333 -22.969 1.00 98.31 350 ALA A N 1
ATOM 2754 C CA . ALA A 1 350 ? 4.664 0.821 -22.120 1.00 98.31 350 ALA A CA 1
ATOM 2755 C C . ALA A 1 350 ? 4.626 2.121 -22.948 1.00 98.31 350 ALA A C 1
ATOM 2757 O O . ALA A 1 350 ? 4.844 2.123 -24.170 1.00 98.31 350 ALA A O 1
ATOM 2758 N N . ARG A 1 351 ? 4.311 3.243 -22.298 1.00 98.06 351 ARG A N 1
ATOM 2759 C CA . ARG A 1 351 ? 4.004 4.503 -22.982 1.00 98.06 351 ARG A CA 1
ATOM 2760 C C . ARG A 1 351 ? 4.764 5.690 -22.411 1.00 98.06 351 ARG A C 1
ATOM 2762 O O . ARG A 1 351 ? 4.631 6.034 -21.242 1.00 98.06 351 ARG A O 1
ATOM 2769 N N . ILE A 1 352 ? 5.503 6.374 -23.285 1.00 96.31 352 ILE A N 1
ATOM 2770 C CA . ILE A 1 352 ? 6.226 7.615 -22.987 1.00 96.31 352 ILE A CA 1
ATOM 2771 C C . ILE A 1 352 ? 5.774 8.696 -23.977 1.00 96.31 352 ILE A C 1
ATOM 2773 O O . ILE A 1 352 ? 6.270 8.792 -25.101 1.00 96.31 352 ILE A O 1
ATOM 2777 N N . VAL A 1 353 ? 4.843 9.558 -23.571 1.00 94.25 353 VAL A N 1
ATOM 2778 C CA . VAL A 1 353 ? 4.379 10.713 -24.368 1.00 94.25 353 VAL A CA 1
ATOM 2779 C C . VAL A 1 353 ? 5.194 11.970 -24.063 1.00 94.25 353 VAL A C 1
ATOM 2781 O O . VAL A 1 353 ? 5.435 12.783 -24.958 1.00 94.25 353 VAL A O 1
ATOM 2784 N N . LYS A 1 354 ? 5.650 12.119 -22.816 1.00 92.00 354 LYS A N 1
ATOM 2785 C CA . LYS A 1 354 ? 6.542 13.192 -22.351 1.00 92.00 354 LYS A CA 1
ATOM 2786 C C . LYS A 1 354 ? 7.784 12.572 -21.714 1.00 92.00 354 LYS A C 1
ATOM 2788 O O . LYS A 1 354 ? 7.696 11.464 -21.212 1.00 92.00 354 LYS A O 1
ATOM 2793 N N . ASN A 1 355 ? 8.914 13.277 -21.788 1.00 92.94 355 ASN A N 1
ATOM 2794 C CA . ASN A 1 355 ? 10.269 12.792 -21.473 1.00 92.94 355 ASN A CA 1
ATOM 2795 C C . ASN A 1 355 ? 10.360 11.718 -20.371 1.00 92.94 355 ASN A C 1
ATOM 2797 O O . ASN A 1 355 ? 9.768 11.921 -19.331 1.00 92.94 355 ASN A O 1
ATOM 2801 N N . ALA A 1 356 ? 11.175 10.676 -20.533 1.00 95.62 356 ALA A N 1
ATOM 2802 C CA . ALA A 1 356 ? 11.538 9.750 -19.446 1.00 95.62 356 ALA A CA 1
ATOM 2803 C C . ALA A 1 356 ? 13.067 9.657 -19.339 1.00 95.62 356 ALA A C 1
ATOM 2805 O O . ALA A 1 356 ? 13.734 9.572 -20.376 1.00 95.62 356 ALA A O 1
ATOM 2806 N N . TRP A 1 357 ? 13.636 9.710 -18.132 1.00 95.50 357 TRP A N 1
ATOM 2807 C CA . TRP A 1 357 ? 15.089 9.812 -17.930 1.00 95.50 357 TRP A CA 1
ATOM 2808 C C . TRP A 1 357 ? 15.719 8.487 -17.514 1.00 95.50 357 TRP A C 1
ATOM 2810 O O . TRP A 1 357 ? 15.571 8.073 -16.382 1.00 95.50 357 TRP A O 1
ATOM 2820 N N . PHE A 1 358 ? 16.500 7.871 -18.399 1.00 93.44 358 PHE A N 1
ATOM 2821 C CA . PHE A 1 358 ? 17.184 6.585 -18.195 1.00 93.44 358 PHE A CA 1
ATOM 2822 C C . PHE A 1 358 ? 18.699 6.752 -17.978 1.00 93.44 358 PHE A C 1
ATOM 2824 O O . PHE A 1 358 ? 19.496 5.874 -18.317 1.00 93.44 358 PHE A O 1
ATOM 2831 N N . GLY A 1 359 ? 19.145 7.919 -17.506 1.00 91.00 359 GLY A N 1
ATOM 2832 C CA . GLY A 1 359 ? 20.571 8.207 -17.353 1.00 91.00 359 GLY A CA 1
ATOM 2833 C C . GLY A 1 359 ? 21.229 7.262 -16.346 1.00 91.00 359 GLY A C 1
ATOM 2834 O O . GLY A 1 359 ? 20.772 7.179 -15.217 1.00 91.00 359 GLY A O 1
ATOM 2835 N N . ASN A 1 360 ? 22.293 6.565 -16.737 1.00 90.25 360 ASN A N 1
ATOM 2836 C CA . ASN A 1 360 ? 22.961 5.519 -15.958 1.00 90.25 360 ASN A CA 1
ATOM 2837 C C . ASN A 1 360 ? 22.068 4.325 -15.588 1.00 90.25 360 ASN A C 1
ATOM 2839 O O . ASN A 1 360 ? 22.490 3.516 -14.780 1.00 90.25 360 ASN A O 1
ATOM 2843 N N . ALA A 1 361 ? 20.856 4.199 -16.136 1.00 92.19 361 ALA A N 1
ATOM 2844 C CA . ALA A 1 361 ? 20.013 3.037 -15.871 1.00 92.19 361 ALA A CA 1
ATOM 2845 C C . ALA A 1 361 ? 20.600 1.770 -16.509 1.00 92.19 361 ALA A C 1
ATOM 2847 O O . ALA A 1 361 ? 21.290 1.851 -17.530 1.00 92.19 361 ALA A O 1
ATOM 2848 N N . ASP A 1 362 ? 20.273 0.610 -15.954 1.00 91.69 362 ASP A N 1
ATOM 2849 C CA . ASP A 1 362 ? 20.660 -0.690 -16.489 1.00 91.69 362 ASP A CA 1
ATOM 2850 C C . ASP A 1 362 ? 19.461 -1.419 -17.093 1.00 91.69 362 ASP A C 1
ATOM 2852 O O . ASP A 1 362 ? 18.571 -1.874 -16.384 1.00 91.69 362 ASP A O 1
ATOM 2856 N N . LEU A 1 363 ? 19.443 -1.527 -18.420 1.00 94.25 363 LEU A N 1
ATOM 2857 C CA . LEU A 1 363 ? 18.386 -2.175 -19.196 1.00 94.25 363 LEU A CA 1
ATOM 2858 C C . LEU A 1 363 ? 18.792 -3.565 -19.701 1.00 94.25 363 LEU A C 1
ATOM 2860 O O . LEU A 1 363 ? 18.086 -4.130 -20.537 1.00 94.25 363 LEU A O 1
ATOM 2864 N N . ARG A 1 364 ? 19.909 -4.138 -19.234 1.00 93.56 364 ARG A N 1
ATOM 2865 C CA . ARG A 1 364 ? 20.391 -5.430 -19.741 1.00 93.56 364 ARG A CA 1
ATOM 2866 C C . ARG A 1 364 ? 19.342 -6.529 -19.555 1.00 93.56 364 ARG A C 1
ATOM 2868 O O . ARG A 1 364 ? 18.858 -6.784 -18.455 1.00 93.56 364 ARG A O 1
ATOM 2875 N N . GLY A 1 365 ? 18.984 -7.202 -20.643 1.00 95.31 365 GLY A N 1
ATOM 2876 C CA . GLY A 1 365 ? 17.959 -8.244 -20.665 1.00 95.31 365 GLY A CA 1
ATOM 2877 C C . GLY A 1 365 ? 16.519 -7.723 -20.659 1.00 95.31 365 GLY A C 1
ATOM 2878 O O . GLY A 1 365 ? 15.597 -8.541 -20.674 1.00 95.31 365 GLY A O 1
ATOM 2879 N N . ALA A 1 366 ? 16.297 -6.403 -20.647 1.00 96.69 366 ALA A N 1
ATOM 2880 C CA . ALA A 1 366 ? 14.955 -5.833 -20.702 1.00 96.69 366 ALA A CA 1
ATOM 2881 C C . ALA A 1 366 ? 14.218 -6.278 -21.975 1.00 96.69 366 ALA A C 1
ATOM 2883 O O . ALA A 1 366 ? 14.772 -6.350 -23.078 1.00 96.69 366 ALA A O 1
ATOM 2884 N N . LYS A 1 367 ? 12.937 -6.599 -21.815 1.00 97.44 367 LYS A N 1
ATOM 2885 C CA . LYS A 1 367 ? 12.088 -7.196 -22.845 1.00 97.44 367 LYS A CA 1
ATOM 2886 C C . LYS A 1 367 ? 11.189 -6.136 -23.467 1.00 97.44 367 LYS A C 1
ATOM 2888 O O . LYS A 1 367 ? 10.785 -5.176 -22.818 1.00 97.44 367 LYS A O 1
ATOM 2893 N N . ASN A 1 368 ? 10.847 -6.344 -24.738 1.00 97.19 368 ASN A N 1
ATOM 2894 C CA . ASN A 1 368 ? 9.838 -5.560 -25.455 1.00 97.19 368 ASN A CA 1
ATOM 2895 C C . ASN A 1 368 ? 10.122 -4.046 -25.533 1.00 97.19 368 ASN A C 1
ATOM 2897 O O . ASN A 1 368 ? 9.200 -3.248 -25.697 1.00 97.19 368 ASN A O 1
ATOM 2901 N N . LEU A 1 369 ? 11.397 -3.635 -25.490 1.00 94.38 369 LEU A N 1
ATOM 2902 C CA . LEU A 1 369 ? 11.792 -2.233 -25.682 1.00 94.38 369 LEU A CA 1
ATOM 2903 C C . LEU A 1 369 ? 11.294 -1.666 -27.025 1.00 94.38 369 LEU A C 1
ATOM 2905 O O . LEU A 1 369 ? 10.934 -0.496 -27.109 1.00 94.38 369 LEU A O 1
ATOM 2909 N N . ASP A 1 370 ? 11.202 -2.501 -28.065 1.00 93.12 370 ASP A N 1
ATOM 2910 C CA . ASP A 1 370 ? 10.654 -2.140 -29.379 1.00 93.12 370 ASP A CA 1
ATOM 2911 C C . ASP A 1 370 ? 9.136 -1.915 -29.386 1.00 93.12 370 ASP A C 1
ATOM 2913 O O . ASP A 1 370 ? 8.606 -1.307 -30.317 1.00 93.12 370 ASP A O 1
ATOM 2917 N N . LYS A 1 371 ? 8.439 -2.400 -28.355 1.00 96.88 371 LYS A N 1
ATOM 2918 C CA . LYS A 1 371 ? 6.998 -2.210 -28.142 1.00 96.88 371 LYS A CA 1
ATOM 2919 C C . LYS A 1 371 ? 6.690 -1.033 -27.219 1.00 96.88 371 LYS A C 1
ATOM 2921 O O . LYS A 1 371 ? 5.530 -0.640 -27.123 1.00 96.88 371 LYS A O 1
ATOM 2926 N N . CYS A 1 372 ? 7.701 -0.448 -26.579 1.00 95.69 372 CYS A N 1
ATOM 2927 C CA . CYS A 1 372 ? 7.540 0.741 -25.754 1.00 95.69 372 CYS A CA 1
ATOM 2928 C C . CYS A 1 372 ? 7.339 1.980 -26.641 1.00 95.69 372 CYS A C 1
ATOM 2930 O O . CYS A 1 372 ? 8.243 2.462 -27.335 1.00 95.69 372 CYS A O 1
ATOM 2932 N N . SER A 1 373 ? 6.117 2.507 -26.635 1.00 95.25 373 SER A N 1
ATOM 2933 C CA . SER A 1 373 ? 5.730 3.641 -27.465 1.00 95.25 373 SER A CA 1
ATOM 2934 C C . SER A 1 373 ? 6.391 4.934 -26.982 1.00 95.25 373 SER A C 1
ATOM 2936 O O . SER A 1 373 ? 6.367 5.285 -25.804 1.00 95.25 373 SER A O 1
ATOM 2938 N N . GLY A 1 374 ? 7.005 5.664 -27.915 1.00 92.38 374 GLY A N 1
ATOM 2939 C CA . GLY A 1 374 ? 7.691 6.920 -27.617 1.00 92.38 374 GLY A CA 1
ATOM 2940 C C . GLY A 1 374 ? 9.045 6.772 -26.914 1.00 92.38 374 GLY A C 1
ATOM 2941 O O . GLY A 1 374 ? 9.667 7.797 -26.637 1.00 92.38 374 GLY A O 1
ATOM 2942 N N . LEU A 1 375 ? 9.554 5.549 -26.706 1.00 91.69 375 LEU A N 1
ATOM 2943 C CA . LEU A 1 375 ? 10.873 5.299 -26.107 1.00 91.69 375 LEU A CA 1
ATOM 2944 C C . LEU A 1 375 ? 11.992 6.073 -26.815 1.00 91.69 375 LEU A C 1
ATOM 2946 O O . LEU A 1 375 ? 12.771 6.775 -26.181 1.00 91.69 375 LEU A O 1
ATOM 2950 N N . ILE A 1 376 ? 12.027 6.029 -28.146 1.00 88.44 376 ILE A N 1
ATOM 2951 C CA . ILE A 1 376 ? 13.029 6.748 -28.947 1.00 88.44 376 ILE A CA 1
ATOM 2952 C C . ILE A 1 376 ? 12.725 8.242 -29.034 1.00 88.44 376 ILE A C 1
ATOM 2954 O O . ILE A 1 376 ? 13.629 9.092 -29.026 1.00 88.44 376 ILE A O 1
ATOM 2958 N N . ARG A 1 377 ? 11.440 8.599 -29.119 1.00 88.50 377 ARG A N 1
ATOM 2959 C CA . ARG A 1 377 ? 11.039 9.994 -29.281 1.00 88.50 377 ARG A CA 1
ATOM 2960 C C . ARG A 1 377 ? 11.339 10.818 -28.024 1.00 88.50 377 ARG A C 1
ATOM 2962 O O . ARG A 1 377 ? 11.891 11.921 -28.126 1.00 88.50 377 ARG A O 1
ATOM 2969 N N . ASN A 1 378 ? 11.002 10.251 -26.874 1.00 92.06 378 ASN A N 1
ATOM 2970 C CA . ASN A 1 378 ? 10.858 10.936 -25.598 1.00 92.06 378 ASN A CA 1
ATOM 2971 C C . ASN A 1 378 ? 11.780 10.371 -24.505 1.00 92.06 378 ASN A C 1
ATOM 2973 O O . ASN A 1 378 ? 12.048 11.075 -23.536 1.00 92.06 378 ASN A O 1
ATOM 2977 N N . GLY A 1 379 ? 12.349 9.177 -24.666 1.00 91.19 379 GLY A N 1
ATOM 2978 C CA . GLY A 1 379 ? 13.403 8.691 -23.776 1.00 91.19 379 GLY A CA 1
ATOM 2979 C C . GLY A 1 379 ? 14.650 9.582 -23.812 1.00 91.19 379 GLY A C 1
ATOM 2980 O O . GLY A 1 379 ? 15.017 10.171 -24.840 1.00 91.19 379 GLY A O 1
ATOM 2981 N N . ARG A 1 380 ? 15.291 9.723 -22.655 1.00 90.88 380 ARG A N 1
ATOM 2982 C CA . ARG A 1 380 ? 16.533 10.467 -22.442 1.00 90.88 380 ARG A CA 1
ATOM 2983 C C . ARG A 1 380 ? 17.560 9.496 -21.874 1.00 90.88 380 ARG A C 1
ATOM 2985 O O . ARG A 1 380 ? 17.482 9.133 -20.708 1.00 90.88 380 ARG A O 1
ATOM 2992 N N . PHE A 1 381 ? 18.503 9.079 -22.711 1.00 87.50 381 PHE A N 1
ATOM 2993 C CA . PHE A 1 381 ? 19.514 8.082 -22.362 1.00 87.50 381 PHE A CA 1
ATOM 2994 C C . PHE A 1 381 ? 20.891 8.734 -22.269 1.00 87.50 381 PHE A C 1
ATOM 2996 O O . PHE A 1 381 ? 21.274 9.519 -23.142 1.00 87.50 381 PHE A O 1
ATOM 3003 N N . SER A 1 382 ? 21.642 8.396 -21.226 1.00 87.00 382 SER A N 1
ATOM 3004 C CA . SER A 1 382 ? 23.016 8.858 -21.023 1.00 87.00 382 SER A CA 1
ATOM 3005 C C . SER A 1 382 ? 23.749 7.878 -20.120 1.00 87.00 382 SER A C 1
ATOM 3007 O O . SER A 1 382 ? 23.367 7.745 -18.966 1.00 87.00 382 SER A O 1
ATOM 3009 N N . TYR A 1 383 ? 24.786 7.215 -20.624 1.00 86.69 383 TYR A N 1
ATOM 3010 C CA . TYR A 1 383 ? 25.488 6.121 -19.935 1.00 86.69 383 TYR A CA 1
ATOM 3011 C C . TYR A 1 383 ? 24.567 4.965 -19.528 1.00 86.69 383 TYR A C 1
ATOM 3013 O O . TYR A 1 383 ? 24.801 4.293 -18.534 1.00 86.69 383 TYR A O 1
ATOM 3021 N N . THR A 1 384 ? 23.489 4.751 -20.280 1.00 88.88 384 THR A N 1
ATOM 3022 C CA . THR A 1 384 ? 22.558 3.651 -20.024 1.00 88.88 384 THR A CA 1
ATOM 3023 C C . THR A 1 384 ? 23.232 2.337 -20.417 1.00 88.88 384 THR A C 1
ATOM 3025 O O . THR A 1 384 ? 23.783 2.236 -21.520 1.00 88.88 384 THR A O 1
ATOM 3028 N N . MET A 1 385 ? 23.202 1.351 -19.526 1.00 90.25 385 MET A N 1
ATOM 3029 C CA . MET A 1 385 ? 23.783 0.034 -19.763 1.00 90.25 385 MET A CA 1
ATOM 3030 C C . MET A 1 385 ? 22.800 -0.831 -20.545 1.00 90.25 385 MET A C 1
ATOM 3032 O O . MET A 1 385 ? 21.622 -0.918 -20.201 1.00 90.25 385 MET A O 1
ATOM 3036 N N . VAL A 1 386 ? 23.285 -1.452 -21.615 1.00 90.38 386 VAL A N 1
ATOM 3037 C CA . VAL A 1 386 ? 22.497 -2.318 -22.503 1.00 90.38 386 VAL A CA 1
ATOM 3038 C C . VAL A 1 386 ? 23.367 -3.457 -23.023 1.00 90.38 386 VAL A C 1
ATOM 3040 O O . VAL A 1 386 ? 24.588 -3.328 -23.141 1.00 90.38 386 VAL A O 1
ATOM 3043 N N . THR A 1 387 ? 22.745 -4.572 -23.391 1.00 90.62 387 THR A N 1
ATOM 3044 C CA . THR A 1 387 ? 23.429 -5.639 -24.127 1.00 90.62 387 THR A CA 1
ATOM 3045 C C . THR A 1 387 ? 23.736 -5.199 -25.560 1.00 90.62 387 THR A C 1
ATOM 3047 O O . THR A 1 387 ? 23.122 -4.282 -26.113 1.00 90.62 387 THR A O 1
ATOM 3050 N N . GLN A 1 388 ? 24.654 -5.900 -26.231 1.00 88.00 388 GLN A N 1
ATOM 3051 C CA . GLN A 1 388 ? 24.955 -5.642 -27.644 1.00 88.00 388 GLN A CA 1
ATOM 3052 C C . GLN A 1 388 ? 23.716 -5.786 -28.553 1.00 88.00 388 GLN A C 1
ATOM 3054 O O . GLN A 1 388 ? 23.585 -5.059 -29.543 1.00 88.00 388 GLN A O 1
ATOM 3059 N N . LYS A 1 389 ? 22.799 -6.701 -28.207 1.00 90.19 389 LYS A N 1
ATOM 3060 C CA . LYS A 1 389 ? 21.530 -6.921 -28.914 1.00 90.19 389 LYS A CA 1
ATOM 3061 C C . LYS A 1 389 ? 20.567 -5.748 -28.717 1.00 90.19 389 LYS A C 1
ATOM 3063 O O . LYS A 1 389 ? 20.007 -5.255 -29.693 1.00 90.19 389 LYS A O 1
ATOM 3068 N N . GLU A 1 390 ? 20.391 -5.293 -27.479 1.00 90.81 390 GLU A N 1
ATOM 3069 C CA . GLU A 1 390 ? 19.549 -4.134 -27.152 1.00 90.81 390 GLU A CA 1
ATOM 3070 C C . GLU A 1 390 ? 20.088 -2.852 -27.774 1.00 90.81 390 GLU A C 1
ATOM 3072 O O . GLU A 1 390 ? 19.320 -2.088 -28.353 1.00 90.81 390 GLU A O 1
ATOM 3077 N N . LYS A 1 391 ? 21.409 -2.642 -27.737 1.00 88.31 391 LYS A N 1
ATOM 3078 C CA . LYS A 1 391 ? 22.039 -1.513 -28.421 1.00 88.31 391 LYS A CA 1
ATOM 3079 C C . LYS A 1 391 ? 21.680 -1.499 -29.902 1.00 88.31 391 LYS A C 1
ATOM 3081 O O . LYS A 1 391 ? 21.205 -0.482 -30.395 1.00 88.31 391 LYS A O 1
ATOM 3086 N N . TRP A 1 392 ? 21.872 -2.621 -30.599 1.00 88.12 392 TRP A N 1
ATOM 3087 C CA . TRP A 1 392 ? 21.538 -2.718 -32.022 1.00 88.12 392 TRP A CA 1
ATOM 3088 C C . TRP A 1 392 ? 20.056 -2.408 -32.282 1.00 88.12 392 TRP A C 1
ATOM 3090 O O . TRP A 1 392 ? 19.744 -1.626 -33.178 1.00 88.12 392 TRP A O 1
ATOM 3100 N N . LEU A 1 393 ? 19.154 -2.960 -31.462 1.00 89.44 393 LEU A N 1
ATOM 3101 C CA . LEU A 1 393 ? 17.715 -2.711 -31.551 1.00 89.44 393 LEU A CA 1
ATOM 3102 C C . LEU A 1 393 ? 17.385 -1.217 -31.396 1.00 89.44 393 LEU A C 1
ATOM 3104 O O . LEU A 1 393 ? 16.699 -0.639 -32.239 1.00 89.44 393 LEU A O 1
ATOM 3108 N N . LEU A 1 394 ? 17.907 -0.574 -30.349 1.00 86.94 394 LEU A N 1
ATOM 3109 C CA . LEU A 1 394 ? 17.669 0.841 -30.050 1.00 86.94 394 LEU A CA 1
ATOM 3110 C C . LEU A 1 394 ? 18.249 1.760 -31.135 1.00 86.94 394 LEU A C 1
ATOM 3112 O O . LEU A 1 394 ? 17.609 2.735 -31.534 1.00 86.94 394 LEU A O 1
ATOM 3116 N N . GLU A 1 395 ? 19.434 1.439 -31.659 1.00 85.31 395 GLU A N 1
ATOM 3117 C CA . GLU A 1 395 ? 20.048 2.148 -32.787 1.00 85.31 395 GLU A CA 1
ATOM 3118 C C . GLU A 1 395 ? 19.223 2.000 -34.077 1.00 85.31 395 GLU A C 1
ATOM 3120 O O . GLU A 1 395 ? 19.053 2.971 -34.823 1.00 85.31 395 GLU A O 1
ATOM 3125 N N . GLU A 1 396 ? 18.651 0.820 -34.337 1.00 88.81 396 GLU A N 1
ATOM 3126 C CA . GLU A 1 396 ? 17.770 0.602 -35.485 1.00 88.81 396 GLU A CA 1
ATOM 3127 C C . GLU A 1 396 ? 16.478 1.426 -35.373 1.00 88.81 396 GLU A C 1
ATOM 3129 O O . GLU A 1 396 ? 16.045 2.041 -36.355 1.00 88.81 396 GLU A O 1
ATOM 3134 N N . MET A 1 397 ? 15.879 1.475 -34.181 1.00 88.06 397 MET A N 1
ATOM 3135 C CA . MET A 1 397 ? 14.686 2.279 -33.915 1.00 88.06 397 MET A CA 1
ATOM 3136 C C . MET A 1 397 ? 14.982 3.785 -34.061 1.00 88.06 397 MET A C 1
ATOM 3138 O O . MET A 1 397 ? 14.212 4.494 -34.711 1.00 88.06 397 MET A O 1
ATOM 3142 N N . LEU A 1 398 ? 16.130 4.271 -33.563 1.00 83.19 398 LEU A N 1
ATOM 3143 C CA . LEU A 1 398 ? 16.606 5.652 -33.771 1.00 83.19 398 LEU A CA 1
ATOM 3144 C C . LEU A 1 398 ? 16.719 6.006 -35.257 1.00 83.19 398 LEU A C 1
ATOM 3146 O O . LEU A 1 398 ? 16.245 7.062 -35.687 1.00 83.19 398 LEU A O 1
ATOM 3150 N N . ARG A 1 399 ? 17.307 5.102 -36.049 1.00 84.06 399 ARG A N 1
ATOM 3151 C CA . ARG A 1 399 ? 17.453 5.274 -37.498 1.00 84.06 399 ARG A CA 1
ATOM 3152 C C . ARG A 1 399 ? 16.094 5.393 -38.193 1.00 84.06 399 ARG A C 1
ATOM 3154 O O . ARG A 1 399 ? 15.950 6.241 -39.071 1.00 84.06 399 ARG A O 1
ATOM 3161 N N . LYS A 1 400 ? 15.106 4.576 -37.804 1.00 85.69 400 LYS A N 1
ATOM 3162 C CA . LYS A 1 400 ? 13.737 4.621 -38.359 1.00 85.69 400 LYS A CA 1
ATOM 3163 C C . LYS A 1 400 ? 13.024 5.944 -38.063 1.00 85.69 400 LYS A C 1
ATOM 3165 O O . LYS A 1 400 ? 12.269 6.413 -38.906 1.00 85.69 400 LYS A O 1
ATOM 3170 N N . GLU A 1 401 ? 13.302 6.577 -36.923 1.00 80.50 401 GLU A N 1
ATOM 3171 C CA . GLU A 1 401 ? 12.754 7.899 -36.575 1.00 80.50 401 GLU A CA 1
ATOM 3172 C C . GLU A 1 401 ? 13.525 9.086 -37.190 1.00 80.50 401 GLU A C 1
ATOM 3174 O O . GLU A 1 401 ? 13.216 10.242 -36.900 1.00 80.50 401 GLU A O 1
ATOM 3179 N N . GLY A 1 402 ? 14.547 8.841 -38.019 1.00 76.88 402 GLY A N 1
ATOM 3180 C CA . GLY A 1 402 ? 15.369 9.907 -38.604 1.00 76.88 402 GLY A CA 1
ATOM 3181 C C . GLY A 1 402 ? 16.214 10.666 -37.573 1.00 76.88 402 GLY A C 1
ATOM 3182 O O . GLY A 1 402 ? 16.695 11.767 -37.850 1.00 76.88 402 GLY A O 1
ATOM 3183 N N . LYS A 1 403 ? 16.410 10.095 -36.379 1.00 69.56 403 LYS A N 1
ATOM 3184 C CA . LYS A 1 403 ? 17.240 10.672 -35.321 1.00 69.56 403 LYS A CA 1
ATOM 3185 C C . LYS A 1 403 ? 18.673 10.158 -35.435 1.00 69.56 403 LYS A C 1
ATOM 3187 O O . LYS A 1 403 ? 18.914 8.989 -35.721 1.00 69.56 403 LYS A O 1
ATOM 3192 N N . ARG A 1 404 ? 19.650 11.035 -35.190 1.00 56.72 404 ARG A N 1
ATOM 3193 C CA . ARG A 1 404 ? 21.070 10.655 -35.089 1.00 56.72 404 ARG A CA 1
ATOM 3194 C C . ARG A 1 404 ? 21.448 10.375 -33.635 1.00 56.72 404 ARG A C 1
ATOM 3196 O O . ARG A 1 404 ? 21.011 11.100 -32.742 1.00 56.72 404 ARG A O 1
ATOM 3203 N N . LEU A 1 405 ? 22.330 9.393 -33.425 1.00 52.91 405 LEU A N 1
ATOM 3204 C CA . LEU A 1 405 ? 23.114 9.238 -32.194 1.00 52.91 405 LEU A CA 1
ATOM 3205 C C . LEU A 1 405 ? 24.016 10.468 -32.031 1.00 52.91 405 LEU A C 1
ATOM 3207 O O . LEU A 1 405 ? 25.149 10.463 -32.499 1.00 52.91 405 LEU A O 1
ATOM 3211 N N . MET A 1 406 ? 23.526 11.556 -31.446 1.00 42.62 406 MET A N 1
ATOM 3212 C CA . MET A 1 406 ? 24.407 12.684 -31.110 1.00 42.62 406 MET A CA 1
ATOM 3213 C C . MET A 1 406 ? 24.729 12.759 -29.616 1.00 42.62 406 MET A C 1
ATOM 3215 O O . MET A 1 406 ? 25.680 13.440 -29.251 1.00 42.62 406 MET A O 1
ATOM 3219 N N . THR A 1 407 ? 24.014 12.030 -28.750 1.00 47.84 407 THR A N 1
ATOM 3220 C CA . THR A 1 407 ? 24.191 12.157 -27.289 1.00 47.84 407 THR A CA 1
ATOM 3221 C C . THR A 1 407 ? 23.960 10.885 -26.471 1.00 47.84 407 THR A C 1
ATOM 3223 O O . THR A 1 407 ? 24.254 10.884 -25.277 1.00 47.84 407 THR A O 1
ATOM 3226 N N . THR A 1 408 ? 23.485 9.788 -27.065 1.00 55.47 408 THR A N 1
ATOM 3227 C CA . THR A 1 408 ? 23.253 8.537 -26.334 1.00 55.47 408 THR A CA 1
ATOM 3228 C C . THR A 1 408 ? 24.563 7.772 -26.164 1.00 55.47 408 THR A C 1
ATOM 3230 O O . THR A 1 408 ? 24.988 7.011 -27.031 1.00 55.47 408 THR A O 1
ATOM 3233 N N . ARG A 1 409 ? 25.242 8.013 -25.037 1.00 63.16 409 ARG A N 1
ATOM 3234 C CA . ARG A 1 409 ? 26.326 7.142 -24.569 1.00 63.16 409 ARG A CA 1
ATOM 3235 C C . ARG A 1 409 ? 25.679 5.876 -24.017 1.00 63.16 409 ARG A C 1
ATOM 3237 O O . ARG A 1 409 ? 24.967 5.954 -23.025 1.00 63.16 409 ARG A O 1
ATOM 3244 N N . TRP A 1 410 ? 25.885 4.755 -24.691 1.00 68.69 410 TRP A N 1
ATOM 3245 C CA . TRP A 1 410 ? 25.520 3.432 -24.194 1.00 68.69 410 TRP A CA 1
ATOM 3246 C C . TRP A 1 410 ? 26.777 2.790 -23.627 1.00 68.69 410 TRP A C 1
ATOM 3248 O O . TRP A 1 410 ? 27.796 2.780 -24.325 1.00 68.69 410 TRP A O 1
ATOM 3258 N N . ASP A 1 411 ? 26.709 2.275 -22.406 1.00 66.75 411 ASP A N 1
ATOM 3259 C CA . ASP A 1 411 ? 27.763 1.403 -21.896 1.00 66.75 411 ASP A CA 1
ATOM 3260 C C . ASP A 1 411 ? 27.411 -0.041 -22.267 1.00 66.75 411 ASP A C 1
ATOM 3262 O O . ASP A 1 411 ? 26.316 -0.522 -21.970 1.00 66.75 411 ASP A O 1
ATOM 3266 N N . VAL A 1 412 ? 28.292 -0.697 -23.020 1.00 61.69 412 VAL A N 1
ATOM 3267 C CA . VAL A 1 412 ? 28.029 -2.023 -23.589 1.00 61.69 412 VAL A CA 1
ATOM 3268 C C . VAL A 1 412 ? 28.929 -3.021 -22.891 1.00 61.69 412 VAL A C 1
ATOM 3270 O O . VAL A 1 412 ? 30.125 -3.086 -23.180 1.00 61.69 412 VAL A O 1
ATOM 3273 N N . GLN A 1 413 ? 28.345 -3.828 -22.012 1.00 62.22 413 GLN A N 1
ATOM 3274 C CA . GLN A 1 413 ? 29.037 -4.979 -21.440 1.00 62.22 413 GLN A CA 1
ATOM 3275 C C . GLN A 1 413 ? 28.835 -6.207 -22.345 1.00 62.22 413 GLN A C 1
ATOM 3277 O O . GLN A 1 413 ? 27.766 -6.381 -22.937 1.00 62.22 413 GLN A O 1
ATOM 3282 N N . LYS A 1 414 ? 29.915 -6.976 -22.533 1.00 41.62 414 LYS A N 1
ATOM 3283 C CA . LYS A 1 414 ? 29.996 -8.103 -23.477 1.00 41.62 414 LYS A CA 1
ATOM 3284 C C . LYS A 1 414 ? 29.202 -9.319 -23.034 1.00 41.62 414 LYS A C 1
ATOM 3286 O O . LYS A 1 414 ? 29.211 -9.598 -21.819 1.00 41.62 414 LYS A O 1
#

pLDDT: mean 79.0, std 22.94, range [26.97, 98.81]

Foldseek 3Di:
DFDAFPVRHGAAEDELVRVLVCVLVLNQARERHEYEQAELVPDPCSVVSQVSCVVQVPDPSFHEHARYEYANYENEQREGEQYNHDRYEYHLYEHDQHEHDQHEHAQYEQANYEDHLHEDDNHEQDLYAQALYECANYEHAAYEDEAYEPFDDCPVVNVVVVVVVVVVVPPDPPPDDPVNVVVVVVVVVVCVVVVNDDPPDPPPVVVVVPPPDDDPDDPPDPGDFSQRAEHAQYECDQYEHENYAQENYECHQYEHHLYEAEYPPQDLQPPDDPPDDPPQRADNYECALYECALYEHDNHENAQYECALYECANYEHRSYAHANYECANYEQENYEPHSYADHLYEHAQYEYPAAHECENYEHENYPDCVNYYCCLVHYDAHQYEYEPVVVVVSVVVCVVVVHDPPHHDYDYDD

Radius of gyration: 24.9 Å; chains: 1; bounding box: 63×46×72 Å

Secondary structure (DSSP, 8-state):
---B-TTSPBPEE--HHHHHHHHHTT--B-TTEEEES-BGGGSTTHHHHHHHHHHH-SSS---B-TT-EEES-B-TT-B-TT-B-TT-EEES-B-TT-B-TT-B-TT-B-TT-B-TT-B-TT-B-TT-B-TT-B-TT-B-TT-B-TT-B-SPPPPHHHHHHHHHHHHHTTT-TTSS-HHHHHHHHHHHHHHHHTT-S-S--TTTHHHHTT--SS------SSS---TT-B-TT-B-TT-B-TT-B-TT-B-TT-B-TT-B---TT--TT-SS--S-----SSTT-B-TT-B-TT-B-TT-B-TT-B-TT-B-TT-B-TT-B-TT-B-TT-B-TT-B-TT-B-TT-B-TT-B-SS-EE-TT-B-TT-B-GGGSBTHHHHEE-SSEEE-HHHHHHHHHHHHHTT---SS--EEE--

Sequence (414 aa):
MELVDIDGKSLRKITGDEFIQKIISGERYLERILLEDVNLNQHPRFAEFNQYLKENTLGGNSLVLSQAYLKGVQAKGIYLPYLNGRYITLEDVDLEGAYLEGADLEEAQLSGIILRGANLREACLQQVFLNEADFSWAVLERADLTGASTRTSYSHTTLKERIDEMESSELDKTNFSLKERLSINAMRIHLRKQGYLDPSVDDYKRFLLKKRAHDEEVVESTLFEGENVSFARANLNRATLIGAYLKGVDFRGASLIDAMIHDDSANIHRIDTDEESPPMMLEDADFRESDLTSAIMKGANAAKAKFSGANLTNTNISGVYAAGADFSNAEFNQTDLTFADLRNSDFMNARIVKNAWFGNADLRGAKNLDKCSGLIRNGRFSYTMVTQKEKWLLEEMLRKEGKRLMTTRWDVQK